Protein AF-A0A2K2VF57-F1 (afdb_monomer)

pLDDT: mean 84.06, std 15.92, range [23.36, 98.25]

Sequence (453 aa):
MLNIDLSSSPEEIKRNIDNFASLGASGAIFRLPLQEIESTLWEEVLPILSSYQARLSLLSSRFPRNKRTVMLLPRLSLWSHQRLVEDDEYFRAVERDLFYLCELLHKIHYDFLFLDEEELPNCEGLKTVLLPSITTMKRSTLSWLEKFYDAGGNVIALGMLPFRTEEGRNEALENAVRSLFKVNVEDLNNLYLLSSTMGMESGVVYAIGRIHPFSQGKVYSYQPAVNPDRGEALRQTRQILRNCQPPDLDSLLEDVLCLPRGENLFLLFNKGERLAKLNAMLPIDGLPSFLNIEKGIIKRIYTYSLMEDGRIIIPLELNPGELCAVLIEEGKESHIDQANFSVEELKAEGRRILLKGWQKGGESLFAVIEVDDERHIVEAEASPPPLPISLTMDWNIKPEGPNLLPLSNWCYRKKEGFWKSLFSGKKDGEWLPLPPGYSPQGEGWYRATFSLL

Nearest PDB structures (foldseek):
  5dfa-assembly1_B  TM=6.128E-01  e=3.291E-07  Geobacillus stearothermophilus
  5gsl-assembly1_A  TM=5.195E-01  e=7.722E-08  Pyrococcus horikoshii OT3
  7x87-assembly1_A  TM=6.292E-01  e=1.986E-06  Ignavibacterium album
  7vkz-assembly1_A  TM=6.003E-01  e=8.820E-07  Ignavibacterium album JCM 16511
  7x87-assembly1_B  TM=6.144E-01  e=2.981E-06  Ignavibacterium album

Structure (mmCIF, N/CA/C/O backbone):
data_AF-A0A2K2VF57-F1
#
_entry.id   AF-A0A2K2VF57-F1
#
loop_
_atom_site.group_PDB
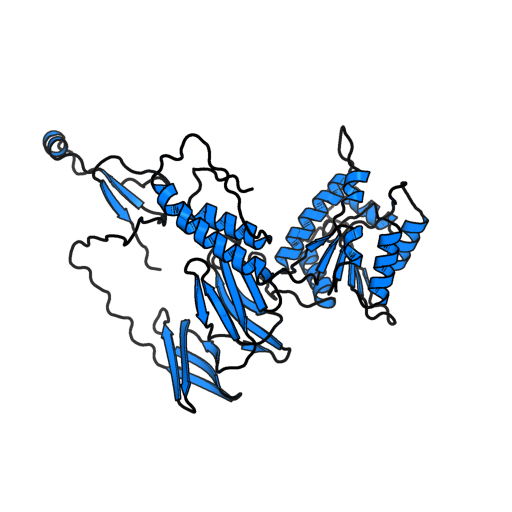_atom_site.id
_atom_site.type_symbol
_atom_site.label_atom_id
_atom_site.label_alt_id
_atom_site.label_comp_id
_atom_site.label_asym_id
_atom_site.label_entity_id
_atom_site.label_seq_id
_atom_site.pdbx_PDB_ins_code
_atom_site.Cartn_x
_atom_site.Cartn_y
_atom_site.Cartn_z
_atom_site.occupancy
_atom_site.B_iso_or_equiv
_atom_site.auth_seq_id
_atom_site.auth_comp_id
_atom_site.auth_asym_id
_atom_site.auth_atom_id
_atom_site.pdbx_PDB_model_num
ATOM 1 N N . MET A 1 1 ? 18.081 4.317 9.289 1.00 53.44 1 MET A N 1
ATOM 2 C CA . MET A 1 1 ? 18.649 4.864 10.542 1.00 53.44 1 MET A CA 1
ATOM 3 C C . MET A 1 1 ? 17.953 6.188 10.789 1.00 53.44 1 MET A C 1
ATOM 5 O O . MET A 1 1 ? 17.904 6.991 9.868 1.00 53.44 1 MET A O 1
ATOM 9 N N . LEU A 1 2 ? 17.346 6.362 11.961 1.00 57.75 2 LEU A N 1
ATOM 10 C CA . LEU A 1 2 ? 16.651 7.588 12.341 1.00 57.75 2 LEU A CA 1
ATOM 11 C C . LEU A 1 2 ? 17.658 8.511 13.028 1.00 57.75 2 LEU A C 1
ATOM 13 O O . LEU A 1 2 ? 18.181 8.179 14.095 1.00 57.75 2 LEU A O 1
ATOM 17 N N . ASN A 1 3 ? 17.952 9.648 12.398 1.00 61.62 3 ASN A N 1
ATOM 18 C CA . ASN A 1 3 ? 18.643 10.736 13.078 1.00 61.62 3 ASN A CA 1
ATOM 19 C C . ASN A 1 3 ? 17.595 11.444 13.935 1.00 61.62 3 ASN A C 1
ATOM 21 O O . ASN A 1 3 ? 16.720 12.113 13.392 1.00 61.62 3 ASN A O 1
ATOM 25 N N . ILE A 1 4 ? 17.650 11.229 15.247 1.00 62.09 4 ILE A N 1
ATOM 26 C CA . ILE A 1 4 ? 16.828 11.982 16.188 1.00 62.09 4 ILE A CA 1
ATOM 27 C C . ILE A 1 4 ? 17.538 13.310 16.430 1.00 62.09 4 ILE A C 1
ATOM 29 O O . ILE A 1 4 ? 18.697 13.324 16.848 1.00 62.09 4 ILE A O 1
ATOM 33 N N . ASP A 1 5 ? 16.842 14.411 16.167 1.00 66.81 5 ASP A N 1
ATOM 34 C CA . ASP A 1 5 ? 17.207 15.702 16.734 1.00 66.81 5 ASP A CA 1
ATOM 35 C C . ASP A 1 5 ? 16.788 15.689 18.213 1.00 66.81 5 ASP A C 1
ATOM 37 O O . ASP A 1 5 ? 15.665 15.309 18.533 1.00 66.81 5 ASP A O 1
ATOM 41 N N . LEU A 1 6 ? 17.680 16.050 19.139 1.00 61.59 6 LEU A N 1
ATOM 42 C CA . LEU A 1 6 ? 17.342 16.074 20.569 1.00 61.59 6 LEU A CA 1
ATOM 43 C C . LEU A 1 6 ? 16.289 17.131 20.920 1.00 61.59 6 LEU A C 1
ATOM 45 O O . LEU A 1 6 ? 15.701 17.064 21.998 1.00 61.59 6 LEU A O 1
ATOM 49 N N . SER A 1 7 ? 16.043 18.087 20.022 1.00 64.06 7 SER A N 1
ATOM 50 C CA . SER A 1 7 ? 14.915 19.009 20.133 1.00 64.06 7 SER A CA 1
ATOM 51 C C . SER A 1 7 ? 13.570 18.372 19.766 1.00 64.06 7 SER A C 1
ATOM 53 O O . SER A 1 7 ? 12.528 18.948 20.089 1.00 64.06 7 SER A O 1
ATOM 55 N N . SER A 1 8 ? 13.564 17.188 19.142 1.00 72.56 8 SER A N 1
ATOM 56 C CA . SER A 1 8 ? 12.330 16.493 18.796 1.00 72.56 8 SER A CA 1
ATOM 57 C C . SER A 1 8 ? 11.600 16.002 20.039 1.00 72.56 8 SER A C 1
ATOM 59 O O . SER A 1 8 ? 12.161 15.346 20.918 1.00 72.56 8 SER A O 1
ATOM 61 N N . SER A 1 9 ? 10.301 16.283 20.081 1.00 79.19 9 SER A N 1
ATOM 62 C CA . SER A 1 9 ? 9.407 15.751 21.114 1.00 79.19 9 SER A CA 1
ATOM 63 C C . SER A 1 9 ? 9.265 14.218 21.018 1.00 79.19 9 SER A C 1
ATOM 65 O O . SER A 1 9 ? 9.414 13.657 19.924 1.00 79.19 9 SER A O 1
ATOM 67 N N . PRO A 1 10 ? 8.930 13.511 22.118 1.00 79.56 10 PRO A N 1
ATOM 68 C CA . PRO A 1 10 ? 8.585 12.087 22.074 1.00 79.56 10 PRO A CA 1
ATOM 69 C C . PRO A 1 10 ? 7.512 11.748 21.027 1.00 79.56 10 PRO A C 1
ATOM 71 O O . PRO A 1 10 ? 7.601 10.712 20.368 1.00 79.56 10 PRO A O 1
ATOM 74 N N . GLU A 1 11 ? 6.538 12.636 20.820 1.00 80.00 11 GLU A N 1
ATOM 75 C CA . GLU A 1 11 ? 5.483 12.512 19.811 1.00 80.00 11 GLU A CA 1
ATOM 76 C C . GLU A 1 11 ? 6.039 12.555 18.391 1.00 80.00 11 GLU A C 1
ATOM 78 O O . GLU A 1 11 ? 5.636 11.758 17.547 1.00 80.00 11 GLU A O 1
ATOM 83 N N . GLU A 1 12 ? 6.980 13.457 18.114 1.00 83.56 12 GLU A N 1
ATOM 84 C CA . GLU A 1 12 ? 7.625 13.551 16.804 1.00 83.56 12 GLU A CA 1
ATOM 85 C C . GLU A 1 12 ? 8.464 12.304 16.513 1.00 83.56 12 GLU A C 1
ATOM 87 O O . GLU A 1 12 ? 8.422 11.758 15.409 1.00 83.56 12 GLU A O 1
ATOM 92 N N . ILE A 1 13 ? 9.176 11.793 17.518 1.00 84.06 13 ILE A N 1
ATOM 93 C CA . ILE A 1 13 ? 9.946 10.552 17.395 1.00 84.06 13 ILE A CA 1
ATOM 94 C C . ILE A 1 13 ? 9.009 9.375 17.151 1.00 84.06 13 ILE A C 1
ATOM 96 O O . ILE A 1 13 ? 9.263 8.580 16.247 1.00 84.06 13 ILE A O 1
ATOM 100 N N . LYS A 1 14 ? 7.906 9.277 17.903 1.00 87.12 14 LYS A N 1
ATOM 101 C CA . LYS A 1 14 ? 6.882 8.256 17.677 1.00 87.12 14 LYS A CA 1
ATOM 102 C C . LYS A 1 14 ? 6.292 8.369 16.274 1.00 87.12 14 LYS A C 1
ATOM 104 O O . LYS A 1 14 ? 6.257 7.368 15.569 1.00 87.12 14 LYS A O 1
ATOM 109 N N . ARG A 1 15 ? 5.905 9.568 15.832 1.00 87.56 15 ARG A N 1
ATOM 110 C CA . ARG A 1 15 ? 5.387 9.817 14.478 1.00 87.56 15 ARG A CA 1
ATOM 111 C C . ARG A 1 15 ? 6.390 9.387 13.410 1.00 87.56 15 ARG A C 1
ATOM 113 O O . ARG A 1 15 ? 6.001 8.822 12.394 1.00 87.56 15 ARG A O 1
ATOM 120 N N . ASN A 1 16 ? 7.679 9.613 13.645 1.00 87.06 16 ASN A N 1
ATOM 121 C CA . ASN A 1 16 ? 8.740 9.143 12.767 1.00 87.06 16 ASN A CA 1
ATOM 122 C C . ASN A 1 16 ? 8.842 7.611 12.764 1.00 87.06 16 ASN A C 1
ATOM 124 O O . ASN A 1 16 ? 8.885 7.020 11.688 1.00 87.06 16 ASN A O 1
ATOM 128 N N . ILE A 1 17 ? 8.828 6.950 13.929 1.00 88.81 17 ILE A N 1
ATOM 129 C CA . ILE A 1 17 ? 8.778 5.479 14.022 1.00 88.81 17 ILE A CA 1
ATOM 130 C C . ILE A 1 17 ? 7.565 4.941 13.257 1.00 88.81 17 ILE A C 1
ATOM 132 O O . ILE A 1 17 ? 7.720 4.020 12.460 1.00 88.81 17 ILE A O 1
ATOM 136 N N . ASP A 1 18 ? 6.394 5.543 13.457 1.00 89.75 18 ASP A N 1
ATOM 137 C CA . ASP A 1 18 ? 5.139 5.176 12.804 1.00 89.75 18 ASP A CA 1
ATOM 138 C C . ASP A 1 18 ? 5.234 5.331 11.293 1.00 89.75 18 ASP A C 1
ATOM 140 O O . ASP A 1 18 ? 4.895 4.407 10.559 1.00 89.75 18 ASP A O 1
ATOM 144 N N . ASN A 1 19 ? 5.796 6.443 10.822 1.00 87.31 19 ASN A N 1
ATOM 145 C CA . ASN A 1 19 ? 6.054 6.665 9.408 1.00 87.31 19 ASN A CA 1
ATOM 146 C C . ASN A 1 19 ? 6.997 5.592 8.832 1.00 87.31 19 ASN A C 1
ATOM 148 O O . ASN A 1 19 ? 6.694 4.999 7.800 1.00 87.31 19 ASN A O 1
ATOM 152 N N . PHE A 1 20 ? 8.100 5.258 9.505 1.00 87.06 20 PHE A N 1
ATOM 153 C CA . PHE A 1 20 ? 9.016 4.205 9.043 1.00 87.06 20 PHE A CA 1
ATOM 154 C C . PHE A 1 20 ? 8.387 2.808 9.071 1.00 87.06 20 PHE A C 1
ATOM 156 O O . PHE A 1 20 ? 8.562 2.038 8.124 1.00 87.06 20 PHE A O 1
ATOM 163 N N . ALA A 1 21 ? 7.639 2.477 10.124 1.00 86.81 21 ALA A N 1
ATOM 164 C CA . ALA A 1 21 ? 6.884 1.231 10.214 1.00 86.81 21 ALA A CA 1
ATOM 165 C C . ALA A 1 21 ? 5.834 1.148 9.101 1.00 86.81 21 ALA A C 1
ATOM 167 O O . ALA A 1 21 ? 5.635 0.081 8.505 1.00 86.81 21 ALA A O 1
ATOM 168 N N . SER A 1 22 ? 5.234 2.295 8.763 1.00 82.94 22 SER A N 1
ATOM 169 C CA . SER A 1 22 ? 4.322 2.408 7.639 1.00 82.94 22 SER A CA 1
ATOM 170 C C . SER A 1 22 ? 5.045 2.056 6.322 1.00 82.94 22 SER A C 1
ATOM 172 O O . SER A 1 22 ? 4.609 1.213 5.551 1.00 82.94 22 SER A O 1
ATOM 174 N N . LEU A 1 23 ? 6.283 2.505 6.133 1.00 82.62 23 LEU A N 1
ATOM 175 C CA . LEU A 1 23 ? 7.094 2.141 4.963 1.00 82.62 23 LEU A CA 1
ATOM 176 C C . LEU A 1 23 ? 7.631 0.692 4.981 1.00 82.62 23 LEU A C 1
ATOM 178 O O . LEU A 1 23 ? 8.388 0.293 4.096 1.00 82.62 23 LEU A O 1
ATOM 182 N N . GLY A 1 24 ? 7.249 -0.126 5.967 1.00 82.19 24 GLY A N 1
ATOM 183 C CA . GLY A 1 24 ? 7.666 -1.526 6.072 1.00 82.19 24 GLY A CA 1
ATOM 184 C C . GLY A 1 24 ? 8.953 -1.762 6.844 1.00 82.19 24 GLY A C 1
ATOM 185 O O . GLY A 1 24 ? 9.453 -2.887 6.838 1.00 82.19 24 GLY A O 1
ATOM 186 N N . ALA A 1 25 ? 9.477 -0.754 7.542 1.00 85.19 25 ALA A N 1
ATOM 187 C CA . ALA A 1 25 ? 10.594 -0.966 8.446 1.00 85.19 25 ALA A CA 1
ATOM 188 C C . ALA A 1 25 ? 10.149 -1.812 9.650 1.00 85.19 25 ALA A C 1
ATOM 190 O O . ALA A 1 25 ? 9.239 -1.449 10.390 1.00 85.19 25 ALA A O 1
ATOM 191 N N . SER A 1 26 ? 10.843 -2.923 9.891 1.00 78.75 26 SER A N 1
ATOM 192 C CA . SER A 1 26 ? 10.624 -3.780 11.062 1.00 78.75 26 SER A CA 1
ATOM 193 C C . SER A 1 26 ? 11.403 -3.311 12.295 1.00 78.75 26 SER A C 1
ATOM 195 O O . SER A 1 26 ? 11.503 -4.048 13.271 1.00 78.75 26 SER A O 1
ATOM 197 N N . GLY A 1 27 ? 12.001 -2.121 12.258 1.00 78.81 27 GLY A N 1
ATOM 198 C CA . GLY A 1 27 ? 12.774 -1.557 13.354 1.00 78.81 27 GLY A CA 1
ATOM 199 C C . GLY A 1 27 ? 13.434 -0.232 12.982 1.00 78.81 27 GLY A C 1
ATOM 200 O O . GLY A 1 27 ? 13.661 0.077 11.814 1.00 78.81 27 GLY A O 1
ATOM 201 N N . ALA A 1 28 ? 13.762 0.537 14.009 1.00 79.56 28 ALA A N 1
ATOM 202 C CA . ALA A 1 28 ? 14.517 1.770 13.957 1.00 79.56 28 ALA A CA 1
ATOM 203 C C . ALA A 1 28 ? 15.826 1.622 14.741 1.00 79.56 28 ALA A C 1
ATOM 205 O O . ALA A 1 28 ? 15.881 0.997 15.800 1.00 79.56 28 ALA A O 1
ATOM 206 N N . ILE A 1 29 ? 16.888 2.223 14.210 1.00 80.56 29 ILE A N 1
ATOM 207 C CA . ILE A 1 29 ? 18.118 2.483 14.957 1.00 80.56 29 ILE A CA 1
ATOM 208 C C . ILE A 1 29 ? 18.158 3.985 15.165 1.00 80.56 29 ILE A C 1
ATOM 210 O O . ILE A 1 29 ? 18.188 4.731 14.180 1.00 80.56 29 ILE A O 1
ATOM 214 N N . PHE A 1 30 ? 18.145 4.398 16.427 1.00 75.62 30 PHE A N 1
ATOM 215 C CA . PHE A 1 30 ? 18.251 5.792 16.820 1.00 75.62 30 PHE A CA 1
ATOM 216 C C . PHE A 1 30 ? 19.716 6.181 16.948 1.00 75.62 30 PHE A C 1
ATOM 218 O O . PHE A 1 30 ? 20.496 5.500 17.616 1.00 75.62 30 PHE A O 1
ATOM 225 N N . ARG A 1 31 ? 20.091 7.288 16.312 1.00 75.19 31 ARG A N 1
ATOM 226 C CA . ARG A 1 31 ? 21.383 7.924 16.546 1.00 75.19 31 ARG A CA 1
ATOM 227 C C . ARG A 1 31 ? 21.190 9.047 17.560 1.00 75.19 31 ARG A C 1
ATOM 229 O O . ARG A 1 31 ? 20.623 10.075 17.214 1.00 75.19 31 ARG A O 1
ATOM 236 N N . LEU A 1 32 ? 21.664 8.836 18.787 1.00 69.44 32 LEU A N 1
ATOM 237 C CA . LEU A 1 32 ? 21.710 9.862 19.833 1.00 69.44 32 LEU A CA 1
ATOM 238 C C . LEU A 1 32 ? 23.060 10.599 19.768 1.00 69.44 32 LEU A C 1
ATOM 240 O O . LEU A 1 32 ? 24.088 9.953 19.526 1.00 69.44 32 LEU A O 1
ATOM 244 N N . PRO A 1 33 ? 23.110 11.927 19.958 1.00 66.75 33 PRO A N 1
ATOM 245 C CA . PRO A 1 33 ? 24.377 12.639 20.034 1.00 66.75 33 PRO A CA 1
ATOM 246 C C . PRO A 1 33 ? 25.104 12.302 21.346 1.00 66.75 33 PRO A C 1
ATOM 248 O O . PRO A 1 33 ? 24.517 12.229 22.422 1.00 66.75 33 PRO A O 1
ATOM 251 N N . LEU A 1 34 ? 26.418 12.089 21.239 1.00 61.03 34 LEU A N 1
ATOM 252 C CA . LEU A 1 34 ? 27.283 11.551 22.300 1.00 61.03 34 LEU A CA 1
ATOM 253 C C . LEU A 1 34 ? 27.403 12.434 23.556 1.00 61.03 34 LEU A C 1
ATOM 255 O O . LEU A 1 34 ? 27.887 11.947 24.571 1.00 61.03 34 LEU A O 1
ATOM 259 N N . GLN A 1 35 ? 27.031 13.716 23.492 1.00 58.69 35 GLN A N 1
ATOM 260 C CA . GLN A 1 35 ? 27.341 14.703 24.536 1.00 58.69 35 GLN A CA 1
ATOM 261 C C . GLN A 1 35 ? 26.205 14.966 25.543 1.00 58.69 35 GLN A C 1
ATOM 263 O O . GLN A 1 35 ? 26.454 15.647 26.529 1.00 58.69 35 GLN A O 1
ATOM 268 N N . GLU A 1 36 ? 24.992 14.432 25.348 1.00 54.59 36 GLU A N 1
ATOM 269 C CA . GLU A 1 36 ? 23.797 14.889 26.096 1.00 54.59 36 GLU A CA 1
ATOM 270 C C . GLU A 1 36 ? 22.899 13.755 26.640 1.00 54.59 36 GLU A C 1
ATOM 272 O O . GLU A 1 36 ? 21.728 13.965 26.949 1.00 54.59 36 GLU A O 1
ATOM 277 N N . ILE A 1 37 ? 23.441 12.544 26.824 1.00 55.00 37 ILE A N 1
ATOM 278 C CA . ILE A 1 37 ? 22.701 11.396 27.401 1.00 55.00 37 ILE A CA 1
ATOM 279 C C . ILE A 1 37 ? 22.367 11.603 28.900 1.00 55.00 37 ILE A C 1
ATOM 281 O O . ILE A 1 37 ? 21.604 10.839 29.475 1.00 55.00 37 ILE A O 1
ATOM 285 N N . GLU A 1 38 ? 22.853 12.671 29.541 1.00 55.66 38 GLU A N 1
ATOM 286 C CA . GLU A 1 38 ? 22.598 12.962 30.965 1.00 55.66 38 GLU A CA 1
ATOM 287 C C . GLU A 1 38 ? 21.168 13.453 31.283 1.00 55.66 38 GLU A C 1
ATOM 289 O O . GLU A 1 38 ? 20.858 13.767 32.433 1.00 55.66 38 GLU A O 1
ATOM 294 N N . SER A 1 39 ? 20.273 13.541 30.296 1.00 63.97 39 SER A N 1
ATOM 295 C CA . SER A 1 39 ? 18.886 13.946 30.538 1.00 63.97 39 SER A CA 1
ATOM 296 C C . SER A 1 39 ? 18.033 12.762 31.010 1.00 63.97 39 SER A C 1
ATOM 298 O O . SER A 1 39 ? 17.751 11.832 30.253 1.00 63.97 39 SER A O 1
ATOM 300 N N . THR A 1 40 ? 17.552 12.846 32.255 1.00 68.44 40 THR A N 1
ATOM 301 C CA . THR A 1 40 ? 16.640 11.874 32.895 1.00 68.44 40 THR A CA 1
ATOM 302 C C . THR A 1 40 ? 15.360 11.620 32.090 1.00 68.44 40 THR A C 1
ATOM 304 O O . THR A 1 40 ? 14.759 10.558 32.209 1.00 68.44 40 THR A O 1
ATOM 307 N N . LEU A 1 41 ? 14.955 12.561 31.227 1.00 68.31 41 LEU A N 1
ATOM 308 C CA . LEU A 1 41 ? 13.809 12.396 30.327 1.00 68.31 41 LEU A CA 1
ATOM 309 C C . LEU A 1 41 ? 14.010 11.218 29.360 1.00 68.31 41 LEU A C 1
ATOM 311 O O . LEU A 1 41 ? 13.081 10.455 29.106 1.00 68.31 41 LEU A O 1
ATOM 315 N N . TRP A 1 42 ? 15.219 11.047 28.820 1.00 73.19 42 TRP A N 1
ATOM 316 C CA . TRP A 1 42 ? 15.496 9.972 27.866 1.00 73.19 42 TRP A CA 1
ATOM 317 C C . TRP A 1 42 ? 15.539 8.603 28.538 1.00 73.19 42 TRP A C 1
ATOM 319 O O . TRP A 1 42 ? 15.126 7.622 27.923 1.00 73.19 42 TRP A O 1
ATOM 329 N N . GLU A 1 43 ? 15.958 8.528 29.802 1.00 76.31 43 GLU A N 1
ATOM 330 C CA . GLU A 1 43 ? 15.899 7.287 30.583 1.00 76.31 43 GLU A CA 1
ATOM 331 C C . GLU A 1 43 ? 14.457 6.786 30.760 1.00 76.31 43 GLU A C 1
ATOM 333 O O . GLU A 1 43 ? 14.222 5.578 30.759 1.00 76.31 43 GLU A O 1
ATOM 338 N N . GLU A 1 44 ? 13.482 7.695 30.842 1.00 78.25 44 GLU A N 1
ATOM 339 C CA . GLU A 1 44 ? 12.059 7.363 30.981 1.00 78.25 44 GLU A CA 1
ATOM 340 C C . GLU A 1 44 ? 11.374 7.097 29.629 1.00 78.25 44 GLU A C 1
ATOM 342 O O . GLU A 1 44 ? 10.553 6.184 29.510 1.00 78.25 44 GLU A O 1
ATOM 347 N N . VAL A 1 45 ? 11.725 7.858 28.587 1.00 78.69 45 VAL A N 1
ATOM 348 C CA . VAL A 1 45 ? 11.105 7.759 27.253 1.00 78.69 45 VAL A CA 1
ATOM 349 C C . VAL A 1 45 ? 11.621 6.555 26.460 1.00 78.69 45 VAL A C 1
ATOM 351 O O . VAL A 1 45 ? 10.840 5.882 25.778 1.00 78.69 45 VAL A O 1
ATOM 354 N N . LEU A 1 46 ? 12.920 6.244 26.535 1.00 81.50 46 LEU A N 1
ATOM 355 C CA . LEU A 1 46 ? 13.524 5.175 25.731 1.00 81.50 46 LEU A CA 1
ATOM 356 C C . LEU A 1 46 ? 12.895 3.792 25.982 1.00 81.50 46 LEU A C 1
ATOM 358 O O . LEU A 1 46 ? 12.618 3.105 24.996 1.00 81.50 46 LEU A O 1
ATOM 362 N N . PRO A 1 47 ? 12.604 3.358 27.226 1.00 85.31 47 PRO A N 1
ATOM 363 C CA . PRO A 1 47 ? 11.905 2.095 27.466 1.00 85.31 47 PRO A CA 1
ATOM 364 C C . PRO A 1 47 ? 10.513 2.034 26.826 1.00 85.31 47 PRO A C 1
ATOM 366 O O . PRO A 1 47 ? 10.116 0.976 26.327 1.00 85.31 47 PRO A O 1
ATOM 369 N N . ILE A 1 48 ? 9.785 3.156 26.798 1.00 85.88 48 ILE A N 1
ATOM 370 C CA . ILE A 1 48 ? 8.450 3.253 26.191 1.00 85.88 48 ILE A CA 1
ATOM 371 C C . ILE A 1 48 ? 8.561 3.104 24.671 1.00 85.88 48 ILE A C 1
ATOM 373 O O . ILE A 1 48 ? 7.907 2.234 24.092 1.00 85.88 48 ILE A O 1
ATOM 377 N N . LEU A 1 49 ? 9.440 3.885 24.032 1.00 85.38 49 LEU A N 1
ATOM 378 C CA . LEU A 1 49 ? 9.674 3.814 22.585 1.00 85.38 49 LEU A CA 1
ATOM 379 C C . LEU A 1 49 ? 10.238 2.453 22.156 1.00 85.38 49 LEU A C 1
ATOM 381 O O . LEU A 1 49 ? 9.827 1.909 21.134 1.00 85.38 49 LEU A O 1
ATOM 385 N N . SER A 1 50 ? 11.132 1.868 22.954 1.00 86.56 50 SER A N 1
ATOM 386 C CA . SER A 1 50 ? 11.692 0.535 22.715 1.00 86.56 50 SER A CA 1
ATOM 387 C C . SER A 1 50 ? 10.615 -0.549 22.792 1.00 86.56 50 SER A C 1
ATOM 389 O O . SER A 1 50 ? 10.512 -1.385 21.895 1.00 86.56 50 SER A O 1
ATOM 391 N N . SER A 1 51 ? 9.746 -0.502 23.809 1.00 89.44 51 SER A N 1
ATOM 392 C CA . SER A 1 51 ? 8.619 -1.437 23.942 1.00 89.44 51 SER A CA 1
ATOM 393 C C . SER A 1 51 ? 7.624 -1.297 22.790 1.00 89.44 51 SER A C 1
ATOM 395 O O . SER A 1 51 ? 7.143 -2.297 22.254 1.00 89.44 51 SER A O 1
ATOM 397 N N . TYR A 1 52 ? 7.340 -0.059 22.385 1.00 90.00 52 TYR A N 1
ATOM 398 C CA . TYR A 1 52 ? 6.503 0.252 21.232 1.00 90.00 52 TYR A CA 1
ATOM 399 C C . TYR A 1 52 ? 7.084 -0.331 19.937 1.00 90.00 52 TYR A C 1
ATOM 401 O O . TYR A 1 52 ? 6.422 -1.101 19.238 1.00 90.00 52 TYR A O 1
ATOM 409 N N . GLN A 1 53 ? 8.359 -0.046 19.662 1.00 88.94 53 GLN A N 1
ATOM 410 C CA . GLN A 1 53 ? 9.072 -0.562 18.501 1.00 88.94 53 GLN A CA 1
ATOM 411 C C . GLN A 1 53 ? 9.139 -2.093 18.507 1.00 88.94 53 GLN A C 1
ATOM 413 O O . GLN A 1 53 ? 8.897 -2.708 17.475 1.00 88.94 53 GLN A O 1
ATOM 418 N N . ALA A 1 54 ? 9.406 -2.725 19.653 1.00 89.06 54 ALA A N 1
ATOM 419 C CA . ALA A 1 54 ? 9.449 -4.180 19.768 1.00 89.06 54 ALA A CA 1
ATOM 420 C C . ALA A 1 54 ? 8.112 -4.832 19.379 1.00 89.06 54 ALA A C 1
ATOM 422 O O . ALA A 1 54 ? 8.101 -5.866 18.709 1.00 89.06 54 ALA A O 1
ATOM 423 N N . ARG A 1 55 ? 6.976 -4.216 19.737 1.00 91.94 55 ARG A N 1
ATOM 424 C CA . ARG A 1 55 ? 5.652 -4.690 19.305 1.00 91.94 55 ARG A CA 1
ATOM 425 C C . ARG A 1 55 ? 5.443 -4.498 17.802 1.00 91.94 55 ARG A C 1
ATOM 427 O O . ARG A 1 55 ? 4.956 -5.422 17.158 1.00 91.94 55 ARG A O 1
ATOM 434 N N . LEU A 1 56 ? 5.866 -3.372 17.221 1.00 90.62 56 LEU A N 1
ATOM 435 C CA . LEU A 1 56 ? 5.837 -3.169 15.762 1.00 90.62 56 LEU A CA 1
ATOM 436 C C . LEU A 1 56 ? 6.696 -4.194 15.008 1.00 90.62 56 LEU A C 1
ATOM 438 O O . LEU A 1 56 ? 6.258 -4.759 14.002 1.00 90.62 56 LEU A O 1
ATOM 442 N N . SER A 1 57 ? 7.899 -4.477 15.509 1.00 89.69 57 SER A N 1
ATOM 443 C CA . SER A 1 57 ? 8.790 -5.516 14.986 1.00 89.69 57 SER A CA 1
ATOM 444 C C . SER A 1 57 ? 8.152 -6.903 15.079 1.00 89.69 57 SER A C 1
ATOM 446 O O . SER A 1 57 ? 8.213 -7.687 14.129 1.00 89.69 57 SER A O 1
ATOM 448 N N . LEU A 1 58 ? 7.500 -7.210 16.205 1.00 90.94 58 LEU A N 1
ATOM 449 C CA . LEU A 1 58 ? 6.779 -8.466 16.397 1.00 90.94 58 LEU A CA 1
ATOM 450 C C . LEU A 1 58 ? 5.630 -8.614 15.393 1.00 90.94 58 LEU A C 1
ATOM 452 O O . LEU A 1 58 ? 5.497 -9.673 14.784 1.00 90.94 58 LEU A O 1
ATOM 456 N N . LEU A 1 59 ? 4.836 -7.562 15.176 1.00 90.75 59 LEU A N 1
ATOM 457 C CA . LEU A 1 59 ? 3.768 -7.578 14.174 1.00 90.75 59 LEU A CA 1
ATOM 458 C C . LEU A 1 59 ? 4.340 -7.788 12.770 1.00 90.75 59 LEU A C 1
ATOM 460 O O . LEU A 1 59 ? 3.901 -8.680 12.055 1.00 90.75 59 LEU A O 1
ATOM 464 N N . SER A 1 60 ? 5.380 -7.041 12.405 1.00 87.50 60 SER A N 1
ATOM 465 C CA . SER A 1 60 ? 5.993 -7.139 11.074 1.00 87.50 60 SER A CA 1
ATOM 466 C C . SER A 1 60 ? 6.623 -8.510 10.799 1.00 87.50 60 SER A C 1
ATOM 468 O O . SER A 1 60 ? 6.603 -8.978 9.665 1.00 87.50 60 SER A O 1
ATOM 470 N N . SER A 1 61 ? 7.178 -9.166 11.823 1.00 88.19 61 SER A N 1
ATOM 471 C CA . SER A 1 61 ? 7.766 -10.507 11.683 1.00 88.19 61 SER A CA 1
ATOM 472 C C . SER A 1 61 ? 6.719 -11.620 11.609 1.00 88.19 61 SER A C 1
ATOM 474 O O . SER A 1 61 ? 6.911 -12.579 10.867 1.00 88.19 61 SER A O 1
ATOM 476 N N . ARG A 1 62 ? 5.608 -11.501 12.350 1.00 90.69 62 ARG A N 1
ATOM 477 C CA . ARG A 1 62 ? 4.505 -12.476 12.311 1.00 90.69 62 ARG A CA 1
ATOM 478 C C . ARG A 1 62 ? 3.624 -12.337 11.076 1.00 90.69 62 ARG A C 1
ATOM 480 O O . ARG A 1 62 ? 3.069 -13.330 10.620 1.00 90.69 62 ARG A O 1
ATOM 487 N N . PHE A 1 63 ? 3.510 -11.125 10.549 1.00 90.69 63 PHE A N 1
ATOM 488 C CA . PHE A 1 63 ? 2.661 -10.792 9.414 1.00 90.69 63 PHE A CA 1
ATOM 489 C C . PHE A 1 63 ? 3.525 -10.186 8.294 1.00 90.69 63 PHE A C 1
ATOM 491 O O . PHE A 1 63 ? 3.542 -8.967 8.105 1.00 90.69 63 PHE A O 1
ATOM 498 N N . PRO A 1 64 ? 4.300 -11.012 7.563 1.00 88.88 64 PRO A N 1
ATOM 499 C CA . PRO A 1 64 ? 5.169 -10.524 6.497 1.00 88.88 64 PRO A CA 1
ATOM 500 C C . PRO A 1 64 ? 4.355 -9.898 5.359 1.00 88.88 64 PRO A C 1
ATOM 502 O O . PRO A 1 64 ? 3.188 -10.219 5.155 1.00 88.88 64 PRO A O 1
ATOM 505 N N . ARG A 1 65 ? 4.967 -9.004 4.579 1.00 88.44 65 ARG A N 1
ATOM 506 C CA . ARG A 1 65 ? 4.290 -8.357 3.442 1.00 88.44 65 ARG A CA 1
ATOM 507 C C . ARG A 1 65 ? 3.876 -9.386 2.390 1.00 88.44 65 ARG A C 1
ATOM 509 O O . ARG A 1 65 ? 4.706 -10.182 1.952 1.00 88.44 65 ARG A O 1
ATOM 516 N N . ASN A 1 66 ? 2.616 -9.329 1.962 1.00 80.81 66 ASN A N 1
ATOM 517 C CA . ASN A 1 66 ? 2.113 -10.156 0.871 1.00 80.81 66 ASN A CA 1
ATOM 518 C C . ASN A 1 66 ? 2.502 -9.530 -0.479 1.00 80.81 66 ASN A C 1
ATOM 520 O O . ASN A 1 66 ? 2.149 -8.390 -0.771 1.00 80.81 66 ASN A O 1
ATOM 524 N N . LYS A 1 67 ? 3.260 -10.256 -1.306 1.00 78.25 67 LYS A N 1
ATOM 525 C CA . LYS A 1 67 ? 3.927 -9.715 -2.504 1.00 78.25 67 LYS A CA 1
ATOM 526 C C . LYS A 1 67 ? 3.055 -9.760 -3.766 1.00 78.25 67 LYS A C 1
ATOM 528 O O . LYS A 1 67 ? 3.489 -10.236 -4.811 1.00 78.25 67 LYS A O 1
ATOM 533 N N . ARG A 1 68 ? 1.811 -9.277 -3.704 1.00 92.00 68 ARG A N 1
ATOM 534 C CA . ARG A 1 68 ? 0.900 -9.337 -4.869 1.00 92.00 68 ARG A CA 1
ATOM 535 C C . ARG A 1 68 ? 1.263 -8.327 -5.958 1.00 92.00 68 ARG A C 1
ATOM 537 O O . ARG A 1 68 ? 1.067 -8.612 -7.139 1.00 92.00 68 ARG A O 1
ATOM 544 N N . THR A 1 69 ? 1.795 -7.168 -5.569 1.00 95.56 69 THR A N 1
ATOM 545 C CA . THR A 1 69 ? 2.227 -6.098 -6.480 1.00 95.56 69 THR A CA 1
ATOM 546 C C . THR A 1 69 ? 3.679 -5.732 -6.250 1.00 95.56 69 THR A C 1
ATOM 548 O O . THR A 1 69 ? 4.106 -5.495 -5.119 1.00 95.56 69 THR A O 1
ATOM 551 N N . VAL A 1 70 ? 4.437 -5.668 -7.340 1.00 97.06 70 VAL A N 1
ATOM 552 C CA . VAL A 1 70 ? 5.852 -5.300 -7.313 1.00 97.06 70 VAL A CA 1
ATOM 553 C C . VAL A 1 70 ? 6.099 -4.163 -8.284 1.00 97.06 70 VAL A C 1
ATOM 555 O O . VAL A 1 70 ? 5.562 -4.158 -9.388 1.00 97.06 70 VAL A O 1
ATOM 558 N N . MET A 1 71 ? 6.909 -3.198 -7.877 1.00 97.94 71 MET A N 1
ATOM 559 C CA . MET A 1 71 ? 7.464 -2.179 -8.750 1.00 97.94 71 MET A CA 1
ATOM 560 C C . MET A 1 71 ? 8.891 -2.577 -9.100 1.00 97.94 71 MET A C 1
ATOM 562 O O . MET A 1 71 ? 9.721 -2.780 -8.213 1.00 97.94 71 MET A O 1
ATOM 566 N N . LEU A 1 72 ? 9.177 -2.695 -10.392 1.00 98.06 72 LEU A N 1
ATOM 567 C CA . LEU A 1 72 ? 10.523 -3.004 -10.846 1.00 98.06 72 LEU A CA 1
ATOM 568 C C . LEU A 1 72 ? 11.448 -1.827 -10.527 1.00 98.06 72 LEU A C 1
ATOM 570 O O . LEU A 1 72 ? 11.198 -0.703 -10.964 1.00 98.06 72 LEU A O 1
ATOM 574 N N . LEU A 1 73 ? 12.513 -2.074 -9.769 1.00 97.62 73 LEU A N 1
ATOM 575 C CA . LEU A 1 73 ? 13.501 -1.053 -9.453 1.00 97.62 73 LEU A CA 1
ATOM 576 C C . LEU A 1 73 ? 14.287 -0.716 -10.733 1.00 97.62 73 LEU A C 1
ATOM 578 O O . LEU A 1 73 ? 14.917 -1.606 -11.308 1.00 97.62 73 LEU A O 1
ATOM 582 N N . PRO A 1 74 ? 14.310 0.548 -11.200 1.00 97.31 74 PRO A N 1
ATOM 583 C CA . PRO A 1 74 ? 14.938 0.913 -12.469 1.00 97.31 74 PRO A CA 1
ATOM 584 C C . PRO A 1 74 ? 16.475 1.004 -12.359 1.00 97.31 74 PRO A C 1
ATOM 586 O O . PRO A 1 74 ? 17.094 1.911 -12.915 1.00 97.31 74 PRO A O 1
ATOM 589 N N . ARG A 1 75 ? 17.121 0.071 -11.646 1.00 96.75 75 ARG A N 1
ATOM 590 C CA . ARG A 1 75 ? 18.552 0.101 -11.302 1.00 96.75 75 ARG A CA 1
ATOM 591 C C . ARG A 1 75 ? 19.450 0.166 -12.535 1.00 96.75 75 ARG A C 1
ATOM 593 O O . ARG A 1 75 ? 20.314 1.037 -12.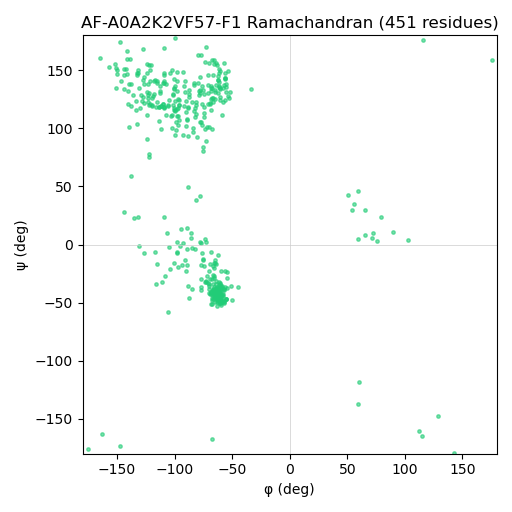609 1.00 96.75 75 ARG A O 1
ATOM 600 N N . LEU A 1 76 ? 19.211 -0.690 -13.533 1.00 96.75 76 LEU A N 1
ATOM 601 C CA . LEU A 1 76 ? 19.976 -0.667 -14.787 1.00 96.75 76 LEU A CA 1
ATOM 602 C C . LEU A 1 76 ? 19.784 0.639 -15.559 1.00 96.75 76 LEU A C 1
ATOM 604 O O . LEU A 1 76 ? 20.729 1.142 -16.160 1.00 96.75 76 LEU A O 1
ATOM 608 N N . SER A 1 77 ? 18.576 1.205 -15.524 1.00 97.00 77 SER A N 1
ATOM 609 C CA . SER A 1 77 ? 18.298 2.492 -16.163 1.00 97.00 77 SER A CA 1
ATOM 610 C C . SER A 1 77 ? 19.084 3.613 -15.487 1.00 97.00 77 SER A C 1
ATOM 612 O O . SER A 1 77 ? 19.804 4.332 -16.176 1.00 97.00 77 SER A O 1
ATOM 614 N N . LEU A 1 78 ? 19.027 3.707 -14.155 1.00 95.44 78 LEU A N 1
ATOM 615 C CA . LEU A 1 78 ? 19.786 4.693 -13.381 1.00 95.44 78 LEU A CA 1
ATOM 616 C C . LEU A 1 78 ? 21.293 4.573 -13.649 1.00 95.44 78 LEU A C 1
ATOM 618 O O . LEU A 1 78 ? 21.934 5.559 -13.996 1.00 95.44 78 LEU A O 1
ATOM 622 N N . TRP A 1 79 ? 21.854 3.363 -13.595 1.00 94.56 79 TRP A N 1
ATOM 623 C CA . TRP A 1 79 ? 23.281 3.148 -13.862 1.00 94.56 79 TRP A CA 1
ATOM 624 C C . TRP A 1 79 ? 23.681 3.453 -15.306 1.00 94.56 79 TRP A C 1
ATOM 626 O O . TRP A 1 79 ? 24.758 3.992 -15.538 1.00 94.56 79 TRP A O 1
ATOM 636 N N . SER A 1 80 ? 22.821 3.155 -16.284 1.00 94.38 80 SER A N 1
ATOM 637 C CA . SER A 1 80 ? 23.121 3.405 -17.701 1.00 94.38 80 SER A CA 1
ATOM 638 C C . SER A 1 80 ? 23.174 4.890 -18.081 1.00 94.38 80 SER A C 1
ATOM 640 O O . SER A 1 80 ? 23.712 5.225 -19.139 1.00 94.38 80 SER A O 1
ATOM 642 N N . HIS A 1 81 ? 22.617 5.762 -17.234 1.00 93.75 81 HIS A N 1
ATOM 643 C CA . HIS A 1 81 ? 22.533 7.208 -17.460 1.00 93.75 81 HIS A CA 1
ATOM 644 C C . HIS A 1 81 ? 23.299 8.042 -16.431 1.00 93.75 81 HIS A C 1
ATOM 646 O O . HIS A 1 81 ? 23.426 9.253 -16.613 1.00 93.75 81 HIS A O 1
ATOM 652 N N . GLN A 1 82 ? 23.838 7.419 -15.382 1.00 90.75 82 GLN A N 1
ATOM 653 C CA . GLN A 1 82 ? 24.675 8.100 -14.403 1.00 90.75 82 GLN A CA 1
ATOM 654 C C . GLN A 1 82 ? 25.998 8.525 -15.053 1.00 90.75 82 GLN A C 1
ATOM 656 O O . GLN A 1 82 ? 26.724 7.709 -15.627 1.00 90.75 82 GLN A O 1
ATOM 661 N N . ARG A 1 83 ? 26.336 9.813 -14.954 1.00 88.25 83 ARG A N 1
ATOM 662 C CA . ARG A 1 83 ? 27.605 10.369 -15.445 1.00 88.25 83 ARG A CA 1
ATOM 663 C C . ARG A 1 83 ? 28.360 11.006 -14.281 1.00 88.25 83 ARG A C 1
ATOM 665 O O . ARG A 1 83 ? 27.761 11.443 -13.310 1.00 88.25 83 ARG A O 1
ATOM 672 N N . LEU A 1 84 ? 29.687 11.087 -14.385 1.00 85.81 84 LEU A N 1
ATOM 673 C CA . LEU A 1 84 ? 30.528 11.657 -13.319 1.00 85.81 84 LEU A CA 1
ATOM 674 C C . LEU A 1 84 ? 30.381 13.178 -13.155 1.00 85.81 84 LEU A C 1
ATOM 676 O O . LEU A 1 84 ? 30.745 13.700 -12.107 1.00 85.81 84 LEU A O 1
ATOM 680 N N . VAL A 1 85 ? 29.931 13.883 -14.200 1.00 86.06 85 VAL A N 1
ATOM 681 C CA . VAL A 1 85 ? 29.918 15.356 -14.237 1.00 86.06 85 VAL A CA 1
ATOM 682 C C . VAL A 1 85 ? 28.504 15.898 -14.055 1.00 86.06 85 VAL A C 1
ATOM 684 O O . VAL A 1 85 ? 28.259 16.636 -13.111 1.00 86.06 85 VAL A O 1
ATOM 687 N N . GLU A 1 86 ? 27.574 15.515 -14.930 1.00 83.62 86 GLU A N 1
ATOM 688 C CA . GLU A 1 86 ? 26.170 15.923 -14.849 1.00 83.62 86 GLU A CA 1
ATOM 689 C C . GLU A 1 86 ? 25.262 14.782 -15.292 1.00 83.62 86 GLU A C 1
ATOM 691 O O . GLU A 1 86 ? 25.498 14.169 -16.338 1.00 83.62 86 GLU A O 1
ATOM 696 N N . ASP A 1 87 ? 24.214 14.531 -14.509 1.00 85.88 87 ASP A N 1
ATOM 697 C CA . ASP A 1 87 ? 23.201 13.531 -14.825 1.00 85.88 87 ASP A CA 1
ATOM 698 C C . ASP A 1 87 ? 22.474 13.859 -16.131 1.00 85.88 87 ASP A C 1
ATOM 700 O O . ASP A 1 87 ? 22.066 15.003 -16.360 1.00 85.88 87 ASP A O 1
ATOM 704 N N . ASP A 1 88 ? 22.282 12.827 -16.956 1.00 90.25 88 ASP A N 1
ATOM 705 C CA . ASP A 1 88 ? 21.494 12.882 -18.189 1.00 90.25 88 ASP A CA 1
ATOM 706 C C . ASP A 1 88 ? 20.012 13.201 -17.886 1.00 90.25 88 ASP A C 1
ATOM 708 O O . ASP A 1 88 ? 19.492 12.881 -16.814 1.00 90.25 88 ASP A O 1
ATOM 712 N N . GLU A 1 89 ? 19.299 13.790 -18.845 1.00 91.06 89 GLU A N 1
ATOM 713 C CA . GLU A 1 89 ? 17.856 14.042 -18.765 1.00 91.06 89 GLU A CA 1
ATOM 714 C C . GLU A 1 89 ? 17.070 12.759 -18.469 1.00 91.06 89 GLU A C 1
ATOM 716 O O . GLU A 1 89 ? 16.132 12.777 -17.669 1.00 91.06 89 GLU A O 1
ATOM 721 N N . TYR A 1 90 ? 17.496 11.623 -19.032 1.00 93.12 90 TYR A N 1
ATOM 722 C CA . TYR A 1 90 ? 16.882 10.330 -18.735 1.00 93.12 90 TYR A CA 1
ATOM 723 C C . TYR A 1 90 ? 17.062 9.907 -17.277 1.00 93.12 90 TYR A C 1
ATOM 725 O O . TYR A 1 90 ? 16.130 9.350 -16.702 1.00 93.12 90 TYR A O 1
ATOM 733 N N . PHE A 1 91 ? 18.223 10.170 -16.666 1.00 94.00 91 PHE A N 1
ATOM 734 C CA . PHE A 1 91 ? 18.449 9.854 -15.253 1.00 94.00 91 PHE A CA 1
ATOM 735 C C . PHE A 1 91 ? 17.454 10.622 -14.380 1.00 94.00 91 PHE A C 1
ATOM 737 O O . PHE A 1 91 ? 16.719 10.019 -13.598 1.00 94.00 91 PHE A O 1
ATOM 744 N N . ARG A 1 92 ? 17.356 11.940 -14.596 1.00 91.56 92 ARG A N 1
ATOM 745 C CA . ARG A 1 92 ? 16.441 12.813 -13.847 1.00 91.56 92 ARG A CA 1
ATOM 746 C C . ARG A 1 92 ? 14.980 12.433 -14.066 1.00 91.56 92 ARG A C 1
ATOM 748 O O . ARG A 1 92 ? 14.196 12.457 -13.122 1.00 91.56 92 ARG A O 1
ATOM 755 N N . ALA A 1 93 ? 14.605 12.073 -15.295 1.00 91.62 93 ALA A N 1
ATOM 756 C CA . ALA A 1 93 ? 13.253 11.624 -15.608 1.00 91.62 93 ALA A CA 1
ATOM 757 C C . ALA A 1 93 ? 12.912 10.306 -14.896 1.00 91.62 93 ALA A C 1
ATOM 759 O O . ALA A 1 93 ? 11.849 10.213 -14.289 1.00 91.62 93 ALA A O 1
ATOM 760 N N . VAL A 1 94 ? 13.814 9.315 -14.917 1.00 94.56 94 VAL A N 1
ATOM 761 C CA . VAL A 1 94 ? 13.636 8.036 -14.204 1.00 94.56 94 VAL A CA 1
ATOM 762 C C . VAL A 1 94 ? 13.499 8.262 -12.698 1.00 94.56 94 VAL A C 1
ATOM 764 O O . VAL A 1 94 ? 12.572 7.732 -12.089 1.00 94.56 94 VAL A O 1
ATOM 767 N N . GLU A 1 95 ? 14.387 9.057 -12.101 1.00 94.19 95 GLU A N 1
ATOM 768 C CA . GLU A 1 95 ? 14.383 9.341 -10.664 1.00 94.19 95 GLU A CA 1
ATOM 769 C C . GLU A 1 95 ? 13.107 10.075 -10.228 1.00 94.19 95 GLU A C 1
ATOM 771 O O . GLU A 1 95 ? 12.391 9.613 -9.337 1.00 94.19 95 GLU A O 1
ATOM 776 N N . ARG A 1 96 ? 12.777 11.188 -10.893 1.00 92.00 96 ARG A N 1
ATOM 777 C CA . ARG A 1 96 ? 11.572 11.981 -10.615 1.00 92.00 96 ARG A CA 1
ATOM 778 C C . ARG A 1 96 ? 10.309 11.130 -10.704 1.00 92.00 96 ARG A C 1
ATOM 780 O O . ARG A 1 96 ? 9.442 11.219 -9.837 1.00 92.00 96 ARG A O 1
ATOM 787 N N . ASP A 1 97 ? 10.195 10.331 -11.760 1.00 92.81 97 ASP A N 1
ATOM 788 C CA . ASP A 1 97 ? 9.032 9.480 -11.979 1.00 92.81 97 ASP A CA 1
ATOM 789 C C . ASP A 1 97 ? 8.921 8.386 -10.921 1.00 92.81 97 ASP A C 1
ATOM 791 O O . ASP A 1 97 ? 7.819 8.117 -10.454 1.00 92.81 97 ASP A O 1
ATOM 795 N N . LEU A 1 98 ? 10.039 7.784 -10.506 1.00 95.44 98 LEU A N 1
ATOM 796 C CA . LEU A 1 98 ? 10.046 6.786 -9.442 1.00 95.44 98 LEU A CA 1
ATOM 797 C C . LEU A 1 98 ? 9.441 7.358 -8.153 1.00 95.44 98 LEU A C 1
ATOM 799 O O . LEU A 1 98 ? 8.521 6.760 -7.593 1.00 95.44 98 LEU A O 1
ATOM 803 N N . PHE A 1 99 ? 9.896 8.539 -7.720 1.00 94.12 99 PHE A N 1
ATOM 804 C CA . PHE A 1 99 ? 9.352 9.211 -6.536 1.00 94.12 99 PHE A CA 1
ATOM 805 C C . PHE A 1 99 ? 7.877 9.579 -6.705 1.00 94.12 99 PHE A C 1
ATOM 807 O O . PHE A 1 99 ? 7.060 9.263 -5.838 1.00 94.12 99 PHE A O 1
ATOM 814 N N . TYR A 1 100 ? 7.518 10.178 -7.842 1.00 94.44 100 TYR A N 1
ATOM 815 C CA . TYR A 1 100 ? 6.138 10.558 -8.130 1.00 94.44 100 TYR A CA 1
ATOM 816 C C . TYR A 1 100 ? 5.188 9.353 -8.114 1.00 94.44 100 TYR A C 1
ATOM 818 O O . TYR A 1 100 ? 4.097 9.431 -7.551 1.00 94.44 100 TYR A O 1
ATOM 826 N N . LEU A 1 101 ? 5.597 8.220 -8.690 1.00 95.81 101 LEU A N 1
ATOM 827 C CA . LEU A 1 101 ? 4.793 6.999 -8.703 1.00 95.81 101 LEU A CA 1
ATOM 828 C C . LEU A 1 101 ? 4.615 6.412 -7.305 1.00 95.81 101 LEU A C 1
ATOM 830 O O . LEU A 1 101 ? 3.514 5.969 -6.987 1.00 95.81 101 LEU A O 1
ATOM 834 N N . CYS A 1 102 ? 5.644 6.444 -6.457 1.00 94.94 102 CYS A N 1
ATOM 835 C CA . CYS A 1 102 ? 5.515 6.005 -5.067 1.00 94.94 102 CYS A CA 1
ATOM 836 C C . CYS A 1 102 ? 4.455 6.821 -4.325 1.00 94.94 102 CYS A C 1
ATOM 838 O O . CYS A 1 102 ? 3.563 6.259 -3.691 1.00 94.94 102 CYS A O 1
ATOM 840 N N . GLU A 1 103 ? 4.516 8.150 -4.443 1.00 93.56 103 GLU A N 1
ATOM 841 C CA . GLU A 1 103 ? 3.519 9.037 -3.845 1.00 93.56 103 GLU A CA 1
ATOM 842 C C . GLU A 1 103 ? 2.118 8.772 -4.397 1.00 93.56 103 GLU A C 1
ATOM 844 O O . GLU A 1 103 ? 1.156 8.685 -3.632 1.00 93.56 103 GLU A O 1
ATOM 849 N N . LEU A 1 104 ? 2.002 8.614 -5.718 1.00 95.25 104 LEU A N 1
ATOM 850 C CA . LEU A 1 104 ? 0.739 8.352 -6.394 1.00 95.25 104 LEU A CA 1
ATOM 851 C C . LEU A 1 104 ? 0.094 7.061 -5.884 1.00 95.25 104 LEU A C 1
ATOM 853 O O . LEU A 1 104 ? -1.069 7.098 -5.494 1.00 95.25 104 LEU A O 1
ATOM 857 N N . LEU A 1 105 ? 0.845 5.953 -5.843 1.00 94.75 105 LEU A N 1
ATOM 858 C CA . LEU A 1 105 ? 0.373 4.642 -5.378 1.00 94.75 105 LEU A CA 1
ATOM 859 C C . LEU A 1 105 ? -0.064 4.675 -3.911 1.00 94.75 105 LEU A C 1
ATOM 861 O O . LEU A 1 105 ? -1.126 4.152 -3.576 1.00 94.75 105 LEU A O 1
ATOM 865 N N . HIS A 1 106 ? 0.691 5.366 -3.054 1.00 91.94 106 HIS A N 1
ATOM 866 C CA . HIS A 1 106 ? 0.309 5.570 -1.658 1.00 91.94 106 HIS A CA 1
ATOM 867 C C . HIS A 1 106 ? -1.013 6.339 -1.521 1.00 91.94 106 HIS A C 1
ATOM 869 O O . HIS A 1 106 ? -1.866 5.953 -0.723 1.00 91.94 106 HIS A O 1
ATOM 875 N N . LYS A 1 107 ? -1.227 7.389 -2.326 1.00 93.94 107 LYS A N 1
ATOM 876 C CA . LYS A 1 107 ? -2.477 8.178 -2.334 1.00 93.94 107 LYS A CA 1
ATOM 877 C C . LYS A 1 107 ? -3.701 7.399 -2.820 1.00 93.94 107 LYS A C 1
ATOM 879 O O . LYS A 1 107 ? -4.833 7.811 -2.573 1.00 93.94 107 LYS A O 1
ATOM 884 N N . ILE A 1 108 ? -3.498 6.307 -3.555 1.00 94.75 108 ILE A N 1
ATOM 885 C CA . ILE A 1 108 ? -4.579 5.429 -4.023 1.00 94.75 108 ILE A CA 1
ATOM 886 C C . ILE A 1 108 ? -4.635 4.098 -3.272 1.00 94.75 108 ILE A C 1
ATOM 888 O O . ILE A 1 108 ? -5.410 3.235 -3.676 1.00 94.75 108 ILE A O 1
ATOM 892 N N . HIS A 1 109 ? -3.862 3.968 -2.189 1.00 93.69 109 HIS A N 1
ATOM 893 C CA . HIS A 1 109 ? -3.857 2.833 -1.266 1.00 93.69 109 HIS A CA 1
ATOM 894 C C . HIS A 1 109 ? -3.515 1.483 -1.913 1.00 93.69 109 HIS A C 1
ATOM 896 O O . HIS A 1 109 ? -4.187 0.478 -1.677 1.00 93.69 109 HIS A O 1
ATOM 902 N N . TYR A 1 110 ? -2.471 1.475 -2.741 1.00 93.19 110 TYR A N 1
ATOM 903 C CA . TYR A 1 110 ? -1.856 0.243 -3.230 1.00 93.19 110 TYR A CA 1
ATOM 904 C C . TYR A 1 110 ? -0.488 0.077 -2.586 1.00 93.19 110 TYR A C 1
ATOM 906 O O . TYR A 1 110 ? 0.403 0.903 -2.805 1.00 93.19 110 TYR A O 1
ATOM 914 N N . ASP A 1 111 ? -0.319 -0.998 -1.826 1.00 92.56 111 ASP A N 1
ATOM 915 C CA . ASP A 1 111 ? 0.979 -1.421 -1.331 1.00 92.56 111 ASP A CA 1
ATOM 916 C C . ASP A 1 111 ? 1.770 -2.126 -2.440 1.00 92.56 111 ASP A C 1
ATOM 918 O O . ASP A 1 111 ? 1.230 -2.837 -3.293 1.00 92.56 111 ASP A O 1
ATOM 922 N N . PHE A 1 112 ? 3.082 -1.913 -2.450 1.00 94.00 112 PHE A N 1
ATOM 923 C CA . PHE A 1 112 ? 3.964 -2.486 -3.462 1.00 94.00 112 PHE A CA 1
ATOM 924 C C . PHE A 1 112 ? 5.368 -2.718 -2.915 1.00 94.00 112 PHE A C 1
ATOM 926 O O . PHE A 1 112 ? 5.849 -2.013 -2.024 1.00 94.00 112 PHE A O 1
ATOM 933 N N . LEU A 1 113 ? 6.058 -3.702 -3.483 1.00 93.75 113 LEU A N 1
ATOM 934 C CA . LEU A 1 113 ? 7.452 -3.993 -3.164 1.00 93.75 113 LEU A CA 1
ATOM 935 C C . LEU A 1 113 ? 8.369 -3.617 -4.313 1.00 93.75 113 LEU A C 1
ATOM 937 O O . LEU A 1 113 ? 8.057 -3.894 -5.465 1.00 93.75 113 LEU A O 1
ATOM 941 N N . PHE A 1 114 ? 9.528 -3.057 -3.992 1.00 95.50 114 PHE A N 1
ATOM 942 C CA . PHE A 1 114 ? 10.608 -2.971 -4.962 1.00 95.50 114 PHE A CA 1
ATOM 943 C C . PHE A 1 114 ? 11.257 -4.335 -5.133 1.00 95.50 114 PHE A C 1
ATOM 945 O O . PHE A 1 114 ? 11.571 -4.984 -4.137 1.00 95.50 114 PHE A O 1
ATOM 952 N N . LEU A 1 115 ? 11.460 -4.736 -6.383 1.00 96.38 115 LEU A N 1
ATOM 953 C CA . LEU A 1 115 ? 12.270 -5.895 -6.744 1.00 96.38 115 LEU A CA 1
ATOM 954 C C . LEU A 1 115 ? 13.216 -5.522 -7.876 1.00 96.38 115 LEU A C 1
ATOM 956 O O . LEU A 1 115 ? 12.868 -4.719 -8.744 1.00 96.38 115 LEU A O 1
ATOM 960 N N . ASP A 1 116 ? 14.391 -6.136 -7.874 1.00 97.12 116 ASP A N 1
ATOM 961 C CA . ASP A 1 116 ? 15.287 -6.128 -9.027 1.00 97.12 116 ASP A CA 1
ATOM 962 C C . ASP A 1 116 ? 14.808 -7.124 -10.105 1.00 97.12 116 ASP A C 1
ATOM 964 O O . ASP A 1 116 ? 14.012 -8.035 -9.852 1.00 97.12 116 ASP A O 1
ATOM 968 N N . GLU A 1 117 ? 15.313 -6.969 -11.331 1.00 97.19 117 GLU A N 1
ATOM 969 C CA . GLU A 1 117 ? 14.950 -7.815 -12.479 1.00 97.19 117 GLU A CA 1
ATOM 970 C C . GLU A 1 117 ? 15.187 -9.312 -12.223 1.00 97.19 117 GLU A C 1
ATOM 972 O O . GLU A 1 117 ? 14.407 -10.157 -12.664 1.00 97.19 117 GLU A O 1
ATOM 977 N N . GLU A 1 118 ? 16.250 -9.650 -11.494 1.00 97.06 118 GLU A N 1
ATOM 978 C CA . GLU A 1 118 ? 16.631 -11.028 -11.186 1.00 97.06 118 GLU A CA 1
ATOM 979 C C . GLU A 1 118 ? 15.732 -11.693 -10.131 1.00 97.06 118 GLU A C 1
ATOM 981 O O . GLU A 1 118 ? 15.702 -12.921 -10.029 1.00 97.06 118 GLU A O 1
ATOM 986 N N . GLU A 1 119 ? 14.996 -10.903 -9.349 1.00 96.69 119 GLU A N 1
ATOM 987 C CA . GLU A 1 119 ? 14.158 -11.393 -8.253 1.00 96.69 119 GLU A CA 1
ATOM 988 C C . GLU A 1 119 ? 12.728 -11.711 -8.704 1.00 96.69 119 GLU A C 1
ATOM 990 O O . GLU A 1 119 ? 12.063 -12.539 -8.077 1.00 96.69 119 GLU A O 1
ATOM 995 N N . LEU A 1 120 ? 12.267 -11.106 -9.809 1.00 95.94 120 LEU A N 1
ATOM 996 C CA . LEU A 1 120 ? 10.910 -11.284 -10.343 1.00 95.94 120 LEU A CA 1
ATOM 997 C C . LEU A 1 120 ? 10.490 -12.759 -10.488 1.00 95.94 120 LEU A C 1
ATOM 999 O O . LEU A 1 120 ? 9.412 -13.104 -9.997 1.00 95.94 120 LEU A O 1
ATOM 1003 N N . PRO A 1 121 ? 11.302 -13.664 -11.080 1.00 96.00 121 PRO A N 1
ATOM 1004 C CA . PRO A 1 121 ? 10.888 -15.055 -11.275 1.00 96.00 121 PRO A CA 1
ATOM 1005 C C . PRO A 1 121 ? 10.709 -15.846 -9.975 1.00 96.00 121 PRO A C 1
ATOM 1007 O O . PRO A 1 121 ? 10.049 -16.881 -9.990 1.00 96.00 121 PRO A O 1
ATOM 1010 N N . ASN A 1 122 ? 11.288 -15.369 -8.869 1.00 95.12 122 ASN A N 1
ATOM 1011 C CA . ASN A 1 122 ? 11.256 -16.028 -7.563 1.00 95.12 122 ASN A CA 1
ATOM 1012 C C . ASN A 1 122 ? 10.165 -15.453 -6.642 1.00 95.12 122 ASN A C 1
ATOM 1014 O O . ASN A 1 122 ? 10.061 -15.848 -5.481 1.00 95.12 122 ASN A O 1
ATOM 1018 N N . CYS A 1 123 ? 9.369 -14.492 -7.122 1.00 93.62 123 CYS A N 1
ATOM 1019 C CA . CYS A 1 123 ? 8.313 -13.875 -6.332 1.00 93.62 123 CYS A CA 1
ATOM 1020 C C . CYS A 1 123 ? 7.031 -14.719 -6.374 1.00 93.62 123 CYS A C 1
ATOM 1022 O O . CYS A 1 123 ? 6.220 -14.612 -7.296 1.00 93.62 123 CYS A O 1
ATOM 1024 N N . GLU A 1 124 ? 6.828 -15.551 -5.355 1.00 91.12 124 GLU A N 1
ATOM 1025 C CA . GLU A 1 124 ? 5.593 -16.322 -5.190 1.00 91.12 124 GLU A CA 1
ATOM 1026 C C . GLU A 1 124 ? 4.368 -15.411 -4.999 1.00 91.12 124 GLU A C 1
ATOM 1028 O O . GLU A 1 124 ? 4.448 -14.348 -4.383 1.00 91.12 124 GLU A O 1
ATOM 1033 N N . GLY A 1 125 ? 3.216 -15.827 -5.536 1.00 91.62 125 GLY A N 1
ATOM 1034 C CA . GLY A 1 125 ? 1.949 -15.099 -5.379 1.00 91.62 125 GLY A CA 1
ATOM 1035 C C . GLY A 1 125 ? 1.850 -13.777 -6.151 1.00 91.62 125 GLY A C 1
ATOM 1036 O O . GLY A 1 125 ? 0.848 -13.072 -6.017 1.00 91.62 125 GLY A O 1
ATOM 1037 N N . LEU A 1 126 ? 2.847 -13.449 -6.977 1.00 95.50 126 LEU A N 1
ATOM 1038 C CA . LEU A 1 126 ? 2.881 -12.231 -7.775 1.00 95.50 126 LEU A CA 1
ATOM 1039 C C . LEU A 1 126 ? 1.695 -12.158 -8.753 1.00 95.50 126 LEU A C 1
ATOM 1041 O O . LEU A 1 126 ? 1.454 -13.079 -9.534 1.00 95.50 126 LEU A O 1
ATOM 1045 N N . LYS A 1 127 ? 0.956 -11.044 -8.717 1.00 95.94 127 LYS A N 1
ATOM 1046 C CA . LYS A 1 127 ? -0.198 -10.774 -9.592 1.00 95.94 127 LYS A CA 1
ATOM 1047 C C . LYS A 1 127 ? 0.022 -9.589 -10.519 1.00 95.94 127 LYS A C 1
ATOM 1049 O O . LYS A 1 127 ? -0.446 -9.626 -11.655 1.00 95.94 127 LYS A O 1
ATOM 1054 N N . THR A 1 128 ? 0.752 -8.574 -10.065 1.00 97.19 128 THR A N 1
ATOM 1055 C CA . THR A 1 128 ? 0.923 -7.321 -10.801 1.00 97.19 128 THR A CA 1
ATOM 1056 C C . THR A 1 128 ? 2.374 -6.850 -10.768 1.00 97.19 128 THR A C 1
ATOM 1058 O O . THR A 1 128 ? 2.962 -6.713 -9.697 1.00 97.19 128 THR A O 1
ATOM 1061 N N . VAL A 1 129 ? 2.933 -6.553 -11.941 1.00 98.19 129 VAL A N 1
ATOM 1062 C CA . VAL A 1 129 ? 4.241 -5.911 -12.102 1.00 98.19 129 VAL A CA 1
ATOM 1063 C C . VAL A 1 129 ? 4.041 -4.494 -12.623 1.00 98.19 129 VAL A C 1
ATOM 1065 O O . VAL A 1 129 ? 3.473 -4.288 -13.696 1.00 98.19 129 VAL A O 1
ATOM 1068 N N . LEU A 1 130 ? 4.526 -3.520 -11.863 1.00 98.12 130 LEU A N 1
ATOM 1069 C CA . LEU A 1 130 ? 4.573 -2.115 -12.231 1.00 98.12 130 LEU A CA 1
ATOM 1070 C C . LEU A 1 130 ? 5.953 -1.807 -12.803 1.00 98.12 130 LEU A C 1
ATOM 1072 O O . LEU A 1 130 ? 6.973 -2.023 -12.148 1.00 98.12 130 LEU A O 1
ATOM 1076 N N . LEU A 1 131 ? 5.983 -1.280 -14.018 1.00 98.06 131 LEU A N 1
ATOM 1077 C CA . LEU A 1 131 ? 7.181 -0.720 -14.618 1.00 98.06 131 LEU A CA 1
ATOM 1078 C C . LEU A 1 131 ? 7.118 0.798 -14.422 1.00 98.06 131 LEU A C 1
ATOM 1080 O O . LEU A 1 131 ? 6.259 1.439 -15.036 1.00 98.06 131 LEU A O 1
ATOM 1084 N N . PRO A 1 132 ? 7.976 1.392 -13.571 1.00 97.38 132 PRO A N 1
ATOM 1085 C CA . PRO A 1 132 ? 8.159 2.836 -13.577 1.00 97.38 132 PRO A CA 1
ATOM 1086 C C . PRO A 1 132 ? 8.833 3.257 -14.892 1.00 97.38 132 PRO A C 1
ATOM 1088 O O . PRO A 1 132 ? 8.954 2.471 -15.834 1.00 97.38 132 PRO A O 1
ATOM 1091 N N . SER A 1 133 ? 9.307 4.497 -14.971 1.00 96.44 133 SER A N 1
ATOM 1092 C CA . SER A 1 133 ? 10.155 4.909 -16.088 1.00 96.44 133 SER A CA 1
ATOM 1093 C C . SER A 1 133 ? 11.419 4.047 -16.153 1.00 96.44 133 SER A C 1
ATOM 1095 O O . SER A 1 133 ? 12.280 4.118 -15.279 1.00 96.44 133 SER A O 1
ATOM 1097 N N . ILE A 1 134 ? 11.523 3.217 -17.194 1.00 97.50 134 ILE A N 1
ATOM 1098 C CA . ILE A 1 134 ? 12.654 2.317 -17.446 1.00 97.50 134 ILE A CA 1
ATOM 1099 C C . ILE A 1 134 ? 13.108 2.532 -18.885 1.00 97.50 134 ILE A C 1
ATOM 1101 O O . ILE A 1 134 ? 12.318 2.457 -19.816 1.00 97.50 134 ILE A O 1
ATOM 1105 N N . THR A 1 135 ? 14.400 2.771 -19.078 1.00 97.50 135 THR A N 1
ATOM 1106 C CA . THR A 1 135 ? 15.015 2.957 -20.404 1.00 97.50 135 THR A CA 1
ATOM 1107 C C . THR A 1 135 ? 15.889 1.769 -20.808 1.00 97.50 135 THR A C 1
ATOM 1109 O O . THR A 1 135 ? 16.011 1.473 -21.999 1.00 97.50 135 THR A O 1
ATOM 1112 N N . THR A 1 136 ? 16.433 1.062 -19.815 1.00 98.19 136 THR A N 1
ATOM 1113 C CA . THR A 1 136 ? 17.321 -0.094 -19.957 1.00 98.19 136 THR A CA 1
ATOM 1114 C C . THR A 1 136 ? 16.724 -1.298 -19.227 1.00 98.19 136 THR A C 1
ATOM 1116 O O . THR A 1 136 ? 16.424 -1.183 -18.041 1.00 98.19 136 THR A O 1
ATOM 1119 N N . MET A 1 137 ? 16.563 -2.430 -19.923 1.00 98.25 137 MET A N 1
ATOM 1120 C CA . MET A 1 137 ? 16.024 -3.690 -19.382 1.00 98.25 137 MET A CA 1
ATOM 1121 C C . MET A 1 137 ? 16.731 -4.898 -20.015 1.00 98.25 137 MET A C 1
ATOM 1123 O O . MET A 1 137 ? 17.080 -4.869 -21.202 1.00 98.25 137 MET A O 1
ATOM 1127 N N . LYS A 1 138 ? 16.920 -5.991 -19.265 1.00 98.06 138 LYS A N 1
ATOM 1128 C CA . LYS A 1 138 ? 17.467 -7.234 -19.831 1.00 98.06 138 LYS A CA 1
ATOM 1129 C C . LYS A 1 138 ? 16.452 -7.916 -20.747 1.00 98.06 138 LYS A C 1
ATOM 1131 O O . LYS A 1 138 ? 15.253 -7.965 -20.475 1.00 98.06 138 LYS A O 1
ATOM 1136 N N . ARG A 1 139 ? 16.940 -8.563 -21.811 1.00 97.00 139 ARG A N 1
ATOM 1137 C CA . ARG A 1 139 ? 16.090 -9.361 -22.718 1.00 97.00 139 ARG A CA 1
ATOM 1138 C C . ARG A 1 139 ? 15.379 -10.509 -21.995 1.00 97.00 139 ARG A C 1
ATOM 1140 O O . ARG A 1 139 ? 14.228 -10.807 -22.301 1.00 97.00 139 ARG A O 1
ATOM 1147 N N . SER A 1 140 ? 16.055 -11.135 -21.030 1.00 97.00 140 SER A N 1
ATOM 1148 C CA . SER A 1 140 ? 15.478 -12.192 -20.193 1.00 97.00 140 SER A CA 1
ATOM 1149 C C . SER A 1 140 ? 14.285 -11.694 -19.380 1.00 97.00 140 SER A C 1
ATOM 1151 O O . SER A 1 140 ? 13.299 -12.413 -19.261 1.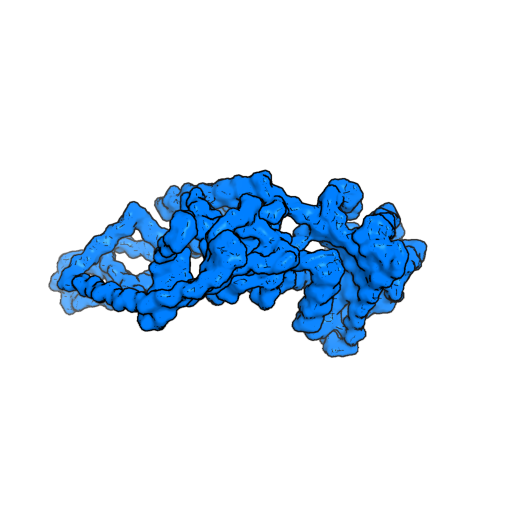00 97.00 140 SER A O 1
ATOM 1153 N N . THR A 1 141 ? 14.356 -10.463 -18.873 1.00 98.12 141 THR A N 1
ATOM 1154 C CA . THR A 1 141 ? 13.291 -9.832 -18.089 1.00 98.12 141 THR A CA 1
ATOM 1155 C C . THR A 1 141 ? 12.073 -9.552 -18.950 1.00 98.12 141 THR A C 1
ATOM 1157 O O . THR A 1 141 ? 10.972 -9.930 -18.569 1.00 98.12 141 THR A O 1
ATOM 1160 N N . LEU A 1 142 ? 12.254 -8.983 -20.148 1.00 97.81 142 LEU A N 1
ATOM 1161 C CA . LEU A 1 142 ? 11.137 -8.773 -21.072 1.00 97.81 142 LEU A CA 1
ATOM 1162 C C . LEU A 1 142 ? 10.470 -10.099 -21.463 1.00 97.81 142 LEU A C 1
ATOM 1164 O O . LEU A 1 142 ? 9.252 -10.215 -21.383 1.00 97.81 142 LEU A O 1
ATOM 1168 N N . SER A 1 143 ? 11.262 -11.121 -21.803 1.00 97.50 143 SER A N 1
ATOM 1169 C CA . SER A 1 143 ? 10.725 -12.452 -22.119 1.00 97.50 143 SER A CA 1
ATOM 1170 C C . SER A 1 143 ? 9.982 -13.077 -20.933 1.00 97.50 143 SER A C 1
ATOM 1172 O O . SER A 1 143 ? 8.995 -13.789 -21.115 1.00 97.50 143 SER A O 1
ATOM 1174 N N . TRP A 1 144 ? 10.440 -12.821 -19.706 1.00 98.00 144 TRP A N 1
ATOM 1175 C CA . TRP A 1 144 ? 9.734 -13.249 -18.506 1.00 98.00 144 TRP A CA 1
ATOM 1176 C C . TRP A 1 144 ? 8.415 -12.486 -18.320 1.00 98.00 144 TRP A C 1
ATOM 1178 O O . TRP A 1 144 ? 7.406 -13.125 -18.041 1.00 98.00 144 TRP A O 1
ATOM 1188 N N . LEU A 1 145 ? 8.386 -11.166 -18.543 1.00 97.69 145 LEU A N 1
ATOM 1189 C CA . LEU A 1 145 ? 7.163 -10.353 -18.473 1.00 97.69 145 LEU A CA 1
ATOM 1190 C C . LEU A 1 145 ? 6.110 -10.805 -19.491 1.00 97.69 145 LEU A C 1
ATOM 1192 O O . LEU A 1 145 ? 4.933 -10.869 -19.148 1.00 97.69 145 LEU A O 1
ATOM 1196 N N . GLU A 1 146 ? 6.525 -11.161 -20.708 1.00 95.81 146 GLU A N 1
ATOM 1197 C CA . GLU A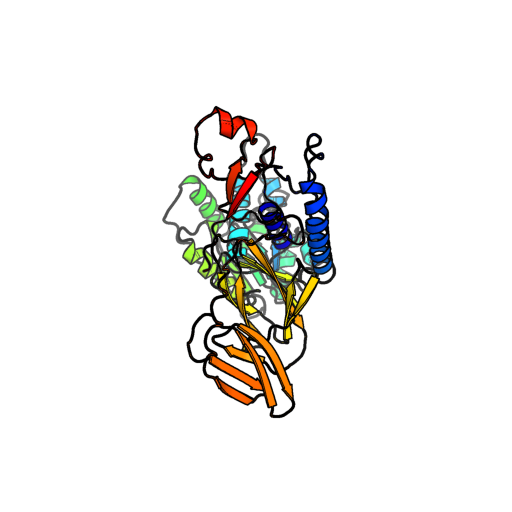 1 146 ? 5.641 -11.732 -21.734 1.00 95.81 146 GLU A CA 1
ATOM 1198 C C . GLU A 1 146 ? 5.016 -13.048 -21.252 1.00 95.81 146 GLU A C 1
ATOM 1200 O O . GLU A 1 146 ? 3.797 -13.193 -21.255 1.00 95.81 146 GLU A O 1
ATOM 1205 N N . LYS A 1 147 ? 5.832 -13.976 -20.734 1.00 96.00 147 LYS A N 1
ATOM 1206 C CA . LYS A 1 147 ? 5.336 -15.248 -20.180 1.00 96.00 147 LYS A CA 1
ATOM 1207 C C . LYS A 1 147 ? 4.434 -15.048 -18.965 1.00 96.00 147 LYS A C 1
ATOM 1209 O O . LYS A 1 147 ? 3.447 -15.761 -18.815 1.00 96.00 147 LYS A O 1
ATOM 1214 N N . PHE A 1 148 ? 4.778 -14.106 -18.089 1.00 96.44 148 PHE A N 1
ATOM 1215 C CA . PHE A 1 148 ? 3.987 -13.763 -16.911 1.00 96.44 148 PHE A CA 1
ATOM 1216 C C . PHE A 1 148 ? 2.610 -13.231 -17.317 1.00 96.44 148 PHE A C 1
ATOM 1218 O O . PHE A 1 148 ? 1.593 -13.674 -16.786 1.00 96.44 148 PHE A O 1
ATOM 1225 N N . TYR A 1 149 ? 2.571 -12.339 -18.304 1.00 95.56 149 TYR A N 1
ATOM 1226 C CA . TYR A 1 149 ? 1.340 -11.834 -18.897 1.00 95.56 149 TYR A CA 1
ATOM 1227 C C . TYR A 1 149 ? 0.497 -12.940 -19.550 1.00 95.56 149 TYR A C 1
ATOM 1229 O O . TYR A 1 149 ? -0.700 -13.048 -19.272 1.00 95.56 149 TYR A O 1
ATOM 1237 N N . ASP A 1 150 ? 1.117 -13.798 -20.364 1.00 93.56 150 ASP A N 1
ATOM 1238 C CA . ASP A 1 150 ? 0.442 -14.926 -21.015 1.00 93.56 150 ASP A CA 1
ATOM 1239 C C . ASP A 1 150 ? -0.154 -15.905 -19.989 1.00 93.56 150 ASP A C 1
ATOM 1241 O O . ASP A 1 150 ? -1.228 -16.468 -20.208 1.00 93.56 150 ASP A O 1
ATOM 1245 N N . ALA A 1 151 ? 0.499 -16.056 -18.833 1.00 93.88 151 ALA A N 1
ATOM 1246 C CA . ALA A 1 151 ? 0.041 -16.877 -17.714 1.00 93.88 151 ALA A CA 1
ATOM 1247 C C . ALA A 1 151 ? -1.065 -16.231 -16.852 1.00 93.88 151 ALA A C 1
ATOM 1249 O O . ALA A 1 151 ? -1.487 -16.829 -15.862 1.00 93.88 151 ALA A O 1
ATOM 1250 N N . GLY A 1 152 ? -1.549 -15.033 -17.197 1.00 94.19 152 GLY A N 1
ATOM 1251 C CA . GLY A 1 152 ? -2.615 -14.348 -16.456 1.00 94.19 152 GLY A CA 1
ATOM 1252 C C . GLY A 1 152 ? -2.150 -13.209 -15.545 1.00 94.19 152 GLY A C 1
ATOM 1253 O O . GLY A 1 152 ? -2.964 -12.641 -14.821 1.00 94.19 152 GLY A O 1
ATOM 1254 N N . GLY A 1 153 ? -0.859 -12.876 -15.554 1.00 96.06 153 GLY A N 1
ATOM 1255 C CA . GLY A 1 153 ? -0.299 -11.763 -14.795 1.00 96.06 153 GLY A CA 1
ATOM 1256 C C . GLY A 1 153 ? -0.648 -10.390 -15.377 1.00 96.06 153 GLY A C 1
ATOM 1257 O O . GLY A 1 153 ? -0.939 -10.244 -16.566 1.00 96.06 153 GLY A O 1
ATOM 1258 N N . ASN A 1 154 ? -0.596 -9.357 -14.536 1.00 96.56 154 ASN A N 1
ATOM 1259 C CA . ASN A 1 154 ? -0.813 -7.971 -14.948 1.00 96.56 154 ASN A CA 1
ATOM 1260 C C . ASN A 1 154 ? 0.523 -7.234 -15.100 1.00 96.56 154 ASN A C 1
ATOM 1262 O O . ASN A 1 154 ? 1.315 -7.205 -14.161 1.00 96.56 154 ASN A O 1
ATOM 1266 N N . VAL A 1 155 ? 0.760 -6.582 -16.238 1.00 97.12 155 VAL A N 1
ATOM 1267 C CA . VAL A 1 155 ? 1.954 -5.751 -16.470 1.00 97.12 155 VAL A CA 1
ATOM 1268 C C . VAL A 1 155 ? 1.522 -4.319 -16.771 1.00 97.12 155 VAL A C 1
ATOM 1270 O O . VAL A 1 155 ? 0.811 -4.056 -17.738 1.00 97.12 155 VAL A O 1
ATOM 1273 N N . ILE A 1 156 ? 1.939 -3.372 -15.937 1.00 96.75 156 ILE A N 1
ATOM 1274 C CA . ILE A 1 156 ? 1.490 -1.979 -16.003 1.00 96.75 156 ILE A CA 1
ATOM 1275 C C . ILE A 1 156 ? 2.715 -1.083 -16.139 1.00 96.75 156 ILE A C 1
ATOM 1277 O O . ILE A 1 156 ? 3.484 -0.941 -15.195 1.00 96.75 156 ILE A O 1
ATOM 1281 N N . ALA A 1 157 ? 2.889 -0.452 -17.295 1.00 96.69 157 ALA A N 1
ATOM 1282 C CA . ALA A 1 157 ? 3.897 0.580 -17.482 1.00 96.69 157 ALA A CA 1
ATOM 1283 C C . ALA A 1 157 ? 3.324 1.949 -17.117 1.00 96.69 157 ALA A C 1
ATOM 1285 O O . ALA A 1 157 ? 2.373 2.407 -17.750 1.00 96.69 157 ALA A O 1
ATOM 1286 N N . LEU A 1 158 ? 3.918 2.582 -16.105 1.00 95.56 158 LEU A N 1
ATOM 1287 C CA . LEU A 1 158 ? 3.544 3.894 -15.576 1.00 95.56 158 LEU A CA 1
ATOM 1288 C C . LEU A 1 158 ? 4.586 4.979 -15.914 1.00 95.56 158 LEU A C 1
ATOM 1290 O O . LEU A 1 158 ? 4.718 5.969 -15.196 1.00 95.56 158 LEU A O 1
ATOM 1294 N N . GLY A 1 159 ? 5.370 4.772 -16.974 1.00 93.81 159 GLY A N 1
ATOM 1295 C CA . GLY A 1 159 ? 6.525 5.603 -17.295 1.00 93.81 159 GLY A CA 1
ATOM 1296 C C . GLY A 1 159 ? 7.026 5.459 -18.730 1.00 93.81 159 GLY A C 1
ATOM 1297 O O . GLY A 1 159 ? 6.326 4.923 -19.597 1.00 93.81 159 GLY A O 1
ATOM 1298 N N . MET A 1 160 ? 8.259 5.923 -18.951 1.00 95.19 160 MET A N 1
ATOM 1299 C CA . MET A 1 160 ? 9.090 5.590 -20.111 1.00 95.19 160 MET A CA 1
ATOM 1300 C C . MET A 1 160 ? 9.224 4.079 -20.283 1.00 95.19 160 MET A C 1
ATOM 1302 O O . MET A 1 160 ? 9.238 3.325 -19.307 1.00 95.19 160 MET A O 1
ATOM 1306 N N . LEU A 1 161 ? 9.369 3.654 -21.536 1.00 96.50 161 LEU A N 1
ATOM 1307 C CA . LEU A 1 161 ? 9.512 2.249 -21.897 1.00 96.50 161 LEU A CA 1
ATOM 1308 C C . LEU A 1 161 ? 10.936 1.921 -22.363 1.00 96.50 161 LEU A C 1
ATOM 1310 O O . LEU A 1 161 ? 11.593 2.761 -22.994 1.00 96.50 161 LEU A O 1
ATOM 1314 N N . PRO A 1 162 ? 11.416 0.690 -22.100 1.00 97.69 162 PRO A N 1
ATOM 1315 C CA . PRO A 1 162 ? 12.794 0.332 -22.380 1.00 97.69 162 PRO A CA 1
ATOM 1316 C C . PRO A 1 162 ? 13.080 0.291 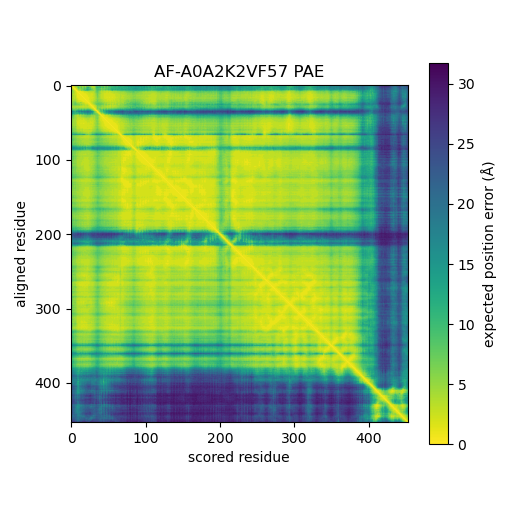-23.883 1.00 97.69 162 PRO A C 1
ATOM 1318 O O . PRO A 1 162 ? 12.336 -0.294 -24.667 1.00 97.69 162 PRO A O 1
ATOM 1321 N N . PHE A 1 163 ? 14.208 0.883 -24.269 1.00 97.12 163 PHE A N 1
ATOM 1322 C CA . PHE A 1 163 ? 14.734 0.904 -25.643 1.00 97.12 163 PHE A CA 1
ATOM 1323 C C . PHE A 1 163 ? 16.221 0.511 -25.705 1.00 97.12 163 PHE A C 1
ATOM 1325 O O . PHE A 1 163 ? 16.832 0.450 -26.778 1.00 97.12 163 PHE A O 1
ATOM 1332 N N . ARG A 1 164 ? 16.824 0.236 -24.542 1.00 97.12 164 ARG A N 1
ATOM 1333 C CA . ARG A 1 164 ? 18.219 -0.171 -24.383 1.00 97.12 164 ARG A CA 1
ATOM 1334 C C . ARG A 1 164 ? 18.315 -1.500 -23.643 1.00 97.12 164 ARG A C 1
ATOM 1336 O O . ARG A 1 164 ? 17.531 -1.803 -22.750 1.00 97.12 164 ARG A O 1
ATOM 1343 N N . THR A 1 165 ? 19.330 -2.267 -24.001 1.00 97.00 165 THR A N 1
ATOM 1344 C CA . THR A 1 165 ? 19.880 -3.358 -23.193 1.00 97.00 165 THR A CA 1
ATOM 1345 C C . THR A 1 165 ? 21.135 -2.871 -22.465 1.00 97.00 165 THR A C 1
ATOM 1347 O O . THR A 1 165 ? 21.588 -1.748 -22.690 1.00 97.00 165 THR A O 1
ATOM 1350 N N . GLU A 1 166 ? 21.748 -3.727 -21.648 1.00 93.25 166 GLU A N 1
ATOM 1351 C CA . GLU A 1 166 ? 23.051 -3.457 -21.010 1.00 93.25 166 GLU A CA 1
ATOM 1352 C C . GLU A 1 166 ? 24.140 -3.086 -22.041 1.00 93.25 166 GLU A C 1
ATOM 1354 O O . GLU A 1 166 ? 25.028 -2.290 -21.759 1.00 93.25 166 GLU A O 1
ATOM 1359 N N . GLU A 1 167 ? 24.017 -3.593 -23.272 1.00 93.56 167 GLU A N 1
ATOM 1360 C CA . GLU A 1 167 ? 24.919 -3.321 -24.402 1.00 93.56 167 GLU A CA 1
ATOM 1361 C C . GLU A 1 167 ? 24.633 -1.998 -25.149 1.00 93.56 167 GLU A C 1
ATOM 1363 O O . GLU A 1 167 ? 25.356 -1.646 -26.078 1.00 93.56 167 GLU A O 1
ATOM 1368 N N . GLY A 1 168 ? 23.583 -1.252 -24.783 1.00 94.12 168 GLY A N 1
ATOM 1369 C CA . GLY A 1 168 ? 23.168 -0.021 -25.472 1.00 94.12 168 GLY A CA 1
ATOM 1370 C C . GLY A 1 168 ? 21.824 -0.131 -26.200 1.00 94.12 168 GLY A C 1
ATOM 1371 O O . GLY A 1 168 ? 20.994 -0.974 -25.864 1.00 94.12 168 GLY A O 1
ATOM 1372 N N . ARG A 1 169 ? 21.561 0.773 -27.160 1.00 94.94 169 ARG A N 1
ATOM 1373 C CA . ARG A 1 169 ? 20.283 0.815 -27.903 1.00 94.94 169 ARG A CA 1
ATOM 1374 C C . ARG A 1 169 ? 20.077 -0.491 -28.671 1.00 94.94 169 ARG A C 1
ATOM 1376 O O . ARG A 1 169 ? 21.003 -0.991 -29.302 1.00 94.94 169 ARG A O 1
ATOM 1383 N N . ASN A 1 170 ? 18.865 -1.035 -28.609 1.00 96.25 170 ASN A N 1
ATOM 1384 C CA . ASN A 1 170 ? 18.577 -2.367 -29.127 1.00 96.25 170 ASN A CA 1
ATOM 1385 C C . ASN A 1 170 ? 17.216 -2.395 -29.833 1.00 96.25 170 ASN A C 1
ATOM 1387 O O . ASN A 1 170 ? 16.179 -2.489 -29.183 1.00 96.25 170 ASN A O 1
ATOM 1391 N N . GLU A 1 171 ? 17.214 -2.349 -31.167 1.00 96.50 171 GLU A N 1
ATOM 1392 C CA . GLU A 1 171 ? 15.973 -2.315 -31.961 1.00 96.50 171 GLU A CA 1
ATOM 1393 C C . GLU A 1 171 ? 15.094 -3.553 -31.745 1.00 96.50 171 GLU A C 1
ATOM 1395 O O . GLU A 1 171 ? 13.869 -3.461 -31.754 1.00 96.50 171 GLU A O 1
ATOM 1400 N N . ALA A 1 172 ? 15.698 -4.723 -31.514 1.00 96.75 172 ALA A N 1
ATOM 1401 C CA . ALA A 1 172 ? 14.942 -5.944 -31.248 1.00 96.75 172 ALA A CA 1
ATOM 1402 C C . ALA A 1 172 ? 14.177 -5.858 -29.917 1.00 96.75 172 ALA A C 1
ATOM 1404 O O . ALA A 1 172 ? 13.019 -6.268 -29.856 1.00 96.75 172 ALA A O 1
ATOM 1405 N N . LEU A 1 173 ? 14.799 -5.288 -28.876 1.00 96.81 173 LEU A N 1
ATOM 1406 C CA . LEU A 1 173 ? 14.123 -5.009 -27.608 1.00 96.81 173 LEU A CA 1
ATOM 1407 C C . LEU A 1 173 ? 12.994 -3.997 -27.820 1.00 96.81 173 LEU A C 1
ATOM 1409 O O . LEU A 1 173 ? 11.870 -4.252 -27.408 1.00 96.81 173 LEU A O 1
ATOM 1413 N N . GLU A 1 174 ? 13.279 -2.885 -28.499 1.00 96.31 174 GLU A N 1
ATOM 1414 C CA . GLU A 1 174 ? 12.295 -1.829 -28.751 1.00 96.31 174 GLU A CA 1
ATOM 1415 C C . GLU A 1 174 ? 11.063 -2.369 -29.497 1.00 96.31 174 GLU A C 1
ATOM 1417 O O . GLU A 1 174 ? 9.925 -2.088 -29.121 1.00 96.31 174 GLU A O 1
ATOM 1422 N N . ASN A 1 175 ? 11.275 -3.216 -30.509 1.00 96.62 175 ASN A N 1
ATOM 1423 C CA . ASN A 1 175 ? 10.201 -3.871 -31.254 1.00 96.62 175 ASN A CA 1
ATOM 1424 C C . ASN A 1 175 ? 9.398 -4.858 -30.394 1.00 96.62 175 ASN A C 1
ATOM 1426 O O . ASN A 1 175 ? 8.175 -4.924 -30.528 1.00 96.62 175 ASN A O 1
ATOM 1430 N N . ALA A 1 176 ? 10.051 -5.605 -29.501 1.00 96.38 176 ALA A N 1
ATOM 1431 C CA . ALA A 1 176 ? 9.367 -6.505 -28.575 1.00 96.38 176 ALA A CA 1
ATOM 1432 C C . ALA A 1 176 ? 8.519 -5.723 -27.553 1.00 96.38 176 ALA A C 1
ATOM 1434 O O . ALA A 1 176 ? 7.338 -6.012 -27.381 1.00 96.38 176 ALA A O 1
ATOM 1435 N N . VAL A 1 177 ? 9.059 -4.647 -26.976 1.00 96.06 177 VAL A N 1
ATOM 1436 C CA . VAL A 1 177 ? 8.340 -3.740 -26.061 1.00 96.06 177 VAL A CA 1
ATOM 1437 C C . VAL A 1 177 ? 7.155 -3.076 -26.764 1.00 96.06 177 VAL A C 1
ATOM 1439 O O . VAL A 1 177 ? 6.037 -3.076 -26.246 1.00 96.06 177 VAL A O 1
ATOM 1442 N N . ARG A 1 178 ? 7.365 -2.579 -27.989 1.00 94.44 178 ARG A N 1
ATOM 1443 C CA . ARG A 1 178 ? 6.306 -2.066 -28.868 1.00 94.44 178 ARG A CA 1
ATOM 1444 C C . ARG A 1 178 ? 5.245 -3.127 -29.135 1.00 94.44 178 ARG A C 1
ATOM 1446 O O . ARG A 1 178 ? 4.064 -2.802 -29.184 1.00 94.44 178 ARG A O 1
ATOM 1453 N N . SER A 1 179 ? 5.626 -4.391 -29.299 1.00 93.38 179 SER A N 1
ATOM 1454 C CA . SER A 1 179 ? 4.667 -5.480 -29.475 1.00 93.38 179 SER A CA 1
ATOM 1455 C C . SER A 1 179 ? 3.872 -5.763 -28.201 1.00 93.38 179 SER A C 1
ATOM 1457 O O . SER A 1 179 ? 2.659 -5.937 -28.301 1.00 93.38 179 SER A O 1
ATOM 1459 N N . LEU A 1 180 ? 4.502 -5.773 -27.026 1.00 92.75 180 LEU A N 1
ATOM 1460 C CA . LEU A 1 180 ? 3.828 -6.043 -25.756 1.00 92.75 180 LEU A CA 1
ATOM 1461 C C . LEU A 1 180 ? 2.842 -4.923 -25.389 1.00 92.75 180 LEU A C 1
ATOM 1463 O O . LEU A 1 180 ? 1.663 -5.180 -25.160 1.00 92.75 180 LEU A O 1
ATOM 1467 N N . PHE A 1 181 ? 3.299 -3.667 -25.407 1.00 90.88 181 PHE A N 1
ATOM 1468 C CA . PHE A 1 181 ? 2.499 -2.512 -24.978 1.00 90.88 181 PHE A CA 1
ATOM 1469 C C . PHE A 1 181 ? 1.692 -1.856 -26.104 1.00 90.88 181 PHE A C 1
ATOM 1471 O O . PHE A 1 181 ? 0.790 -1.064 -25.835 1.00 90.88 181 PHE A O 1
ATOM 1478 N N . LYS A 1 182 ? 1.981 -2.187 -27.370 1.00 90.00 182 LYS A N 1
ATOM 1479 C CA . LYS A 1 182 ? 1.304 -1.650 -28.566 1.00 90.00 182 LYS A CA 1
ATOM 1480 C C . LYS A 1 182 ? 1.342 -0.117 -28.651 1.00 90.00 182 LYS A C 1
ATOM 1482 O O . LYS A 1 182 ? 0.401 0.502 -29.149 1.00 90.00 182 LYS A O 1
ATOM 1487 N N . VAL A 1 183 ? 2.447 0.464 -28.188 1.00 89.06 183 VAL A N 1
ATOM 1488 C CA . VAL A 1 183 ? 2.775 1.897 -28.234 1.00 89.06 183 VAL A CA 1
ATOM 1489 C C . VAL A 1 183 ? 4.080 2.104 -28.987 1.00 89.06 183 VAL A C 1
ATOM 1491 O O . VAL A 1 183 ? 4.955 1.238 -28.958 1.00 89.06 183 VAL A O 1
ATOM 1494 N N . ASN A 1 184 ? 4.234 3.255 -29.638 1.00 90.81 184 ASN A N 1
ATOM 1495 C CA . ASN A 1 184 ? 5.527 3.644 -30.182 1.00 90.81 184 ASN A CA 1
ATOM 1496 C C . ASN A 1 184 ? 6.448 4.096 -29.035 1.00 90.81 184 ASN A C 1
ATOM 1498 O O . ASN A 1 184 ? 6.181 5.101 -28.379 1.00 90.81 184 ASN A O 1
ATOM 1502 N N . VAL A 1 185 ? 7.506 3.323 -28.784 1.00 92.38 185 VAL A N 1
ATOM 1503 C CA . VAL A 1 185 ? 8.456 3.547 -27.683 1.00 92.38 185 VAL A CA 1
ATOM 1504 C C . VAL A 1 185 ? 9.215 4.864 -27.861 1.00 92.38 185 VAL A C 1
ATOM 1506 O O . VAL A 1 185 ? 9.415 5.586 -26.888 1.00 92.38 185 VAL A O 1
ATOM 1509 N N . GLU A 1 186 ? 9.601 5.201 -29.093 1.00 92.44 186 GLU A N 1
ATOM 1510 C CA . GLU A 1 186 ? 10.345 6.427 -29.391 1.00 92.44 186 GLU A CA 1
ATOM 1511 C C . GLU A 1 186 ? 9.490 7.675 -29.151 1.00 92.44 186 GLU A C 1
ATOM 1513 O O . GLU A 1 186 ? 9.918 8.573 -28.430 1.00 92.44 186 GLU A O 1
ATOM 1518 N N . ASP A 1 187 ? 8.255 7.700 -29.664 1.00 89.75 187 ASP A N 1
ATOM 1519 C CA . ASP A 1 187 ? 7.326 8.819 -29.450 1.00 89.75 187 ASP A CA 1
ATOM 1520 C C . ASP A 1 187 ? 7.058 9.038 -27.954 1.00 89.75 187 ASP A C 1
ATOM 1522 O O . ASP A 1 187 ? 7.112 10.166 -27.464 1.00 89.75 187 ASP A O 1
ATOM 1526 N N . LEU A 1 188 ? 6.824 7.951 -27.212 1.00 88.56 188 LEU A N 1
ATOM 1527 C CA . LEU A 1 188 ? 6.570 7.988 -25.773 1.00 88.56 188 LEU A CA 1
ATOM 1528 C C . LEU A 1 188 ? 7.771 8.547 -25.001 1.00 88.56 188 LEU A C 1
ATOM 1530 O O . LEU A 1 188 ? 7.605 9.424 -24.155 1.00 88.56 188 LEU A O 1
ATOM 1534 N N . ASN A 1 189 ? 8.984 8.082 -25.295 1.00 91.31 189 ASN A N 1
ATOM 1535 C CA . ASN A 1 189 ? 10.183 8.556 -24.605 1.00 91.31 189 ASN A CA 1
ATOM 1536 C C . ASN A 1 189 ? 10.536 10.003 -24.992 1.00 91.31 189 ASN A C 1
ATOM 1538 O O . ASN A 1 189 ? 10.963 10.780 -24.138 1.00 91.31 189 ASN A O 1
ATOM 1542 N N . ASN A 1 190 ? 10.283 10.410 -26.239 1.00 88.62 190 ASN A N 1
ATOM 1543 C CA . ASN A 1 190 ? 10.453 11.798 -26.670 1.00 88.62 190 ASN A CA 1
ATOM 1544 C C . ASN A 1 190 ? 9.490 12.748 -25.942 1.00 88.62 190 ASN A C 1
ATOM 1546 O O . ASN A 1 190 ? 9.897 13.846 -25.562 1.00 88.62 190 ASN A O 1
ATOM 1550 N N . LEU A 1 191 ? 8.244 12.329 -25.680 1.00 84.06 191 LEU A N 1
ATOM 1551 C CA . LEU A 1 191 ? 7.304 13.112 -24.864 1.00 84.06 191 LEU A CA 1
ATOM 1552 C C . LEU A 1 191 ? 7.866 13.406 -23.468 1.00 84.06 191 LEU A C 1
ATOM 1554 O O . LEU A 1 191 ? 7.718 14.521 -22.966 1.00 84.06 191 LEU A O 1
ATOM 1558 N N . TYR A 1 192 ? 8.554 12.440 -22.859 1.00 84.88 192 TYR A N 1
ATOM 1559 C CA . TYR A 1 192 ? 9.197 12.627 -21.561 1.00 84.88 192 TYR A CA 1
ATOM 1560 C C . TYR A 1 192 ? 10.292 13.686 -21.590 1.00 84.88 192 TYR A C 1
ATOM 1562 O O . TYR A 1 192 ? 10.277 14.588 -20.750 1.00 84.88 192 TYR A O 1
ATOM 1570 N N . LEU A 1 193 ? 11.188 13.621 -22.573 1.00 84.19 193 LEU A N 1
ATOM 1571 C CA . LEU A 1 193 ? 12.284 14.582 -22.709 1.00 84.19 193 LEU A CA 1
ATOM 1572 C C . LEU A 1 193 ? 11.771 16.001 -22.980 1.00 84.19 193 LEU A C 1
ATOM 1574 O O . LEU A 1 193 ? 12.249 16.966 -22.376 1.00 84.19 193 LEU A O 1
ATOM 1578 N N . LEU A 1 194 ? 10.742 16.127 -23.823 1.00 82.44 194 LEU A N 1
ATOM 1579 C CA . LEU A 1 194 ? 10.079 17.403 -24.096 1.00 82.44 194 LEU A CA 1
ATOM 1580 C C . LEU A 1 194 ? 9.387 17.964 -22.846 1.00 82.44 194 LEU A C 1
ATOM 1582 O O . LEU A 1 194 ? 9.470 19.164 -22.580 1.00 82.44 194 LEU A O 1
ATOM 1586 N N . SER A 1 195 ? 8.750 17.106 -22.040 1.00 75.94 195 SER A N 1
ATOM 1587 C CA . SER A 1 195 ? 8.104 17.528 -20.791 1.00 75.94 195 SER A CA 1
ATOM 1588 C C . SER A 1 195 ? 9.107 18.098 -19.781 1.00 75.94 195 SER A C 1
ATOM 1590 O O . SER A 1 195 ? 8.807 19.086 -19.112 1.00 75.94 195 SER A O 1
ATOM 1592 N N . SER A 1 196 ? 10.314 17.522 -19.695 1.00 69.44 196 SER A N 1
ATOM 1593 C CA . SER A 1 196 ? 11.366 17.995 -18.788 1.00 69.44 196 SER A CA 1
ATOM 1594 C C . SER A 1 196 ? 12.000 19.311 -19.227 1.00 69.44 196 SER A C 1
ATOM 1596 O O . SER A 1 196 ? 12.393 20.094 -18.366 1.00 69.44 196 SER A O 1
ATOM 1598 N N . THR A 1 197 ? 12.090 19.575 -20.532 1.00 69.19 197 THR A N 1
ATOM 1599 C CA . THR A 1 197 ? 12.735 20.790 -21.056 1.00 69.19 197 THR A CA 1
ATOM 1600 C C . THR A 1 197 ? 11.785 21.974 -21.183 1.00 69.19 197 THR A C 1
ATOM 1602 O O . THR A 1 197 ? 12.208 23.107 -20.969 1.00 69.19 197 THR A O 1
ATOM 1605 N N . MET A 1 198 ? 10.515 21.749 -21.534 1.00 59.31 198 MET A N 1
ATOM 1606 C CA . MET A 1 198 ? 9.609 22.841 -21.915 1.00 59.31 198 MET A CA 1
ATOM 1607 C C . MET A 1 198 ? 8.565 23.225 -20.861 1.00 59.31 198 MET A C 1
ATOM 1609 O O . MET A 1 198 ? 7.799 24.154 -21.106 1.00 59.31 198 MET A O 1
ATOM 1613 N N . GLY A 1 199 ? 8.499 22.539 -19.712 1.00 60.28 199 GLY A N 1
ATOM 1614 C CA . GLY A 1 199 ? 7.501 22.834 -18.670 1.00 60.28 199 GLY A CA 1
ATOM 1615 C C . GLY A 1 199 ? 6.057 22.833 -19.197 1.00 60.28 199 GLY A C 1
ATOM 1616 O O . GLY A 1 199 ? 5.232 23.614 -18.733 1.00 60.28 199 GLY A O 1
ATOM 1617 N N . MET A 1 200 ? 5.779 22.028 -20.230 1.00 53.81 200 MET A N 1
ATOM 1618 C CA . MET A 1 200 ? 4.575 22.163 -21.052 1.00 53.81 200 MET A CA 1
ATOM 1619 C C . MET A 1 200 ? 3.277 21.807 -20.318 1.00 53.81 200 MET A C 1
ATOM 1621 O O . MET A 1 200 ? 3.144 20.732 -19.741 1.00 53.81 200 MET A O 1
ATOM 1625 N N . GLU A 1 201 ? 2.278 22.677 -20.496 1.00 51.50 201 GLU A N 1
ATOM 1626 C CA . GLU A 1 201 ? 0.879 22.535 -20.063 1.00 51.50 201 GLU A CA 1
ATOM 1627 C C . GLU A 1 201 ? -0.022 21.761 -21.061 1.00 51.50 201 GLU A C 1
ATOM 1629 O O . GLU A 1 201 ? -1.234 21.714 -20.872 1.00 51.50 201 GLU A O 1
ATOM 1634 N N . SER A 1 202 ? 0.497 21.182 -22.158 1.00 46.41 202 SER A N 1
ATOM 1635 C CA . SER A 1 202 ? -0.372 20.814 -23.305 1.00 46.41 202 SER A CA 1
ATOM 1636 C C . SER A 1 202 ? -0.045 19.529 -24.085 1.00 46.41 202 SER A C 1
ATOM 1638 O O . SER A 1 202 ? -0.415 19.400 -25.251 1.00 46.41 202 SER A O 1
ATOM 1640 N N . GLY A 1 203 ? 0.565 18.525 -23.452 1.00 53.78 203 GLY A N 1
ATOM 1641 C CA . 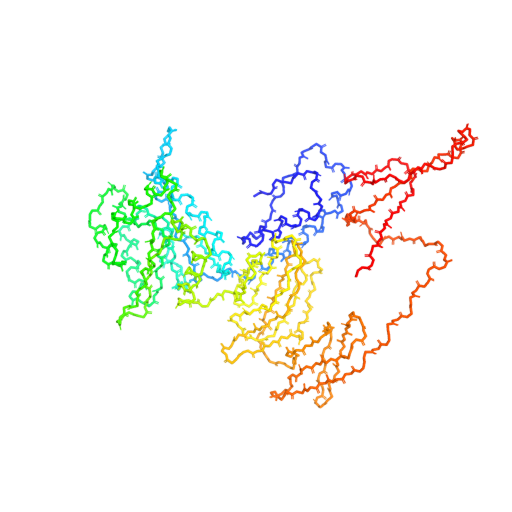GLY A 1 203 ? 0.633 17.168 -24.012 1.00 53.78 203 GLY A CA 1
ATOM 1642 C C . GLY A 1 203 ? -0.432 16.256 -23.402 1.00 53.78 203 GLY A C 1
ATOM 1643 O O . GLY A 1 203 ? -0.225 15.729 -22.314 1.00 53.78 203 GLY A O 1
ATOM 1644 N N . VAL A 1 204 ? -1.571 16.047 -24.073 1.00 53.09 204 VAL A N 1
ATOM 1645 C CA . VAL A 1 204 ? -2.574 15.066 -23.613 1.00 53.09 204 VAL A CA 1
ATOM 1646 C C . VAL A 1 204 ? -2.080 13.662 -23.963 1.00 53.09 204 VAL A C 1
ATOM 1648 O O . VAL A 1 204 ? -2.122 13.258 -25.124 1.00 53.09 204 VAL A O 1
ATOM 1651 N N . VAL A 1 205 ? -1.611 12.912 -22.965 1.00 56.25 205 VAL A N 1
ATOM 1652 C CA . VAL A 1 205 ? -1.271 11.491 -23.124 1.00 56.25 205 VAL A CA 1
ATOM 1653 C C . VAL A 1 205 ? -2.443 10.649 -22.635 1.00 56.25 205 VAL A C 1
ATOM 1655 O O . VAL A 1 205 ? -2.818 10.695 -21.463 1.00 56.25 205 VAL A O 1
ATOM 1658 N N . TYR A 1 206 ? -3.040 9.880 -23.543 1.00 57.22 206 TYR A N 1
ATOM 1659 C CA . TYR A 1 206 ? -4.120 8.957 -23.209 1.00 57.22 206 TYR A CA 1
ATOM 1660 C C . TYR A 1 206 ? -3.555 7.643 -22.672 1.00 57.22 206 TYR A C 1
ATOM 1662 O O . TYR A 1 206 ? -2.619 7.081 -23.239 1.00 57.22 206 TYR A O 1
ATOM 1670 N N . ALA A 1 207 ? -4.171 7.116 -21.614 1.00 58.62 207 ALA A N 1
ATOM 1671 C CA . ALA A 1 207 ? -3.930 5.748 -21.177 1.00 58.62 207 ALA A CA 1
ATOM 1672 C C . ALA A 1 207 ? -4.314 4.769 -22.296 1.00 58.62 207 ALA A C 1
ATOM 1674 O O . ALA A 1 207 ? -5.459 4.756 -22.753 1.00 58.62 207 ALA A O 1
ATOM 1675 N N . ILE A 1 208 ? -3.379 3.913 -22.709 1.00 63.97 208 ILE A N 1
ATOM 1676 C CA . ILE A 1 208 ? -3.679 2.780 -23.584 1.00 63.97 208 ILE A CA 1
ATOM 1677 C C . ILE A 1 208 ? -3.789 1.545 -22.696 1.00 63.97 208 ILE A C 1
ATOM 1679 O O . ILE A 1 208 ? -2.799 0.900 -22.351 1.00 63.97 208 ILE A O 1
ATOM 1683 N N . GLY A 1 209 ? -5.020 1.233 -22.296 1.00 61.28 209 GLY A N 1
ATOM 1684 C CA . GLY A 1 209 ? -5.347 -0.032 -21.647 1.00 61.28 209 GLY A CA 1
ATOM 1685 C C . GLY A 1 209 ? -5.752 -1.075 -22.674 1.00 61.28 209 GLY A C 1
ATOM 1686 O O . GLY A 1 209 ? -6.589 -0.797 -23.535 1.00 61.28 209 GLY A O 1
ATOM 1687 N N . ARG A 1 210 ? -5.182 -2.281 -22.595 1.00 63.88 210 ARG A N 1
ATOM 1688 C CA . ARG A 1 210 ? -5.605 -3.403 -23.437 1.00 63.88 210 ARG A CA 1
ATOM 1689 C C . ARG A 1 210 ? -5.842 -4.654 -22.605 1.00 63.88 210 ARG A C 1
ATOM 1691 O O . ARG A 1 210 ? -5.032 -5.053 -21.774 1.00 63.88 210 ARG A O 1
ATOM 1698 N N . ILE A 1 211 ? -6.960 -5.299 -22.907 1.00 62.53 211 ILE A N 1
ATOM 1699 C CA . ILE A 1 211 ? -7.275 -6.655 -22.473 1.00 62.53 211 ILE A CA 1
ATOM 1700 C C . ILE A 1 211 ? -7.177 -7.498 -23.740 1.00 62.53 211 ILE A C 1
ATOM 1702 O O . ILE A 1 211 ? -7.891 -7.224 -24.709 1.00 62.53 211 ILE A O 1
ATOM 1706 N N . HIS A 1 212 ? -6.252 -8.457 -23.789 1.00 57.16 212 HIS A N 1
ATOM 1707 C CA . HIS A 1 212 ? -6.204 -9.354 -24.941 1.00 57.16 212 HIS A CA 1
ATOM 1708 C C . HIS A 1 212 ? -7.345 -10.355 -24.804 1.00 57.16 212 HIS A C 1
ATOM 1710 O O . HIS A 1 212 ? -7.531 -10.906 -23.725 1.00 57.16 212 HIS A O 1
ATOM 1716 N N . PRO A 1 213 ? -8.087 -10.657 -25.877 1.00 57.09 213 PRO A N 1
ATOM 1717 C CA . PRO A 1 213 ? -9.201 -11.599 -25.797 1.00 57.09 213 PRO A CA 1
ATOM 1718 C C . PRO A 1 213 ? -8.776 -13.040 -25.460 1.00 57.09 213 PRO A C 1
ATOM 1720 O O . PRO A 1 213 ? -9.631 -13.858 -25.140 1.00 57.09 213 PRO A O 1
ATOM 1723 N N . PHE A 1 214 ? -7.478 -13.361 -25.544 1.00 58.62 214 PHE A N 1
ATOM 1724 C CA . PHE A 1 214 ? -6.954 -14.723 -25.386 1.00 58.62 214 PHE A CA 1
ATOM 1725 C C . PHE A 1 214 ? -6.039 -14.921 -24.174 1.00 58.62 214 PHE A C 1
ATOM 1727 O O . PHE A 1 214 ? -5.816 -16.065 -23.792 1.00 58.62 214 PHE A O 1
ATOM 1734 N N . SER A 1 215 ? -5.514 -13.849 -23.573 1.00 70.50 215 SER A N 1
ATOM 1735 C CA . SER A 1 215 ? -4.769 -13.951 -22.316 1.00 70.50 215 SER A CA 1
ATOM 1736 C C . SER A 1 215 ? -5.681 -13.535 -21.166 1.00 70.50 215 SER A C 1
ATOM 1738 O O . SER A 1 215 ? -6.492 -12.621 -21.296 1.00 70.50 215 SER A O 1
ATOM 1740 N N . GLN A 1 216 ? -5.568 -14.218 -20.027 1.00 82.06 216 GLN A N 1
ATOM 1741 C CA . GLN A 1 216 ? -6.251 -13.775 -18.806 1.00 82.06 216 GLN A CA 1
ATOM 1742 C C . GLN A 1 216 ? -5.552 -12.563 -18.164 1.00 82.06 216 GLN A C 1
ATOM 1744 O O . GLN A 1 216 ? -6.121 -11.920 -17.283 1.00 82.06 216 GLN A O 1
ATOM 1749 N N . GLY A 1 217 ? -4.330 -12.253 -18.609 1.00 90.38 217 GLY A N 1
ATOM 1750 C CA . GLY A 1 217 ? -3.520 -11.152 -18.111 1.00 90.38 217 GLY A CA 1
ATOM 1751 C C . GLY A 1 217 ? -3.932 -9.807 -18.697 1.00 90.38 217 GLY A C 1
ATOM 1752 O O . GLY A 1 217 ? -4.603 -9.717 -19.730 1.00 90.38 217 GLY A O 1
ATOM 1753 N N . LYS A 1 218 ? -3.496 -8.727 -18.050 1.00 93.44 218 LYS A N 1
ATOM 1754 C CA . LYS A 1 218 ? -3.791 -7.352 -18.478 1.00 93.44 218 LYS A CA 1
ATOM 1755 C C . LYS A 1 218 ? -2.503 -6.578 -18.702 1.00 93.44 218 LYS A C 1
ATOM 1757 O O . LYS A 1 218 ? -1.573 -6.682 -17.907 1.00 93.44 218 LYS A O 1
ATOM 1762 N N . VAL A 1 219 ? -2.462 -5.791 -19.776 1.00 93.81 219 VAL A N 1
ATOM 1763 C CA . VAL A 1 219 ? -1.340 -4.893 -20.068 1.00 93.81 219 VAL A CA 1
ATOM 1764 C C . VAL A 1 219 ? -1.856 -3.469 -20.192 1.00 93.81 219 VAL A C 1
ATOM 1766 O O . VAL A 1 219 ? -2.796 -3.187 -20.938 1.00 93.81 219 VAL A O 1
ATOM 1769 N N . TYR A 1 220 ? -1.218 -2.564 -19.460 1.00 94.12 220 TYR A N 1
ATOM 1770 C CA . TYR A 1 220 ? -1.521 -1.139 -19.488 1.00 94.12 220 TYR A CA 1
ATOM 1771 C C . TYR A 1 220 ? -0.246 -0.340 -19.742 1.00 94.12 220 TYR A C 1
ATOM 1773 O O . TYR A 1 220 ? 0.811 -0.665 -19.205 1.00 94.12 220 TYR A O 1
ATOM 1781 N N . SER A 1 221 ? -0.356 0.722 -20.539 1.00 92.81 221 SER A N 1
ATOM 1782 C CA . SER A 1 221 ? 0.664 1.765 -20.645 1.00 92.81 221 SER A CA 1
ATOM 1783 C C . SER A 1 221 ? 0.014 3.123 -20.408 1.00 92.81 221 SER A C 1
ATOM 1785 O O . SER A 1 221 ? -0.951 3.489 -21.085 1.00 92.81 221 SER A O 1
ATOM 1787 N N . TYR A 1 222 ? 0.512 3.842 -19.409 1.00 92.62 222 TYR A N 1
ATOM 1788 C CA . TYR A 1 222 ? 0.056 5.174 -19.042 1.00 92.62 222 TYR A CA 1
ATOM 1789 C C . TYR A 1 222 ? 1.209 5.977 -18.441 1.00 92.62 222 TYR A C 1
ATOM 1791 O O . TYR A 1 222 ? 2.071 5.418 -17.784 1.00 92.62 222 TYR A O 1
ATOM 1799 N N . GLN A 1 223 ? 1.252 7.288 -18.655 1.00 91.81 223 GLN A N 1
ATOM 1800 C CA . GLN A 1 223 ? 2.372 8.127 -18.227 1.00 91.81 223 GLN A CA 1
ATOM 1801 C C . GLN A 1 223 ? 1.848 9.226 -17.291 1.00 91.81 223 GLN A C 1
ATOM 1803 O O . GLN A 1 223 ? 1.662 10.368 -17.709 1.00 91.81 223 GLN A O 1
ATOM 1808 N N . PRO A 1 224 ? 1.562 8.909 -16.015 1.00 89.75 224 PRO A N 1
ATOM 1809 C CA . PRO A 1 224 ? 0.956 9.866 -15.092 1.00 89.75 224 PRO A CA 1
ATOM 1810 C C . PRO A 1 224 ? 1.890 11.045 -14.777 1.00 89.75 224 PRO A C 1
ATOM 1812 O O . PRO A 1 224 ? 1.416 12.141 -14.490 1.00 89.75 224 PRO A O 1
ATOM 1815 N N . ALA A 1 225 ? 3.212 10.853 -14.853 1.00 87.94 225 ALA A N 1
ATOM 1816 C CA . ALA A 1 225 ? 4.187 11.892 -14.525 1.00 87.94 225 ALA A CA 1
ATOM 1817 C C . ALA A 1 225 ? 4.176 13.075 -15.508 1.00 87.94 225 ALA A C 1
ATOM 1819 O O . ALA A 1 225 ? 4.460 14.197 -15.086 1.00 87.94 225 ALA A O 1
ATOM 1820 N N . VAL A 1 226 ? 3.816 12.830 -16.776 1.00 86.12 226 VAL A N 1
ATOM 1821 C CA . VAL A 1 226 ? 3.716 13.856 -17.833 1.00 86.12 226 VAL A CA 1
ATOM 1822 C C . VAL A 1 226 ? 2.298 14.397 -18.011 1.00 86.12 226 VAL A C 1
ATOM 1824 O O . VAL A 1 226 ? 2.087 15.274 -18.843 1.00 86.12 226 VAL A O 1
ATOM 1827 N N . ASN A 1 227 ? 1.320 13.895 -17.249 1.00 85.19 227 ASN A N 1
ATOM 1828 C CA . ASN A 1 227 ? -0.033 14.434 -17.284 1.00 85.19 227 ASN A CA 1
ATOM 1829 C C . ASN A 1 227 ? -0.078 15.761 -16.495 1.00 85.19 227 ASN A C 1
ATOM 1831 O O . ASN A 1 227 ? 0.238 15.756 -15.298 1.00 85.19 227 ASN A O 1
ATOM 1835 N N . PRO A 1 228 ? -0.466 16.887 -17.128 1.00 82.75 228 PRO A N 1
ATOM 1836 C CA . PRO A 1 228 ? -0.551 18.178 -16.446 1.00 82.75 228 PRO A CA 1
ATOM 1837 C C . PRO A 1 228 ? -1.642 18.202 -15.362 1.00 82.75 228 PRO A C 1
ATOM 1839 O O . PRO A 1 228 ? -1.496 18.901 -14.359 1.00 82.75 228 PRO A O 1
ATOM 1842 N N . ASP A 1 229 ? -2.710 17.413 -15.517 1.00 89.12 229 ASP A N 1
ATOM 1843 C CA . ASP A 1 229 ? -3.765 17.269 -14.518 1.00 89.12 229 ASP A CA 1
ATOM 1844 C C . ASP A 1 229 ? -3.432 16.121 -13.552 1.00 89.12 229 ASP A C 1
ATOM 1846 O O . ASP A 1 229 ? -3.613 14.932 -13.835 1.00 89.12 229 ASP A O 1
ATOM 1850 N N . ARG A 1 230 ? -2.955 16.491 -12.359 1.00 89.38 230 ARG A N 1
ATOM 1851 C CA . ARG A 1 230 ? -2.616 15.539 -11.292 1.00 89.38 230 ARG A CA 1
ATOM 1852 C C . ARG A 1 230 ? -3.829 14.764 -10.771 1.00 89.38 230 ARG A C 1
ATOM 1854 O O . ARG A 1 230 ? -3.665 13.614 -10.365 1.00 89.38 230 ARG A O 1
ATOM 1861 N N . GLY A 1 231 ? -5.020 15.364 -10.778 1.00 91.62 231 GLY A N 1
ATOM 1862 C CA . GLY A 1 231 ? -6.254 14.702 -10.358 1.00 91.62 231 GLY A CA 1
ATOM 1863 C C . GLY A 1 231 ? -6.669 13.627 -11.358 1.00 91.62 231 GLY A C 1
ATOM 1864 O O . GLY A 1 231 ? -7.004 12.505 -10.970 1.00 91.62 231 GLY A O 1
ATOM 1865 N N . GLU A 1 232 ? -6.547 13.925 -12.651 1.00 90.06 232 GLU A N 1
ATOM 1866 C CA . GLU A 1 232 ? -6.765 12.941 -13.708 1.00 90.06 232 GLU A CA 1
ATOM 1867 C C . GLU A 1 232 ? -5.714 11.826 -13.677 1.00 90.06 232 GLU A C 1
ATOM 1869 O O . GLU A 1 232 ? -6.058 10.647 -13.792 1.00 90.06 232 GLU A O 1
ATOM 1874 N N . ALA A 1 233 ? -4.442 12.167 -13.446 1.00 91.00 233 ALA A N 1
ATOM 1875 C CA . ALA A 1 233 ? -3.367 11.194 -13.265 1.00 91.00 233 ALA A CA 1
ATOM 1876 C C . ALA A 1 233 ? -3.665 10.194 -12.142 1.00 91.00 233 ALA A C 1
ATOM 1878 O O . ALA A 1 233 ? -3.549 8.980 -12.347 1.00 91.00 233 ALA A O 1
ATOM 1879 N N . LEU A 1 234 ? -4.112 10.698 -10.990 1.00 93.38 234 LEU A N 1
ATOM 1880 C CA . LEU A 1 234 ? -4.539 9.898 -9.846 1.00 93.38 234 LEU A CA 1
ATOM 1881 C C . LEU A 1 234 ? -5.732 8.999 -10.204 1.00 93.38 234 LEU A C 1
ATOM 1883 O O . LEU A 1 234 ? -5.689 7.790 -9.968 1.00 93.38 234 LEU A O 1
ATOM 1887 N N . ARG A 1 235 ? -6.780 9.569 -10.812 1.00 92.62 235 ARG A N 1
ATOM 1888 C CA . ARG A 1 235 ? -8.017 8.860 -11.173 1.00 92.62 235 ARG A CA 1
ATOM 1889 C C . ARG A 1 235 ? -7.769 7.734 -12.173 1.00 92.62 235 ARG A C 1
ATOM 1891 O O . ARG A 1 235 ? -8.232 6.616 -11.953 1.00 92.62 235 ARG A O 1
ATOM 1898 N N . GLN A 1 236 ? -7.025 8.009 -13.243 1.00 92.44 236 GLN A N 1
ATOM 1899 C CA . GLN A 1 236 ? -6.702 7.021 -14.274 1.00 92.44 236 GLN A CA 1
ATOM 1900 C C . GLN A 1 236 ? -5.815 5.908 -13.724 1.00 92.44 236 GLN A C 1
ATOM 1902 O O . GLN A 1 236 ? -6.101 4.734 -13.948 1.00 92.44 236 GLN A O 1
ATOM 1907 N N . THR A 1 237 ? -4.793 6.249 -12.933 1.00 94.19 237 THR A N 1
ATOM 1908 C CA . THR A 1 237 ? -3.920 5.240 -12.312 1.00 94.19 237 THR A CA 1
ATOM 1909 C C . THR A 1 237 ? -4.706 4.350 -11.350 1.00 94.19 237 THR A C 1
ATOM 1911 O O . THR A 1 237 ? -4.593 3.126 -11.413 1.00 94.19 237 THR A O 1
ATOM 1914 N N . ARG A 1 238 ? -5.590 4.941 -10.531 1.00 94.56 238 ARG A N 1
ATOM 1915 C CA . ARG A 1 238 ? -6.514 4.197 -9.662 1.00 94.56 238 ARG A CA 1
ATOM 1916 C C . ARG A 1 238 ? -7.415 3.262 -10.465 1.00 94.56 238 ARG A C 1
ATOM 1918 O O . ARG A 1 238 ? -7.588 2.116 -10.067 1.00 94.56 238 ARG A O 1
ATOM 1925 N N . GLN A 1 239 ? -7.979 3.722 -11.583 1.00 93.31 239 GLN A N 1
ATOM 1926 C CA . GLN A 1 239 ? -8.843 2.898 -12.430 1.00 93.31 239 GLN A CA 1
ATOM 1927 C C . GLN A 1 239 ? -8.079 1.731 -13.066 1.00 93.31 239 GLN A C 1
ATOM 1929 O O . GLN A 1 239 ? -8.572 0.605 -13.059 1.00 93.31 239 GLN A O 1
ATOM 1934 N N . ILE A 1 240 ? -6.879 1.986 -13.594 1.00 93.50 240 ILE A N 1
ATOM 1935 C CA . ILE A 1 240 ? -6.002 0.962 -14.174 1.00 93.50 240 ILE A CA 1
ATOM 1936 C C . ILE A 1 240 ? -5.705 -0.125 -13.138 1.00 93.50 240 ILE A C 1
ATOM 1938 O O . ILE A 1 240 ? -5.905 -1.304 -13.418 1.00 93.50 240 ILE A O 1
ATOM 1942 N N . LEU A 1 241 ? -5.292 0.265 -11.932 1.00 93.81 241 LEU A N 1
ATOM 1943 C CA . LEU A 1 241 ? -4.953 -0.687 -10.878 1.00 93.81 241 LEU A CA 1
ATOM 1944 C C . LEU A 1 241 ? -6.177 -1.435 -10.351 1.00 93.81 241 LEU A C 1
ATOM 1946 O O . LEU A 1 241 ? -6.099 -2.653 -10.234 1.00 93.81 241 LEU A O 1
ATOM 1950 N N . ARG A 1 242 ? -7.321 -0.758 -10.164 1.00 93.00 242 ARG A N 1
ATOM 1951 C CA . ARG A 1 242 ? -8.593 -1.396 -9.765 1.00 93.00 242 ARG A CA 1
ATOM 1952 C C . ARG A 1 242 ? -9.046 -2.456 -10.756 1.00 93.00 242 ARG A C 1
ATOM 1954 O O . ARG A 1 242 ? -9.607 -3.474 -10.364 1.00 93.00 242 ARG A O 1
ATOM 1961 N N . ASN A 1 243 ? -8.800 -2.229 -12.046 1.00 91.56 243 ASN A N 1
ATOM 1962 C CA . ASN A 1 243 ? -9.092 -3.226 -13.064 1.00 91.56 243 ASN A CA 1
ATOM 1963 C C . ASN A 1 243 ? -8.187 -4.458 -12.922 1.00 91.56 243 ASN A C 1
ATOM 1965 O O . ASN A 1 243 ? -8.588 -5.534 -13.351 1.00 91.56 243 ASN A O 1
ATOM 1969 N N . CYS A 1 244 ? -6.987 -4.337 -12.355 1.00 91.62 244 CYS A N 1
ATOM 1970 C CA . CYS A 1 244 ? -6.053 -5.448 -12.159 1.00 91.62 244 CYS A CA 1
ATOM 1971 C C . CYS A 1 244 ? -6.296 -6.195 -10.842 1.00 91.62 244 CYS A C 1
ATOM 1973 O O . CYS A 1 244 ? -6.331 -7.425 -10.844 1.00 91.62 244 CYS A O 1
ATOM 1975 N N . GLN A 1 245 ? -6.479 -5.466 -9.743 1.00 90.69 245 GLN A N 1
ATOM 1976 C CA . GLN A 1 245 ? -6.752 -5.998 -8.409 1.00 90.69 245 GLN A CA 1
ATOM 1977 C C . GLN A 1 245 ? -7.464 -4.927 -7.556 1.00 90.69 245 GLN A C 1
ATOM 1979 O O . GLN A 1 245 ? -7.256 -3.738 -7.796 1.00 90.69 245 GLN A O 1
ATOM 1984 N N . PRO A 1 246 ? -8.278 -5.301 -6.556 1.00 90.44 246 PRO A N 1
ATOM 1985 C CA . PRO A 1 246 ? -8.832 -4.325 -5.617 1.00 90.44 246 PRO A CA 1
ATOM 1986 C C . PRO A 1 246 ? -7.715 -3.611 -4.825 1.00 90.44 246 PRO A C 1
ATOM 1988 O O . PRO A 1 246 ? -6.654 -4.207 -4.617 1.00 90.44 246 PRO A O 1
ATOM 1991 N N . PRO A 1 247 ? -7.930 -2.354 -4.387 1.00 92.25 247 PRO A N 1
ATOM 1992 C CA . PRO A 1 247 ? -6.993 -1.665 -3.501 1.00 92.25 247 PRO A CA 1
ATOM 1993 C C . PRO A 1 247 ? -6.961 -2.337 -2.124 1.00 92.25 247 PRO A C 1
ATOM 1995 O O . PRO A 1 247 ? -7.929 -2.987 -1.724 1.00 92.25 247 PRO A O 1
ATOM 1998 N N . ASP A 1 248 ? -5.884 -2.114 -1.372 1.00 93.06 248 ASP A N 1
ATOM 1999 C CA . ASP A 1 248 ? -5.762 -2.630 -0.002 1.00 93.06 248 ASP A CA 1
ATOM 2000 C C . ASP A 1 248 ? -6.689 -1.886 0.973 1.00 93.06 248 ASP A C 1
ATOM 2002 O O . ASP A 1 248 ? -7.144 -2.444 1.969 1.00 93.06 248 ASP A O 1
ATOM 2006 N N . LEU A 1 249 ? -7.002 -0.629 0.646 1.00 94.75 249 LEU A N 1
ATOM 2007 C CA . LEU A 1 249 ? -8.011 0.194 1.299 1.00 94.75 249 LEU A CA 1
ATOM 2008 C C . LEU A 1 249 ? -8.759 0.995 0.238 1.00 94.75 249 LEU A C 1
ATOM 2010 O O . LEU A 1 249 ? -8.173 1.813 -0.469 1.00 94.75 249 LEU A O 1
ATOM 2014 N N . ASP A 1 250 ? -10.070 0.821 0.146 1.00 93.94 250 ASP A N 1
ATOM 2015 C CA . ASP A 1 250 ? -10.870 1.661 -0.738 1.00 93.94 250 ASP A CA 1
ATOM 2016 C C . ASP A 1 250 ? -11.330 2.931 -0.004 1.00 93.94 250 ASP A C 1
ATOM 2018 O O . ASP A 1 250 ? -12.333 2.944 0.707 1.00 93.94 250 ASP A O 1
ATOM 2022 N N . SER A 1 251 ? -10.547 4.001 -0.148 1.00 92.75 251 SER A N 1
ATOM 2023 C CA . SER A 1 251 ? -10.798 5.311 0.453 1.00 92.75 251 SER A CA 1
ATOM 2024 C C . SER A 1 251 ? -10.432 6.442 -0.513 1.00 92.75 251 SER A C 1
ATOM 2026 O O . SER A 1 251 ? -9.692 6.270 -1.486 1.00 92.75 251 SER A O 1
ATOM 2028 N N . LEU A 1 252 ? -10.997 7.623 -0.257 1.00 92.38 252 LEU A N 1
ATOM 2029 C CA . LEU A 1 252 ? -10.645 8.867 -0.946 1.00 92.38 252 LEU A CA 1
ATOM 2030 C C . LEU A 1 252 ? -9.659 9.725 -0.137 1.00 92.38 252 LEU A C 1
ATOM 2032 O O . LEU A 1 252 ? -9.204 10.749 -0.642 1.00 92.38 252 LEU A O 1
ATOM 2036 N N . LEU A 1 253 ? -9.339 9.338 1.103 1.00 95.25 253 LEU A N 1
ATOM 2037 C CA . LEU A 1 253 ? -8.435 10.096 1.968 1.00 95.25 253 LEU A CA 1
ATOM 2038 C C . LEU A 1 253 ? -6.971 9.819 1.622 1.00 95.25 253 LEU A C 1
ATOM 2040 O O . LEU A 1 253 ? -6.349 8.934 2.196 1.00 95.25 253 LEU A O 1
ATOM 2044 N N . GLU A 1 254 ? -6.397 10.645 0.751 1.00 94.56 254 GLU A N 1
ATOM 2045 C CA . GLU A 1 254 ? -5.000 10.545 0.297 1.00 94.56 254 GLU A CA 1
ATOM 2046 C C . GLU A 1 254 ? -3.948 10.561 1.424 1.00 94.56 254 GLU A C 1
ATOM 2048 O O . GLU A 1 254 ? -2.820 10.091 1.235 1.00 94.56 254 GLU A O 1
ATOM 2053 N N . ASP A 1 255 ? -4.297 11.111 2.589 1.00 94.88 255 ASP A N 1
ATOM 2054 C CA . ASP A 1 255 ? -3.412 11.244 3.748 1.00 94.88 255 ASP A CA 1
ATOM 2055 C C . ASP A 1 255 ? -3.431 10.040 4.696 1.00 94.88 255 ASP A C 1
ATOM 2057 O O . ASP A 1 255 ? -2.638 9.988 5.635 1.00 94.88 255 ASP A O 1
ATOM 2061 N N . VAL A 1 256 ? -4.278 9.042 4.440 1.00 95.31 256 VAL A N 1
ATOM 2062 C CA . VAL A 1 256 ? -4.271 7.785 5.192 1.00 95.31 256 VAL A CA 1
ATOM 2063 C C . VAL A 1 256 ? -3.521 6.729 4.389 1.00 95.31 256 VAL A C 1
ATOM 2065 O O . VAL A 1 256 ? -3.943 6.333 3.308 1.00 95.31 256 VAL A O 1
ATOM 2068 N N . LEU A 1 257 ? -2.395 6.251 4.906 1.00 93.88 257 LEU A N 1
ATOM 2069 C CA . LEU A 1 257 ? -1.693 5.105 4.331 1.00 93.88 257 LEU A CA 1
ATOM 2070 C C . LEU A 1 257 ? -2.325 3.816 4.855 1.00 93.88 257 LEU A C 1
ATOM 2072 O O . LEU A 1 257 ? -2.639 3.732 6.039 1.00 93.88 257 LEU A O 1
ATOM 2076 N N . CYS A 1 258 ? -2.482 2.816 3.989 1.00 93.62 258 CYS A N 1
ATOM 2077 C CA . CYS A 1 258 ? -2.884 1.468 4.373 1.00 93.62 258 CYS A CA 1
ATOM 2078 C C . CYS A 1 258 ? -1.827 0.480 3.917 1.00 93.62 258 CYS A C 1
ATOM 2080 O O . CYS A 1 258 ? -1.392 0.527 2.767 1.00 93.62 258 CYS A O 1
ATOM 2082 N N . LEU A 1 259 ? -1.401 -0.384 4.830 1.00 91.88 259 LEU A N 1
ATOM 2083 C CA . LEU A 1 259 ? -0.332 -1.332 4.582 1.00 91.88 259 LEU A CA 1
ATOM 2084 C C . LEU A 1 259 ? -0.764 -2.706 5.070 1.00 91.88 259 LEU A C 1
ATOM 2086 O O . LEU A 1 259 ? -0.743 -2.963 6.283 1.00 91.88 259 LEU A O 1
ATOM 2090 N N . PRO A 1 260 ? -1.137 -3.596 4.146 1.00 93.06 260 PRO A N 1
ATOM 2091 C CA . PRO A 1 260 ? -1.430 -4.965 4.492 1.00 93.06 260 PRO A CA 1
ATOM 2092 C C . PRO A 1 260 ? -0.154 -5.674 4.968 1.00 93.06 260 PRO A C 1
ATOM 2094 O O . PRO A 1 260 ? 0.983 -5.422 4.537 1.00 93.06 260 PRO A O 1
ATOM 2097 N N . ARG A 1 261 ? -0.354 -6.576 5.916 1.00 91.38 261 ARG A N 1
ATOM 2098 C CA . ARG A 1 261 ? 0.645 -7.426 6.549 1.00 91.38 261 ARG A CA 1
ATOM 2099 C C . ARG A 1 261 ? 0.018 -8.813 6.668 1.00 91.38 261 ARG A C 1
ATOM 2101 O O . ARG A 1 261 ? -1.014 -8.997 7.307 1.00 91.38 261 ARG A O 1
ATOM 2108 N N . GLY A 1 262 ? 0.629 -9.801 6.026 1.00 90.94 262 GLY A N 1
ATOM 2109 C CA . GLY A 1 262 ? 0.012 -11.105 5.809 1.00 90.94 262 GLY A CA 1
ATOM 2110 C C . GLY A 1 262 ? -1.290 -10.970 5.018 1.00 90.94 262 GLY A C 1
ATOM 2111 O O . GLY A 1 262 ? -1.354 -10.223 4.042 1.00 90.94 262 GLY A O 1
ATOM 2112 N N . GLU A 1 263 ? -2.313 -11.700 5.446 1.00 91.12 263 GLU A N 1
ATOM 2113 C CA . GLU A 1 263 ? -3.653 -11.659 4.840 1.00 91.12 263 GLU A CA 1
ATOM 2114 C C . GLU A 1 263 ? -4.652 -10.860 5.689 1.00 91.12 263 GLU A C 1
ATOM 2116 O O . GLU A 1 263 ? -5.633 -10.343 5.167 1.00 91.12 263 GLU A O 1
ATOM 2121 N N . ASN A 1 264 ? -4.351 -10.695 6.980 1.00 95.44 264 ASN A N 1
ATOM 2122 C CA . ASN A 1 264 ? -5.352 -10.368 7.993 1.00 95.44 264 ASN A CA 1
ATOM 2123 C C . ASN A 1 264 ? -5.001 -9.131 8.834 1.00 95.44 264 ASN A C 1
ATOM 2125 O O . ASN A 1 264 ? -5.808 -8.716 9.659 1.00 95.44 264 ASN A O 1
ATOM 2129 N N . LEU A 1 265 ? -3.803 -8.553 8.693 1.00 95.94 265 LEU A N 1
ATOM 2130 C CA . LEU A 1 265 ? -3.383 -7.380 9.463 1.00 95.94 265 LEU A CA 1
ATOM 2131 C C . LEU A 1 265 ? -3.236 -6.166 8.545 1.00 95.94 265 LEU A C 1
ATOM 2133 O O . LEU A 1 265 ? -2.527 -6.215 7.546 1.00 95.94 265 LEU A O 1
ATOM 2137 N N . PHE A 1 266 ? -3.838 -5.048 8.937 1.00 95.69 266 PHE A N 1
ATOM 2138 C CA . PHE A 1 266 ? -3.773 -3.781 8.217 1.00 95.69 266 PHE A CA 1
ATOM 2139 C C . PHE A 1 266 ? -3.224 -2.700 9.140 1.00 95.69 266 PHE A C 1
ATOM 2141 O O . PHE A 1 266 ? -3.772 -2.447 10.214 1.00 95.69 266 PHE A O 1
ATOM 2148 N N . LEU A 1 267 ? -2.131 -2.059 8.728 1.00 95.31 267 LEU A N 1
ATOM 2149 C CA . LEU A 1 267 ? -1.601 -0.878 9.403 1.00 95.31 267 LEU A CA 1
ATOM 2150 C C . LEU A 1 267 ? -2.119 0.372 8.690 1.00 95.31 267 LEU A C 1
ATOM 2152 O O . LEU A 1 267 ? -1.874 0.553 7.498 1.00 95.31 267 LEU A O 1
ATOM 2156 N N . LEU A 1 268 ? -2.837 1.217 9.420 1.00 95.81 268 LEU A N 1
ATOM 2157 C CA . LEU A 1 268 ? -3.458 2.442 8.937 1.00 95.81 268 LEU A CA 1
ATOM 2158 C C . LEU A 1 268 ? -2.782 3.637 9.600 1.00 95.81 268 LEU A C 1
ATOM 2160 O O . LEU A 1 268 ? -2.814 3.761 10.821 1.00 95.81 268 LEU A O 1
ATOM 2164 N N . PHE A 1 269 ? -2.164 4.508 8.811 1.00 95.44 269 PHE A N 1
ATOM 2165 C CA . PHE A 1 269 ? -1.414 5.653 9.321 1.00 95.44 269 PHE A CA 1
ATOM 2166 C C . PHE A 1 269 ? -1.966 6.954 8.758 1.00 95.44 269 PHE A C 1
ATOM 2168 O O . PHE A 1 269 ? -1.947 7.158 7.544 1.00 95.44 269 PHE A O 1
ATOM 2175 N N . ASN A 1 270 ? -2.423 7.854 9.625 1.00 95.75 270 ASN A N 1
ATOM 2176 C CA . ASN A 1 270 ? -2.812 9.197 9.212 1.00 95.75 270 ASN A CA 1
ATOM 2177 C C . ASN A 1 270 ? -1.577 10.105 9.150 1.00 95.75 270 ASN A C 1
ATOM 2179 O O . ASN A 1 270 ? -1.111 10.618 10.166 1.00 95.75 270 ASN A O 1
ATOM 2183 N N . LYS A 1 271 ? -1.053 10.331 7.943 1.00 93.81 271 LYS A N 1
ATOM 2184 C CA . LYS A 1 271 ? 0.103 11.212 7.721 1.00 93.81 271 LYS A CA 1
ATOM 2185 C C . LYS A 1 271 ? -0.265 12.700 7.778 1.00 93.81 271 LYS A C 1
ATOM 2187 O O . LYS A 1 271 ? 0.628 13.540 7.911 1.00 93.81 271 LYS A O 1
ATOM 2192 N N . GLY A 1 272 ? -1.559 13.005 7.658 1.00 93.06 272 GLY A N 1
ATOM 2193 C CA . GLY A 1 272 ? -2.103 14.353 7.599 1.00 93.06 272 GLY A CA 1
ATOM 2194 C C . GLY A 1 272 ? -2.066 15.079 8.941 1.00 93.06 272 GLY A C 1
ATOM 2195 O O . GLY A 1 272 ? -1.806 14.507 9.997 1.00 93.06 272 GLY A O 1
ATOM 2196 N N . GLU A 1 273 ? -2.353 16.377 8.894 1.00 91.88 273 GLU A N 1
ATOM 2197 C CA . GLU A 1 273 ? -2.363 17.263 10.069 1.00 91.88 273 GLU A CA 1
ATOM 2198 C C . GLU A 1 273 ? -3.750 17.388 10.716 1.00 91.88 273 GLU A C 1
ATOM 2200 O O . GLU A 1 273 ? -3.941 18.137 11.673 1.00 91.88 273 GLU A O 1
ATOM 2205 N N . ARG A 1 274 ? -4.749 16.678 10.181 1.00 94.50 274 ARG A N 1
ATOM 2206 C CA . ARG A 1 274 ? -6.148 16.745 10.620 1.00 94.50 274 ARG A CA 1
ATOM 2207 C C . ARG A 1 274 ? -6.659 15.366 11.007 1.00 94.50 274 ARG A C 1
ATOM 2209 O O . ARG A 1 274 ? -6.159 14.359 10.514 1.00 94.50 274 ARG A O 1
ATOM 2216 N N . LEU A 1 275 ? -7.677 15.337 11.864 1.00 95.12 275 LEU A N 1
ATOM 2217 C CA . LEU A 1 275 ? -8.424 14.120 12.172 1.00 95.12 275 LEU A CA 1
ATOM 2218 C C . LEU A 1 275 ? -8.977 13.517 10.873 1.00 95.12 275 LEU A C 1
ATOM 2220 O O . LEU A 1 275 ? -9.703 14.191 10.138 1.00 95.12 275 LEU A O 1
ATOM 2224 N N . ALA A 1 276 ? -8.650 12.258 10.608 1.00 96.00 276 ALA A N 1
ATOM 2225 C CA . ALA A 1 276 ? -9.179 11.507 9.482 1.00 96.00 276 ALA A CA 1
ATOM 2226 C C . ALA A 1 276 ? -10.355 10.652 9.961 1.00 96.00 276 ALA A C 1
ATOM 2228 O O . ALA A 1 276 ? -10.176 9.768 10.795 1.00 96.00 276 ALA A O 1
ATOM 2229 N N . LYS A 1 277 ? -11.551 10.912 9.427 1.00 96.19 277 LYS A N 1
ATOM 2230 C CA . LYS A 1 277 ? -12.728 10.053 9.607 1.00 96.19 277 LYS A CA 1
ATOM 2231 C C . LYS A 1 277 ? -12.972 9.294 8.313 1.00 96.19 277 LYS A C 1
ATOM 2233 O O . LYS A 1 277 ? -13.181 9.929 7.279 1.00 96.19 277 LYS A O 1
ATOM 2238 N N . LEU A 1 278 ? -12.926 7.968 8.353 1.00 95.75 278 LEU A N 1
ATOM 2239 C CA . LEU A 1 278 ? -13.103 7.136 7.167 1.00 95.75 278 LEU A CA 1
ATOM 2240 C C . LEU A 1 278 ? -13.888 5.866 7.455 1.00 95.75 278 LEU A C 1
ATOM 2242 O O . LEU A 1 278 ? -13.802 5.299 8.536 1.00 95.75 278 LEU A O 1
ATOM 2246 N N . ASN A 1 279 ? -14.580 5.392 6.427 1.00 96.56 279 ASN A N 1
ATOM 2247 C CA . ASN A 1 279 ? -15.115 4.042 6.366 1.00 96.56 279 ASN A CA 1
ATOM 2248 C C . ASN A 1 279 ? -14.067 3.180 5.661 1.00 96.56 279 ASN A C 1
ATOM 2250 O O . ASN A 1 279 ? -13.988 3.177 4.434 1.00 96.56 279 ASN A O 1
ATOM 2254 N N . ALA A 1 280 ? -13.201 2.529 6.433 1.00 96.94 280 ALA A N 1
ATOM 2255 C CA . ALA A 1 280 ? -12.130 1.711 5.897 1.00 96.94 280 ALA A CA 1
ATOM 2256 C C . ALA A 1 280 ? -12.698 0.423 5.299 1.00 96.94 280 ALA A C 1
ATOM 2258 O O . ALA A 1 280 ? -13.033 -0.506 6.030 1.00 96.94 280 ALA A O 1
ATOM 2259 N N . MET A 1 281 ? -12.824 0.394 3.971 1.00 97.50 281 MET A N 1
ATOM 2260 C CA . MET A 1 281 ? -13.268 -0.780 3.229 1.00 97.50 2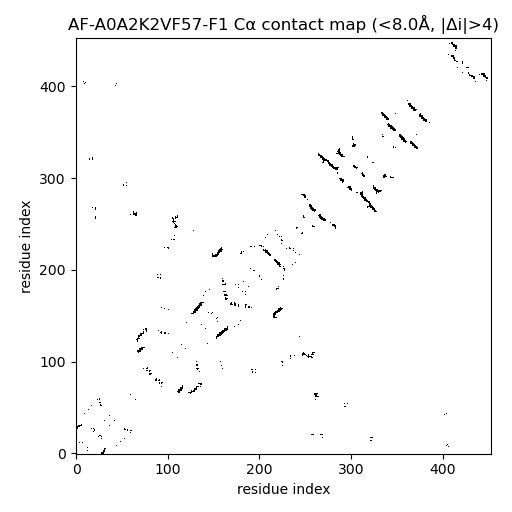81 MET A CA 1
ATOM 2261 C C . MET A 1 281 ? -12.061 -1.646 2.855 1.00 97.50 281 MET A C 1
ATOM 2263 O O . MET A 1 281 ? -11.263 -1.257 1.998 1.00 97.50 281 MET A O 1
ATOM 2267 N N . LEU A 1 282 ? -11.930 -2.794 3.518 1.00 96.50 282 LEU A N 1
ATOM 2268 C CA . LEU A 1 282 ? -10.812 -3.729 3.379 1.00 96.50 282 LEU A CA 1
ATOM 2269 C C . LEU A 1 282 ? -11.231 -4.952 2.537 1.00 96.50 282 LEU A C 1
ATOM 2271 O O . LEU A 1 282 ? -12.393 -5.363 2.597 1.00 96.50 282 LEU A O 1
ATOM 2275 N N . PRO A 1 283 ? -10.315 -5.554 1.753 1.00 94.75 283 PRO A N 1
ATOM 2276 C CA . PRO A 1 283 ? -10.618 -6.631 0.805 1.00 94.75 283 PRO A CA 1
ATOM 2277 C C . PRO A 1 283 ? -10.723 -8.023 1.464 1.00 94.75 283 PRO A C 1
ATOM 2279 O O . PRO A 1 283 ? -10.227 -9.003 0.910 1.00 94.75 283 PRO A O 1
ATOM 2282 N N . ILE A 1 284 ? -11.298 -8.097 2.663 1.00 95.62 284 ILE A N 1
ATOM 2283 C CA . ILE A 1 284 ? -11.460 -9.319 3.461 1.00 95.62 284 ILE A CA 1
ATOM 2284 C C . ILE A 1 284 ? -12.695 -9.188 4.362 1.00 95.62 284 ILE A C 1
ATOM 2286 O O . ILE A 1 284 ? -13.078 -8.068 4.703 1.00 95.62 284 ILE A O 1
ATOM 2290 N N . ASP A 1 285 ? -13.298 -10.303 4.760 1.00 95.88 285 ASP A N 1
ATOM 2291 C CA . ASP A 1 285 ? -14.368 -10.382 5.749 1.00 95.88 285 ASP A CA 1
ATOM 2292 C C . ASP A 1 285 ? -13.877 -11.017 7.060 1.00 95.88 285 ASP A C 1
ATOM 2294 O O . ASP A 1 285 ? -12.760 -11.520 7.170 1.00 95.88 285 ASP A O 1
ATOM 2298 N N . GLY A 1 286 ? -14.704 -10.942 8.099 1.00 96.75 286 GLY A N 1
ATOM 2299 C CA . GLY A 1 286 ? -14.420 -11.574 9.381 1.00 96.75 286 GLY A CA 1
ATOM 2300 C C . GLY A 1 286 ? -14.551 -10.618 10.552 1.00 96.75 286 GLY A C 1
ATOM 2301 O O . GLY A 1 286 ? -15.396 -9.725 10.569 1.00 96.75 286 GLY A O 1
ATOM 2302 N N . LEU A 1 287 ? -13.723 -10.849 11.562 1.00 97.44 287 LEU A N 1
ATOM 2303 C CA . LEU A 1 287 ? -13.895 -10.334 12.906 1.00 97.44 287 LEU A CA 1
ATOM 2304 C C . LEU A 1 287 ? -12.809 -9.301 13.252 1.00 97.44 287 LEU A C 1
ATOM 2306 O O . LEU A 1 287 ? -11.685 -9.676 13.606 1.00 97.44 287 LEU A O 1
ATOM 2310 N N . PRO A 1 288 ? -13.111 -7.994 13.163 1.00 98.19 288 PRO A N 1
ATOM 2311 C CA . PRO A 1 288 ? -12.110 -6.949 13.313 1.00 98.19 288 PRO A CA 1
ATOM 2312 C C . PRO A 1 288 ? -11.755 -6.654 14.775 1.00 98.19 288 PRO A C 1
ATOM 2314 O O . PRO A 1 288 ? -12.611 -6.538 15.653 1.00 98.19 288 PRO A O 1
ATOM 2317 N N . SER A 1 289 ? -10.467 -6.450 15.040 1.00 97.81 289 SER A N 1
ATOM 2318 C CA . SER A 1 289 ? -9.937 -6.040 16.342 1.00 97.81 289 SER A CA 1
ATOM 2319 C C . SER A 1 289 ? -8.855 -4.971 16.184 1.00 97.81 289 SER A C 1
ATOM 2321 O O . SER A 1 289 ? -7.975 -5.079 15.333 1.00 97.81 289 SER A O 1
ATOM 2323 N N . PHE A 1 290 ? -8.876 -3.957 17.045 1.00 95.88 290 PHE A N 1
ATOM 2324 C CA . PHE A 1 290 ? -7.781 -3.007 17.194 1.00 95.88 290 PHE A CA 1
ATOM 2325 C C . PHE A 1 290 ? -6.645 -3.616 18.004 1.00 95.88 290 PHE A C 1
ATOM 2327 O O . PHE A 1 290 ? -6.845 -4.091 19.124 1.00 95.88 290 PHE A O 1
ATOM 2334 N N . LEU A 1 291 ? -5.430 -3.503 17.487 1.00 95.12 291 LEU A N 1
ATOM 2335 C CA . LEU A 1 291 ? -4.210 -3.744 18.239 1.00 95.12 291 LEU A CA 1
ATOM 2336 C C . LEU A 1 291 ? -3.686 -2.394 18.731 1.00 95.12 291 LEU A C 1
ATOM 2338 O O . LEU A 1 291 ? -3.096 -1.625 17.975 1.00 95.12 291 LEU A O 1
ATOM 2342 N N . ASN A 1 292 ? -3.888 -2.092 20.013 1.00 90.12 292 ASN A N 1
ATOM 2343 C CA . ASN A 1 292 ? -3.273 -0.926 20.631 1.00 90.12 292 ASN A CA 1
ATOM 2344 C C . ASN A 1 292 ? -1.780 -1.214 20.835 1.00 90.12 292 ASN A C 1
ATOM 2346 O O . ASN A 1 292 ? -1.385 -1.884 21.791 1.00 90.12 292 ASN A O 1
ATOM 2350 N N . ILE A 1 293 ? -0.954 -0.709 19.923 1.00 90.12 293 ILE A N 1
ATOM 2351 C CA . ILE A 1 293 ? 0.492 -0.955 19.887 1.00 90.12 293 ILE A CA 1
ATOM 2352 C C . ILE A 1 293 ? 1.188 -0.323 21.104 1.00 90.12 293 ILE A C 1
ATOM 2354 O O . ILE A 1 293 ? 2.123 -0.898 21.659 1.00 90.12 293 ILE A O 1
ATOM 2358 N N . GLU A 1 294 ? 0.699 0.816 21.593 1.00 88.06 294 GLU A N 1
ATOM 2359 C CA . GLU A 1 294 ? 1.245 1.509 22.771 1.00 88.06 294 GLU A CA 1
ATOM 2360 C C . GLU A 1 294 ? 1.063 0.717 24.066 1.00 88.06 294 GLU A C 1
ATOM 2362 O O . GLU A 1 294 ? 1.966 0.669 24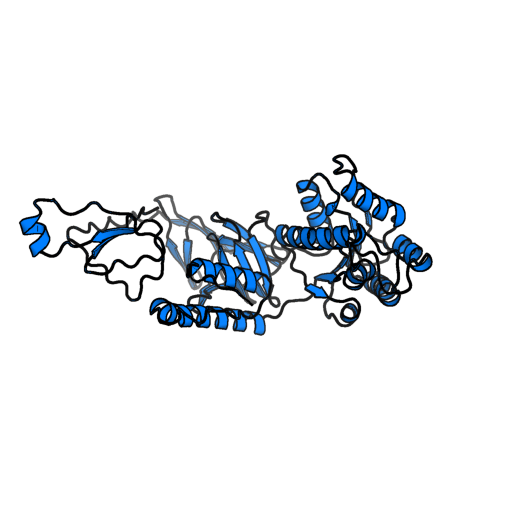.904 1.00 88.06 294 GLU A O 1
ATOM 2367 N N . LYS A 1 295 ? -0.081 0.052 24.221 1.00 86.69 295 LYS A N 1
ATOM 2368 C CA . LYS A 1 295 ? -0.439 -0.693 25.434 1.00 86.69 295 LYS A CA 1
ATOM 2369 C C . LYS A 1 295 ? -0.230 -2.199 25.297 1.00 86.69 295 LYS A C 1
ATOM 2371 O O . LYS A 1 295 ? -0.186 -2.896 26.303 1.00 86.69 295 LYS A O 1
ATOM 2376 N N . GLY A 1 296 ? -0.083 -2.709 24.074 1.00 88.81 296 GLY A N 1
ATOM 2377 C CA . GLY A 1 296 ? -0.066 -4.145 23.793 1.00 88.81 296 GLY A CA 1
ATOM 2378 C C . GLY A 1 296 ? -1.408 -4.824 24.084 1.00 88.81 296 GLY A C 1
ATOM 2379 O O . GLY A 1 296 ? -1.424 -5.986 24.477 1.00 88.81 296 GLY A O 1
ATOM 2380 N N . ILE A 1 297 ? -2.518 -4.095 23.941 1.00 92.31 297 ILE A N 1
ATOM 2381 C CA . ILE A 1 297 ? -3.873 -4.587 24.228 1.00 92.31 297 ILE A CA 1
ATOM 2382 C C . ILE A 1 297 ? -4.613 -4.795 22.911 1.00 92.31 297 ILE A C 1
ATOM 2384 O O . ILE A 1 297 ? -4.545 -3.950 22.021 1.00 92.31 297 ILE A O 1
ATOM 2388 N N . ILE A 1 298 ? -5.356 -5.893 22.816 1.00 94.62 298 ILE A N 1
ATOM 2389 C CA . ILE A 1 298 ? -6.274 -6.164 21.711 1.00 94.62 298 ILE A CA 1
ATOM 2390 C C . ILE A 1 298 ? -7.677 -5.756 22.157 1.00 94.62 298 ILE A C 1
ATOM 2392 O O . ILE A 1 298 ? -8.142 -6.201 23.207 1.00 94.62 298 ILE A O 1
ATOM 2396 N N . LYS A 1 299 ? -8.343 -4.893 21.389 1.00 95.38 299 LYS A N 1
ATOM 2397 C CA . LYS A 1 299 ? -9.722 -4.466 21.640 1.00 95.38 299 LYS A CA 1
ATOM 2398 C C . LYS A 1 299 ? -10.591 -4.848 20.450 1.00 95.38 299 LYS A C 1
ATOM 2400 O O . LYS A 1 299 ? -10.295 -4.463 19.326 1.00 95.38 299 LYS A O 1
ATOM 2405 N N . ARG A 1 300 ? -11.683 -5.561 20.705 1.00 95.81 300 ARG A N 1
ATOM 2406 C CA . ARG A 1 300 ? -12.655 -5.927 19.672 1.00 95.81 300 ARG A CA 1
ATOM 2407 C C . ARG A 1 300 ? -13.303 -4.687 19.052 1.00 95.81 300 ARG A C 1
ATOM 2409 O O . ARG A 1 300 ? -13.596 -3.727 19.769 1.00 95.81 300 ARG A O 1
ATOM 2416 N N . ILE A 1 301 ? -13.540 -4.722 17.743 1.00 96.56 301 ILE A N 1
ATOM 2417 C CA . ILE A 1 301 ? -14.347 -3.731 17.033 1.00 96.56 301 ILE A CA 1
ATOM 2418 C C . ILE A 1 301 ? -15.730 -4.340 16.822 1.00 96.56 301 ILE A C 1
ATOM 2420 O O . ILE A 1 301 ? -15.872 -5.347 16.139 1.00 96.56 301 ILE A O 1
ATOM 2424 N N . TYR A 1 302 ? -16.746 -3.742 17.439 1.00 96.75 302 TYR A N 1
ATOM 2425 C CA . TYR A 1 302 ? -18.127 -4.227 17.335 1.00 96.75 302 TYR A CA 1
ATOM 2426 C C . TYR A 1 302 ? -18.920 -3.539 16.226 1.00 96.75 302 TYR A C 1
ATOM 2428 O O . TYR A 1 302 ? -19.957 -4.058 15.830 1.00 96.75 302 TYR A O 1
ATOM 2436 N N . THR A 1 303 ? -18.449 -2.387 15.743 1.00 97.00 303 THR A N 1
ATOM 2437 C CA . THR A 1 303 ? -19.112 -1.620 14.686 1.00 97.00 303 THR A CA 1
ATOM 2438 C C . THR A 1 303 ? -18.386 -1.823 13.364 1.00 97.00 303 THR A C 1
ATOM 2440 O O . THR A 1 303 ? -17.252 -1.368 13.223 1.00 97.00 303 THR A O 1
ATOM 2443 N N . TYR A 1 304 ? -19.015 -2.517 12.422 1.00 97.50 304 TYR A N 1
ATOM 2444 C CA . TYR A 1 304 ? -18.516 -2.753 11.067 1.00 97.50 304 TYR A CA 1
ATOM 2445 C C . TYR A 1 304 ? -19.658 -3.259 10.181 1.00 97.50 304 TYR A C 1
ATOM 2447 O O . TYR A 1 304 ? -20.641 -3.764 10.701 1.00 97.50 304 TYR A O 1
ATOM 2455 N N . SER A 1 305 ? -19.518 -3.160 8.862 1.00 96.44 305 SER A N 1
ATOM 2456 C CA . SER A 1 305 ? -20.465 -3.740 7.900 1.00 96.44 305 SER A CA 1
ATOM 2457 C C . SER A 1 305 ? -19.778 -4.825 7.080 1.00 96.44 305 SER A C 1
ATOM 2459 O O . SER A 1 305 ? -18.638 -4.636 6.649 1.00 96.44 305 SER A O 1
ATOM 2461 N N . LEU A 1 306 ? -20.469 -5.935 6.823 1.00 95.50 306 LEU A N 1
ATOM 2462 C CA . LEU A 1 306 ? -20.023 -6.970 5.889 1.00 95.50 306 LEU A CA 1
ATOM 2463 C C . LEU A 1 306 ? -20.713 -6.783 4.533 1.00 95.50 306 LEU A C 1
ATOM 2465 O O . LEU A 1 306 ? -21.923 -6.591 4.453 1.00 95.50 306 LEU A O 1
ATOM 2469 N N . MET A 1 307 ? -19.934 -6.827 3.459 1.00 95.06 307 MET A N 1
ATOM 2470 C CA . MET A 1 307 ? -20.407 -6.695 2.083 1.00 95.06 307 MET A CA 1
ATOM 2471 C C . MET A 1 307 ? -20.575 -8.077 1.449 1.00 95.06 307 MET A C 1
ATOM 2473 O O . MET A 1 307 ? -19.800 -8.992 1.721 1.00 95.06 307 MET A O 1
ATOM 2477 N N . GLU A 1 308 ? -21.534 -8.217 0.531 1.00 93.69 308 GLU A N 1
ATOM 2478 C CA . GLU A 1 308 ? -21.801 -9.483 -0.178 1.00 93.69 308 GLU A CA 1
ATOM 2479 C C . GLU A 1 308 ? -20.598 -10.010 -0.980 1.00 93.69 308 GLU A C 1
ATOM 2481 O O . GLU A 1 308 ? -20.507 -11.203 -1.260 1.00 93.69 308 GLU A O 1
ATOM 2486 N N . ASP A 1 309 ? -19.666 -9.132 -1.355 1.00 93.12 309 ASP A N 1
ATOM 2487 C CA . ASP A 1 309 ? -18.454 -9.480 -2.096 1.00 93.12 309 ASP A CA 1
ATOM 2488 C C . ASP A 1 309 ? -17.256 -9.847 -1.204 1.00 93.12 309 ASP A C 1
ATOM 2490 O O . ASP A 1 309 ? -16.128 -9.922 -1.695 1.00 93.12 309 ASP A O 1
ATOM 2494 N N . GLY A 1 310 ? -17.496 -10.094 0.089 1.00 94.50 310 GLY A N 1
ATOM 2495 C CA . GLY A 1 310 ? -16.477 -10.534 1.044 1.00 94.50 310 GLY A CA 1
ATOM 2496 C C . GLY A 1 310 ? -15.580 -9.406 1.552 1.00 94.50 310 GLY A C 1
ATOM 2497 O O . GLY A 1 310 ? -14.443 -9.654 1.942 1.00 94.50 310 GLY A O 1
ATOM 2498 N N . ARG A 1 311 ? -16.054 -8.156 1.510 1.00 95.94 311 ARG A N 1
ATOM 2499 C CA . ARG A 1 311 ? -15.348 -6.992 2.068 1.00 95.94 311 ARG A CA 1
ATOM 2500 C C . ARG A 1 311 ? -15.940 -6.570 3.402 1.00 95.94 311 ARG A C 1
ATOM 2502 O O . ARG A 1 311 ? -17.146 -6.667 3.609 1.00 95.94 311 ARG A O 1
ATOM 2509 N N . ILE A 1 312 ? -15.105 -6.006 4.265 1.00 97.06 312 ILE A N 1
ATOM 2510 C CA . ILE A 1 312 ? -15.518 -5.392 5.528 1.00 97.06 312 ILE A CA 1
ATOM 2511 C C . ILE A 1 312 ? -15.355 -3.877 5.459 1.00 97.06 312 ILE A C 1
ATOM 2513 O O . ILE A 1 312 ? -14.356 -3.375 4.943 1.00 97.06 312 ILE A O 1
ATOM 2517 N N . ILE A 1 313 ? -16.326 -3.141 5.993 1.00 97.75 313 ILE A N 1
ATOM 2518 C CA . ILE A 1 313 ? -16.271 -1.689 6.152 1.00 97.75 313 ILE A CA 1
ATOM 2519 C C . ILE A 1 313 ? -16.191 -1.369 7.638 1.00 97.75 313 ILE A C 1
ATOM 2521 O O . ILE A 1 313 ? -17.103 -1.687 8.394 1.00 97.75 313 ILE A O 1
ATOM 2525 N N . ILE A 1 314 ? -15.114 -0.707 8.057 1.00 97.50 314 ILE A N 1
ATOM 2526 C CA . ILE A 1 314 ? -14.884 -0.354 9.459 1.00 97.50 314 ILE A CA 1
ATOM 2527 C C . ILE A 1 314 ? -14.875 1.174 9.599 1.00 97.50 314 ILE A C 1
ATOM 2529 O O . ILE A 1 314 ? -14.015 1.822 8.996 1.00 97.50 314 ILE A O 1
ATOM 2533 N N . PRO A 1 315 ? -15.787 1.787 10.374 1.00 96.31 315 PRO A N 1
ATOM 2534 C CA . PRO A 1 315 ? -15.718 3.210 10.672 1.00 96.31 315 PRO A CA 1
ATOM 2535 C C . PRO A 1 315 ? -14.541 3.487 11.614 1.00 96.31 315 PRO A C 1
ATOM 2537 O O . PRO A 1 315 ? -14.468 2.955 12.722 1.00 96.31 315 PRO A O 1
ATOM 2540 N N . LEU A 1 316 ? -13.611 4.326 11.167 1.00 95.38 316 LEU A N 1
ATOM 2541 C CA . LEU A 1 316 ? -12.383 4.665 11.876 1.00 95.38 316 LEU A CA 1
ATOM 2542 C C . LEU A 1 316 ? -12.230 6.177 12.027 1.00 95.38 316 LEU A C 1
ATOM 2544 O O . LEU A 1 316 ? -12.527 6.950 11.113 1.00 95.38 316 LEU A O 1
ATOM 2548 N N . GLU A 1 317 ? -11.684 6.579 13.172 1.00 95.12 317 GLU A N 1
ATOM 2549 C CA . GLU A 1 317 ? -11.194 7.931 13.424 1.00 95.12 317 GLU A CA 1
ATOM 2550 C C . GLU A 1 317 ? -9.709 7.846 13.785 1.00 95.12 317 GLU A C 1
ATOM 2552 O O . GLU A 1 317 ? -9.347 7.162 14.738 1.00 95.12 317 GLU A O 1
ATOM 2557 N N . LEU A 1 318 ? -8.853 8.510 13.006 1.00 94.25 318 LEU A N 1
ATOM 2558 C CA . LEU A 1 318 ? -7.401 8.513 13.193 1.00 94.25 318 LEU A CA 1
ATOM 2559 C C . LEU A 1 318 ? -6.920 9.943 13.428 1.00 94.25 318 LEU A C 1
ATOM 2561 O O . LEU A 1 318 ? -7.083 10.815 12.567 1.00 94.25 318 LEU A O 1
ATOM 2565 N N . ASN A 1 319 ? -6.301 10.199 14.574 1.00 93.50 319 ASN A N 1
ATOM 2566 C CA . ASN A 1 319 ? -5.677 11.480 14.883 1.00 93.50 319 ASN A CA 1
ATOM 2567 C C . ASN A 1 319 ? -4.471 11.749 13.963 1.00 93.50 319 ASN A C 1
ATOM 2569 O O . ASN A 1 319 ? -3.913 10.816 13.381 1.00 93.50 319 ASN A O 1
ATOM 2573 N N . PRO A 1 320 ? -4.047 13.015 13.805 1.00 92.75 320 PRO A N 1
ATOM 2574 C CA . PRO A 1 320 ? -2.826 13.346 13.072 1.00 92.75 320 PRO A CA 1
ATOM 2575 C C . PRO A 1 320 ? -1.614 12.559 13.588 1.00 92.75 320 PRO A C 1
ATOM 2577 O O . PRO A 1 320 ? -1.311 12.600 14.779 1.00 92.75 320 PRO A O 1
ATOM 2580 N N . GLY A 1 321 ? -0.912 11.852 12.702 1.00 90.12 321 GLY A N 1
ATOM 2581 C CA . GLY A 1 321 ? 0.240 11.019 13.059 1.00 90.12 321 GLY A CA 1
ATOM 2582 C C . GLY A 1 321 ? -0.106 9.728 13.807 1.00 90.12 321 GLY A C 1
ATOM 2583 O O . GLY A 1 321 ? 0.802 9.075 14.316 1.00 90.12 321 GLY A O 1
ATOM 2584 N N . GLU A 1 322 ? -1.382 9.347 13.896 1.00 91.00 322 GLU A N 1
ATOM 2585 C CA . GLU A 1 322 ? -1.790 8.100 14.538 1.00 91.00 322 GLU A CA 1
ATOM 2586 C C . GLU A 1 322 ? -1.567 6.900 13.612 1.00 91.00 322 GLU A C 1
ATOM 2588 O O . GLU A 1 322 ? -2.025 6.885 12.465 1.00 91.00 322 GLU A O 1
ATOM 2593 N N . LEU A 1 323 ? -0.884 5.880 14.141 1.00 93.38 323 LEU A N 1
ATOM 2594 C CA . LEU A 1 323 ? -0.797 4.545 13.561 1.00 93.38 323 LEU A CA 1
ATOM 2595 C C . LEU A 1 323 ? -1.767 3.611 14.284 1.00 93.38 323 LEU A C 1
ATOM 2597 O O . LEU A 1 323 ? -1.617 3.321 15.471 1.00 93.38 323 LEU A O 1
ATOM 2601 N N . CYS A 1 324 ? -2.728 3.097 13.534 1.00 94.25 324 CYS A N 1
ATOM 2602 C CA . CYS A 1 324 ? -3.698 2.118 13.978 1.00 94.25 324 CYS A CA 1
ATOM 2603 C C . CYS A 1 324 ? -3.406 0.764 13.325 1.00 94.25 324 CYS A C 1
ATOM 2605 O O . CYS A 1 324 ? -3.077 0.691 12.144 1.00 94.25 324 CYS A O 1
ATOM 2607 N N . ALA A 1 325 ? -3.531 -0.320 14.087 1.00 96.31 325 ALA A N 1
ATOM 2608 C CA . ALA A 1 325 ? -3.401 -1.678 13.578 1.00 96.31 325 ALA A CA 1
ATOM 2609 C C . ALA A 1 325 ? -4.740 -2.406 13.724 1.00 96.31 325 ALA A C 1
ATOM 2611 O O . ALA A 1 325 ? -5.263 -2.525 14.833 1.00 96.31 325 ALA A O 1
ATOM 2612 N N . VAL A 1 326 ? -5.274 -2.896 12.608 1.00 97.62 326 VAL A N 1
ATOM 2613 C CA . VAL A 1 326 ? -6.539 -3.633 12.537 1.00 97.62 326 VAL A CA 1
ATOM 2614 C C . VAL A 1 326 ? -6.246 -5.073 12.137 1.00 97.62 326 VAL A C 1
ATOM 2616 O O . VAL A 1 326 ? -5.704 -5.321 11.063 1.00 97.62 326 VAL A O 1
ATOM 2619 N N . LEU A 1 327 ? -6.588 -6.015 13.011 1.00 97.56 327 LEU A N 1
ATOM 2620 C CA . LEU A 1 327 ? -6.501 -7.453 12.770 1.00 97.56 327 LEU A CA 1
ATOM 2621 C C . LEU A 1 327 ? -7.893 -7.995 12.444 1.00 97.56 327 LEU A C 1
ATOM 2623 O O . LEU A 1 327 ? -8.824 -7.752 13.207 1.00 97.56 327 LEU A O 1
ATOM 2627 N N . ILE A 1 328 ? -8.019 -8.738 11.350 1.00 97.88 328 ILE A N 1
ATOM 2628 C CA . ILE A 1 328 ? -9.245 -9.413 10.924 1.00 97.88 328 ILE A CA 1
ATOM 2629 C C . ILE A 1 328 ? -9.078 -10.913 11.163 1.00 97.88 328 ILE A C 1
ATOM 2631 O O . ILE A 1 328 ? -8.250 -11.568 10.536 1.00 97.88 328 ILE A O 1
ATOM 2635 N N . GLU A 1 329 ? -9.823 -11.463 12.110 1.00 97.12 329 GLU A N 1
ATOM 2636 C CA . GLU A 1 329 ? -9.814 -12.901 12.382 1.00 97.12 329 GLU A CA 1
ATOM 2637 C C . GLU A 1 329 ? -10.918 -13.597 11.586 1.00 97.12 329 GLU A C 1
ATOM 2639 O O . GLU A 1 329 ? -11.980 -13.021 11.353 1.00 97.12 329 GLU A O 1
ATOM 2644 N N . GLU A 1 330 ? -10.695 -14.847 11.186 1.00 96.38 330 GLU A N 1
ATOM 2645 C CA . GLU A 1 330 ? -11.757 -15.641 10.572 1.00 96.38 330 GLU A CA 1
ATOM 2646 C C . GLU A 1 330 ? -12.893 -15.881 11.571 1.00 96.38 330 GLU A C 1
ATOM 2648 O O . GLU A 1 330 ? -12.667 -16.220 12.736 1.00 96.38 330 GLU A O 1
ATOM 2653 N N . GLY A 1 331 ? -14.126 -15.751 11.092 1.00 93.62 331 GLY A N 1
ATOM 2654 C CA . GLY A 1 331 ? -15.319 -16.095 11.848 1.00 93.62 331 GLY A CA 1
ATOM 2655 C C . GLY A 1 331 ? -16.468 -15.137 11.588 1.00 93.62 331 GLY A C 1
ATOM 2656 O O . GLY A 1 331 ? -16.370 -14.196 10.804 1.00 93.62 331 GLY A O 1
ATOM 2657 N N . LYS A 1 332 ? -17.582 -15.402 12.263 1.00 92.00 332 LYS A N 1
ATOM 2658 C CA . LYS A 1 332 ? -18.793 -14.596 12.186 1.00 92.00 332 LYS A CA 1
ATOM 2659 C C . LYS A 1 332 ? -19.397 -14.494 13.574 1.00 92.00 332 LYS A C 1
ATOM 2661 O O . LYS A 1 332 ? -19.537 -15.498 14.267 1.00 92.00 332 LYS A O 1
ATOM 2666 N N . GLU A 1 333 ? -19.738 -13.280 13.966 1.00 92.56 333 GLU A N 1
ATOM 2667 C CA . GLU A 1 333 ? -20.356 -12.972 15.246 1.00 92.56 333 GLU A CA 1
ATOM 2668 C C . GLU A 1 333 ? -21.400 -11.881 15.041 1.00 92.56 333 GLU A C 1
ATOM 2670 O O . GLU A 1 333 ? -21.434 -11.204 14.008 1.00 92.56 333 GLU A O 1
ATOM 2675 N N . SER A 1 334 ? -22.240 -11.701 16.055 1.00 93.75 334 SER A N 1
ATOM 2676 C CA . SER A 1 334 ? -23.104 -10.535 16.123 1.00 93.75 334 SER A CA 1
ATOM 2677 C C . SER A 1 334 ? -22.277 -9.255 16.072 1.00 93.75 334 SER A C 1
ATOM 2679 O O . SER A 1 334 ? -21.254 -9.137 16.752 1.00 93.75 334 SER A O 1
ATOM 2681 N N . HIS A 1 335 ? -22.744 -8.284 15.301 1.00 95.31 335 HIS A N 1
ATOM 2682 C CA . HIS A 1 335 ? -22.061 -7.011 15.132 1.00 95.31 335 HIS A CA 1
ATOM 2683 C C . HIS A 1 335 ? -23.054 -5.875 14.921 1.00 95.31 335 HIS A C 1
ATOM 2685 O O . HIS A 1 335 ? -24.265 -6.078 14.853 1.00 95.31 335 HIS A O 1
ATOM 2691 N N . ILE A 1 336 ? -22.537 -4.655 14.881 1.00 96.50 336 ILE A N 1
ATOM 2692 C CA . ILE A 1 336 ? -23.321 -3.438 14.729 1.00 96.50 336 ILE A CA 1
ATOM 2693 C C . ILE A 1 336 ? -22.970 -2.833 13.379 1.00 96.50 336 ILE A C 1
ATOM 2695 O O . ILE A 1 336 ? -21.897 -2.261 13.214 1.00 96.50 336 ILE A O 1
ATOM 2699 N N . ASP A 1 337 ? -23.890 -2.945 12.429 1.00 95.50 337 ASP A N 1
ATOM 2700 C CA . ASP A 1 337 ? -23.752 -2.380 11.086 1.00 95.50 337 ASP A CA 1
ATOM 2701 C C . ASP A 1 337 ? -23.631 -0.849 11.155 1.00 95.50 337 ASP A C 1
ATOM 2703 O O . ASP A 1 337 ? -22.797 -0.231 10.497 1.00 95.50 337 ASP A O 1
ATOM 2707 N N . GLN A 1 338 ? -24.448 -0.211 12.002 1.00 95.00 338 GLN A N 1
ATOM 2708 C CA . GLN A 1 338 ? -24.476 1.246 12.150 1.00 95.00 338 GLN A CA 1
ATOM 2709 C C . GLN A 1 338 ? -24.792 1.650 13.587 1.00 95.00 338 GLN A C 1
ATOM 2711 O O . GLN A 1 338 ? -25.668 1.066 14.218 1.00 95.00 338 GLN A O 1
ATOM 2716 N N . ALA A 1 339 ? -24.125 2.689 14.087 1.00 94.88 339 ALA A N 1
ATOM 2717 C CA . ALA A 1 339 ? -24.461 3.341 15.349 1.00 94.88 339 ALA A CA 1
ATOM 2718 C C . ALA A 1 339 ? -24.082 4.825 15.303 1.00 94.88 339 ALA A C 1
ATOM 2720 O O . ALA A 1 339 ? -23.108 5.198 14.649 1.00 94.88 339 ALA A O 1
ATOM 2721 N N . ASN A 1 340 ? -24.815 5.667 16.033 1.00 92.88 340 ASN A N 1
ATOM 2722 C CA . ASN A 1 340 ? -24.459 7.079 16.245 1.00 92.88 340 ASN A CA 1
ATOM 2723 C C . ASN A 1 340 ? -23.672 7.334 17.541 1.00 92.88 340 ASN A C 1
ATOM 2725 O O . ASN A 1 340 ? -23.520 8.482 17.960 1.00 92.88 340 ASN A O 1
ATOM 2729 N N . PHE A 1 341 ? -23.170 6.278 18.178 1.00 91.38 341 PHE A N 1
ATOM 2730 C CA . PHE A 1 341 ? -22.395 6.343 19.411 1.00 91.38 341 PHE A CA 1
ATOM 2731 C C . PHE A 1 341 ? -21.216 5.365 19.377 1.00 91.38 341 PHE A C 1
ATOM 2733 O O . PHE A 1 341 ? -21.205 4.399 18.615 1.00 91.38 341 PHE A O 1
ATOM 2740 N N . SER A 1 342 ? -20.219 5.614 20.222 1.00 91.12 342 SER A N 1
ATOM 2741 C CA . SER A 1 342 ? -19.040 4.763 20.359 1.00 91.12 342 SER A CA 1
ATOM 2742 C C . SER A 1 342 ? -19.402 3.494 21.117 1.00 91.12 342 SER A C 1
ATOM 2744 O O . SER A 1 342 ? -19.782 3.562 22.285 1.00 91.12 342 SER A O 1
ATOM 2746 N N . VAL A 1 343 ? -19.253 2.335 20.483 1.00 93.62 343 VAL A N 1
ATOM 2747 C CA . VAL A 1 343 ? -19.546 1.040 21.107 1.00 93.62 343 VAL A CA 1
ATOM 2748 C C . VAL A 1 343 ? -18.321 0.512 21.854 1.00 93.62 343 VAL A C 1
ATOM 2750 O O . VAL A 1 343 ? -17.208 0.484 21.329 1.00 93.62 343 VAL A O 1
ATOM 2753 N N . GLU A 1 344 ? -18.527 0.057 23.087 1.00 92.38 344 GLU A N 1
ATOM 2754 C CA . GLU A 1 344 ? -17.480 -0.529 23.930 1.00 92.38 344 GLU A CA 1
ATOM 2755 C C . GLU A 1 344 ? -17.652 -2.027 24.158 1.00 92.38 344 GLU A C 1
ATOM 2757 O O . GLU A 1 344 ? -16.655 -2.735 24.298 1.00 92.38 344 GLU A O 1
ATOM 2762 N N . GLU A 1 345 ? -18.893 -2.510 24.206 1.00 93.88 345 GLU A N 1
ATOM 2763 C CA . GLU A 1 345 ? -19.207 -3.905 24.503 1.00 93.88 345 GLU A CA 1
ATOM 2764 C C . GLU A 1 345 ? -20.510 -4.313 23.812 1.00 93.88 345 GLU A C 1
ATOM 2766 O O . GLU A 1 345 ? -21.511 -3.598 23.897 1.00 93.88 345 GLU A O 1
ATOM 2771 N N . LEU A 1 346 ? -20.502 -5.491 23.187 1.00 93.75 346 LEU A N 1
ATOM 2772 C CA . LEU A 1 346 ? -21.682 -6.175 22.669 1.00 93.75 346 LEU A CA 1
ATOM 2773 C C . LEU A 1 346 ? -21.699 -7.597 23.231 1.00 93.75 346 LEU A C 1
ATOM 2775 O O . LEU A 1 346 ? -20.720 -8.332 23.110 1.00 93.75 346 LEU A O 1
ATOM 2779 N N . LYS A 1 347 ? -22.813 -7.986 23.848 1.00 92.88 347 LYS A N 1
ATOM 2780 C CA . LYS A 1 347 ? -23.067 -9.359 24.295 1.00 92.88 347 LYS A CA 1
ATOM 2781 C C . LYS A 1 347 ? -24.418 -9.814 23.776 1.00 92.88 347 LYS A C 1
ATOM 2783 O O . LYS A 1 347 ? -25.427 -9.177 24.071 1.00 92.88 347 LYS A O 1
ATOM 2788 N N . ALA A 1 348 ? -24.427 -10.919 23.044 1.00 88.44 348 ALA A N 1
ATOM 2789 C CA . ALA A 1 348 ? -25.638 -11.577 22.578 1.00 88.44 348 ALA A CA 1
ATOM 2790 C C . ALA A 1 348 ? -25.783 -12.931 23.288 1.00 88.44 348 ALA A C 1
ATOM 2792 O O . ALA A 1 348 ? -24.918 -13.797 23.182 1.00 88.44 348 ALA A O 1
ATOM 2793 N N . GLU A 1 349 ? -26.872 -13.105 24.036 1.00 87.56 349 GLU A N 1
ATOM 2794 C CA . GLU A 1 349 ? -27.244 -14.365 24.684 1.00 87.56 349 GLU A CA 1
ATOM 2795 C C . GLU A 1 349 ? -28.655 -14.756 24.227 1.00 87.56 349 GLU A C 1
ATOM 2797 O O . GLU A 1 349 ? -29.674 -14.342 24.798 1.00 87.56 349 GLU A O 1
ATOM 2802 N N . GLY A 1 350 ? -28.728 -15.529 23.139 1.00 81.56 350 GLY A N 1
ATOM 2803 C CA . GLY A 1 350 ? -29.986 -15.832 22.460 1.00 81.56 350 GLY A CA 1
ATOM 2804 C C . GLY A 1 350 ? -30.661 -14.549 21.971 1.00 81.56 350 GLY A C 1
ATOM 2805 O O . GLY A 1 350 ? -30.092 -13.798 21.194 1.00 81.56 350 GLY A O 1
ATOM 2806 N N . ARG A 1 351 ? -31.869 -14.257 22.468 1.00 80.81 351 ARG A N 1
ATOM 2807 C CA . ARG A 1 351 ? -32.623 -13.041 22.098 1.00 80.81 351 ARG A CA 1
ATOM 2808 C C . ARG A 1 351 ? -32.267 -11.797 22.916 1.00 80.81 351 ARG A C 1
ATOM 2810 O O . ARG A 1 351 ? -32.869 -10.746 22.712 1.00 80.81 351 ARG A O 1
ATOM 2817 N N . ARG A 1 352 ? -31.379 -11.908 23.907 1.00 88.69 352 ARG A N 1
ATOM 2818 C CA . ARG A 1 352 ? -30.978 -10.765 24.736 1.00 88.69 352 ARG A CA 1
ATOM 2819 C C . ARG A 1 352 ? -29.696 -10.170 24.185 1.00 88.69 352 ARG A C 1
ATOM 2821 O O . ARG A 1 352 ? -28.671 -10.841 24.162 1.00 88.69 352 ARG A O 1
ATOM 2828 N N . ILE A 1 353 ? -29.772 -8.901 23.803 1.00 88.69 353 ILE A N 1
ATOM 2829 C CA . ILE A 1 353 ? -28.628 -8.120 23.347 1.00 88.69 353 ILE A CA 1
ATOM 2830 C C . ILE A 1 353 ? -28.334 -7.070 24.415 1.00 88.69 353 ILE A C 1
ATOM 2832 O O . ILE A 1 353 ? -29.197 -6.261 24.758 1.00 88.69 353 ILE A O 1
ATOM 2836 N N . LEU A 1 354 ? -27.124 -7.103 24.963 1.00 91.69 354 LEU A N 1
ATOM 2837 C CA . LEU A 1 354 ? -26.595 -6.063 25.832 1.00 91.69 354 LEU A CA 1
ATOM 2838 C C . LEU A 1 354 ? -25.568 -5.257 25.044 1.00 91.69 354 LEU A C 1
ATOM 2840 O O . LEU A 1 354 ? -24.551 -5.794 24.606 1.00 91.69 354 LEU A O 1
ATOM 2844 N N . LEU A 1 355 ? -25.835 -3.963 24.918 1.00 91.81 355 LEU A N 1
ATOM 2845 C CA . LEU A 1 355 ? -24.986 -3.010 24.225 1.00 91.81 355 LEU A CA 1
ATOM 2846 C C . LEU A 1 355 ? -24.533 -1.936 25.212 1.00 91.81 355 LEU A C 1
ATOM 2848 O O . LEU A 1 355 ? -25.362 -1.344 25.904 1.00 91.81 355 LEU A O 1
ATOM 2852 N N . LYS A 1 356 ? -23.223 -1.697 25.296 1.00 92.25 356 LYS A N 1
ATOM 2853 C CA . LYS A 1 356 ? -22.655 -0.582 26.061 1.00 92.25 356 LYS A CA 1
ATOM 2854 C C . LYS A 1 356 ? -21.829 0.313 25.160 1.00 92.25 356 LYS A C 1
ATOM 2856 O O . LYS A 1 356 ? -21.079 -0.163 24.308 1.00 92.25 356 LYS A O 1
ATOM 2861 N N . GLY A 1 357 ? -21.940 1.609 25.398 1.00 91.56 357 GLY A N 1
ATOM 2862 C CA . GLY A 1 357 ? -21.228 2.623 24.649 1.00 91.56 357 GLY A CA 1
ATOM 2863 C C . GLY A 1 357 ? -21.463 4.011 25.221 1.00 91.56 357 GLY A C 1
ATOM 2864 O O . GLY A 1 357 ? -22.122 4.168 26.250 1.00 91.56 357 GLY A O 1
ATOM 2865 N N . TRP A 1 358 ? -20.922 5.015 24.545 1.00 89.62 358 TRP A N 1
ATOM 2866 C CA . TRP A 1 358 ? -21.053 6.414 24.934 1.00 89.62 358 TRP A CA 1
ATOM 2867 C C . TRP A 1 358 ? -21.170 7.323 23.710 1.00 89.62 358 TRP A C 1
ATOM 2869 O O . TRP A 1 358 ? -20.632 7.036 22.642 1.00 89.62 358 TRP A O 1
ATOM 2879 N N . GLN A 1 359 ? -21.856 8.450 23.878 1.00 87.19 359 GLN A N 1
ATOM 2880 C CA . GLN A 1 359 ? -22.014 9.494 22.868 1.00 87.19 359 GLN A CA 1
ATOM 2881 C C . GLN A 1 359 ? -21.709 10.850 23.505 1.00 87.19 359 GLN A C 1
ATOM 2883 O O . GLN A 1 359 ? -21.948 11.057 24.696 1.00 87.19 359 GLN A O 1
ATOM 2888 N N . LYS A 1 360 ? -21.199 11.796 22.714 1.00 82.06 360 LYS A N 1
ATOM 2889 C CA . LYS A 1 360 ? -21.206 13.211 23.094 1.00 82.06 360 LYS A CA 1
ATOM 2890 C C . LYS A 1 360 ? -22.553 13.823 22.695 1.00 82.06 360 LYS A C 1
ATOM 2892 O O . LYS A 1 360 ? -22.888 13.808 21.517 1.00 82.06 360 LYS A O 1
ATOM 2897 N N . GLY A 1 361 ? -23.284 14.399 23.648 1.00 80.56 361 GLY A N 1
ATOM 2898 C CA . GLY A 1 361 ? -24.556 15.088 23.391 1.00 80.56 361 GLY A CA 1
ATOM 2899 C C . GLY A 1 361 ? -25.762 14.400 24.032 1.00 80.56 361 GLY A C 1
ATOM 2900 O O . GLY A 1 361 ? -25.602 13.595 24.944 1.00 80.56 361 GLY A O 1
ATOM 2901 N N . GLY A 1 362 ? -26.964 14.772 23.588 1.00 79.38 362 GLY A N 1
ATOM 2902 C CA . GLY A 1 362 ? -28.240 14.264 24.112 1.00 79.38 362 GLY A CA 1
ATOM 2903 C C . GLY A 1 362 ? -29.213 13.822 23.018 1.00 79.38 362 GLY A C 1
ATOM 2904 O O . GLY A 1 362 ? -30.422 13.868 23.225 1.00 79.38 362 GLY A O 1
ATOM 2905 N N . GLU A 1 363 ? -28.700 13.476 21.838 1.00 86.50 363 GLU A N 1
ATOM 2906 C CA . GLU A 1 363 ? -29.511 12.908 20.758 1.00 86.50 363 GLU A CA 1
ATOM 2907 C C . GLU A 1 363 ? -29.964 11.488 21.123 1.00 86.50 363 GLU A C 1
ATOM 2909 O O . GLU A 1 363 ? -29.329 10.816 21.931 1.00 86.50 363 GLU A O 1
ATOM 2914 N N . SER A 1 364 ? -31.061 11.008 20.536 1.00 89.25 364 SER A N 1
ATOM 2915 C CA . SER A 1 364 ? -31.479 9.612 20.704 1.00 89.25 364 SER A CA 1
ATOM 2916 C C . SER A 1 364 ? -30.402 8.660 20.181 1.00 89.25 364 SER A C 1
ATOM 2918 O O . SER A 1 364 ? -29.884 8.848 19.078 1.00 89.25 364 SER A O 1
ATOM 2920 N N . LEU A 1 365 ? -30.098 7.617 20.948 1.00 92.06 365 LEU A N 1
ATOM 2921 C CA . LEU A 1 365 ? -29.167 6.567 20.554 1.00 92.06 365 LEU A CA 1
ATOM 2922 C C . LEU A 1 365 ? -29.874 5.616 19.594 1.00 92.06 365 LEU A C 1
ATOM 2924 O O . LEU A 1 365 ? -30.980 5.160 19.886 1.00 92.06 365 LEU A O 1
ATOM 2928 N N . PHE A 1 366 ? -29.221 5.274 18.489 1.00 94.62 366 PHE A N 1
ATOM 2929 C CA . PHE A 1 366 ? -29.673 4.200 17.616 1.00 94.62 366 PHE A CA 1
ATOM 2930 C C . PHE A 1 366 ? -28.519 3.266 17.264 1.00 94.62 366 PHE A C 1
ATOM 2932 O O . PHE A 1 366 ? -27.371 3.692 17.106 1.00 94.62 366 PHE A O 1
ATOM 2939 N N . ALA A 1 367 ? -28.839 1.984 17.128 1.00 95.75 367 ALA A N 1
ATOM 2940 C CA . ALA A 1 367 ? -27.937 0.978 16.601 1.00 95.75 367 ALA A CA 1
ATOM 2941 C C . ALA A 1 367 ? -28.695 0.012 15.689 1.00 95.75 367 ALA A C 1
ATOM 2943 O O . ALA A 1 367 ? -29.799 -0.434 16.003 1.00 95.75 367 ALA A O 1
ATOM 2944 N N . VAL A 1 368 ? -28.073 -0.329 14.568 1.00 96.38 368 VAL A N 1
ATOM 2945 C CA . VAL A 1 368 ? -28.475 -1.428 13.701 1.00 96.38 368 VAL A CA 1
ATOM 2946 C C . VAL A 1 368 ? -27.576 -2.609 14.031 1.00 96.38 368 VAL A C 1
ATOM 2948 O O . VAL A 1 368 ? -26.371 -2.537 13.815 1.00 96.38 368 VAL A O 1
ATOM 2951 N N . ILE A 1 369 ? -28.159 -3.679 14.556 1.00 94.94 369 ILE A N 1
ATOM 2952 C CA . ILE A 1 369 ? -27.444 -4.858 15.039 1.00 94.94 369 ILE A CA 1
ATOM 2953 C C . ILE A 1 369 ? -27.785 -6.034 14.133 1.00 94.94 369 ILE A C 1
ATOM 2955 O O . ILE A 1 369 ? -28.959 -6.279 13.862 1.00 94.94 369 ILE A O 1
ATOM 2959 N N . GLU A 1 370 ? -26.772 -6.763 13.693 1.00 93.75 370 GLU A N 1
ATOM 2960 C CA . GLU A 1 370 ? -26.932 -8.025 12.986 1.00 93.75 370 GLU A CA 1
ATOM 2961 C C . GLU A 1 370 ? -26.662 -9.176 13.960 1.00 93.75 370 GLU A C 1
ATOM 2963 O O . GLU A 1 370 ? -25.587 -9.261 14.561 1.00 93.75 370 GLU A O 1
ATOM 2968 N N . VAL A 1 371 ? -27.658 -10.038 14.165 1.00 91.81 371 VAL A N 1
ATOM 2969 C CA . VAL A 1 371 ? -27.582 -11.222 15.033 1.00 91.81 371 VAL A CA 1
ATOM 2970 C C . VAL A 1 371 ? -28.171 -12.391 14.264 1.00 91.81 371 VAL A C 1
ATOM 2972 O O . VAL A 1 371 ? -29.312 -12.307 13.831 1.00 91.81 371 VAL A O 1
ATOM 2975 N N . ASP A 1 372 ? -27.404 -13.469 14.087 1.00 88.25 372 ASP A N 1
ATOM 2976 C CA . ASP A 1 372 ? -27.852 -14.671 13.369 1.00 88.25 372 ASP A CA 1
ATOM 2977 C C . ASP A 1 372 ? -28.461 -14.368 11.981 1.00 88.25 372 ASP A C 1
ATOM 2979 O O . ASP A 1 372 ? -29.494 -14.925 11.620 1.00 88.25 372 ASP A O 1
ATOM 2983 N N . ASP A 1 373 ? -27.833 -13.462 11.215 1.00 88.38 373 ASP A N 1
ATOM 2984 C CA . ASP A 1 373 ? -28.299 -12.992 9.895 1.00 88.38 373 ASP A CA 1
ATOM 2985 C C . ASP A 1 373 ? -29.623 -12.196 9.905 1.00 88.38 373 ASP A C 1
ATOM 2987 O O . ASP A 1 373 ? -30.158 -11.840 8.853 1.00 88.38 373 ASP A O 1
ATOM 2991 N N . GLU A 1 374 ? -30.150 -11.859 11.085 1.00 92.00 374 GLU A N 1
ATOM 2992 C CA . GLU A 1 374 ? -31.302 -10.978 11.247 1.00 92.00 374 GLU A CA 1
ATOM 2993 C C . GLU A 1 374 ? -30.869 -9.561 11.643 1.00 92.00 374 GLU A C 1
ATOM 2995 O O . GLU A 1 374 ? -30.047 -9.341 12.536 1.00 92.00 374 GLU A O 1
ATOM 3000 N N . ARG A 1 375 ? -31.466 -8.566 10.976 1.00 93.69 375 ARG A N 1
ATOM 3001 C CA . ARG A 1 375 ? -31.217 -7.145 11.233 1.00 93.69 375 ARG A CA 1
ATOM 3002 C C . ARG A 1 375 ? -32.218 -6.608 12.253 1.00 93.69 375 ARG A C 1
ATOM 3004 O O . ARG A 1 375 ? -33.419 -6.552 11.989 1.00 93.69 375 ARG A O 1
ATOM 3011 N N . HIS A 1 376 ? -31.715 -6.133 13.385 1.00 93.31 376 HIS A N 1
ATOM 3012 C CA . HIS A 1 376 ? -32.492 -5.495 14.442 1.00 93.31 376 HIS A CA 1
ATOM 3013 C C . HIS A 1 376 ? -32.140 -4.012 14.551 1.00 93.31 376 HIS A C 1
ATOM 3015 O O . HIS A 1 376 ? -30.972 -3.637 14.532 1.00 93.31 376 HIS A O 1
ATOM 3021 N N . ILE A 1 377 ? -33.152 -3.160 14.702 1.00 94.44 377 ILE A N 1
ATOM 3022 C CA . ILE A 1 377 ? -32.966 -1.735 14.991 1.00 94.44 377 ILE A CA 1
ATOM 3023 C C . ILE A 1 377 ? -33.309 -1.524 16.460 1.00 94.44 377 ILE A C 1
ATOM 3025 O O . ILE A 1 377 ? -34.396 -1.898 16.904 1.00 94.44 377 ILE A O 1
ATOM 3029 N N . VAL A 1 378 ? -32.373 -0.952 17.211 1.00 92.00 378 VAL A N 1
ATOM 3030 C CA . VAL A 1 378 ? -32.543 -0.628 18.627 1.00 92.00 378 VAL A CA 1
ATOM 3031 C C . VAL A 1 378 ? -32.421 0.876 18.795 1.00 92.00 378 VAL A C 1
ATOM 3033 O O . VAL A 1 378 ? -31.448 1.476 18.343 1.00 92.00 378 VAL A O 1
ATOM 3036 N N . GLU A 1 379 ? -33.398 1.464 19.476 1.00 92.75 379 GLU A N 1
ATOM 3037 C CA . GLU A 1 379 ? -33.412 2.874 19.853 1.00 92.75 379 GLU A CA 1
ATOM 3038 C C . GLU A 1 379 ? -33.437 2.990 21.377 1.00 92.75 379 GLU A C 1
ATOM 3040 O O . GLU A 1 379 ? -34.108 2.214 22.064 1.00 92.75 379 GLU A O 1
ATOM 3045 N N . ALA A 1 380 ? -32.694 3.953 21.912 1.00 89.50 380 ALA A N 1
ATOM 3046 C CA . ALA A 1 380 ? -32.697 4.275 23.329 1.00 89.50 380 ALA A CA 1
ATOM 3047 C C . ALA A 1 380 ? -32.617 5.789 23.532 1.00 89.50 380 ALA A C 1
ATOM 3049 O O . ALA A 1 380 ? -31.973 6.513 22.772 1.00 89.50 380 ALA A O 1
ATOM 3050 N N . GLU A 1 381 ? -33.252 6.282 24.591 1.00 87.88 381 GLU A N 1
ATOM 3051 C CA . GLU A 1 381 ? -33.063 7.667 25.010 1.00 87.88 381 GLU A CA 1
ATOM 3052 C C . GLU A 1 381 ? -31.640 7.845 25.551 1.00 87.88 381 GLU A C 1
ATOM 3054 O O . GLU A 1 381 ? -31.140 7.008 26.313 1.00 87.88 381 GLU A O 1
ATOM 3059 N N . ALA A 1 382 ? -30.972 8.937 25.165 1.00 83.56 382 ALA A N 1
ATOM 3060 C CA . ALA A 1 382 ? -29.686 9.267 25.757 1.00 83.56 382 ALA A CA 1
ATOM 3061 C C . ALA A 1 382 ? -29.855 9.481 27.260 1.00 83.56 382 ALA A C 1
ATOM 3063 O O . ALA A 1 382 ? -30.744 10.200 27.724 1.00 83.56 382 ALA A O 1
ATOM 3064 N N . SER A 1 383 ? -28.956 8.873 28.030 1.00 80.88 383 SER A N 1
ATOM 3065 C CA . SER A 1 383 ? -28.845 9.208 29.443 1.00 80.88 383 SER A CA 1
ATOM 3066 C C . SER A 1 383 ? -28.462 10.684 29.569 1.00 80.88 383 SER A C 1
ATOM 3068 O O . SER A 1 383 ? -27.626 11.157 28.793 1.00 80.88 383 SER A O 1
ATOM 3070 N N . PRO A 1 384 ? -29.037 11.428 30.530 1.00 78.44 384 PRO A N 1
ATOM 3071 C CA . PRO A 1 384 ? -28.621 12.800 30.761 1.00 78.44 384 PRO A CA 1
ATOM 3072 C C . PRO A 1 384 ? -27.110 12.833 31.037 1.00 78.44 384 PRO A C 1
ATOM 3074 O O . PRO A 1 384 ? -26.592 11.917 31.690 1.00 78.44 384 PRO A O 1
ATOM 3077 N N . PRO A 1 385 ? -26.391 13.865 30.555 1.00 76.44 385 PRO A N 1
ATOM 3078 C CA . PRO A 1 385 ? -24.966 13.975 30.811 1.00 76.44 385 PRO A CA 1
ATOM 3079 C C . PRO A 1 385 ? -24.719 13.960 32.325 1.00 76.44 385 PRO A C 1
ATOM 3081 O O . PRO A 1 385 ? -25.517 14.531 33.082 1.00 76.44 385 PRO A O 1
ATOM 3084 N N . PRO A 1 386 ? -23.635 13.317 32.793 1.00 76.56 386 PRO A N 1
ATOM 3085 C CA . PRO A 1 386 ? -23.302 13.332 34.207 1.00 76.56 386 PRO A CA 1
ATOM 3086 C C . PRO A 1 386 ? -23.168 14.780 34.685 1.00 76.56 386 PRO A C 1
ATOM 3088 O O . PRO A 1 386 ? -22.680 15.648 33.955 1.00 76.56 386 PRO A O 1
ATOM 3091 N N . LEU A 1 387 ? -23.609 15.045 35.918 1.00 78.19 387 LEU A N 1
ATOM 3092 C CA . LEU A 1 387 ? -23.471 16.373 36.510 1.00 78.19 387 LEU A CA 1
ATOM 3093 C C . LEU A 1 387 ? -21.991 16.791 36.481 1.00 78.19 387 LEU A C 1
ATOM 3095 O O . LEU A 1 387 ? -21.133 15.973 36.834 1.00 78.19 387 LEU A O 1
ATOM 3099 N N . PRO A 1 388 ? -21.675 18.043 36.094 1.00 76.50 388 PRO A N 1
ATOM 3100 C CA . PRO A 1 388 ? -20.305 18.524 36.103 1.00 76.50 388 PRO A CA 1
ATOM 3101 C C . PRO A 1 388 ? -19.696 18.314 37.486 1.00 76.50 388 PRO A C 1
ATOM 3103 O O . PRO A 1 388 ? -20.265 18.742 38.496 1.00 76.50 388 PRO A O 1
ATOM 3106 N N . ILE A 1 389 ? -18.528 17.674 37.540 1.00 77.94 389 ILE A N 1
ATOM 3107 C CA . ILE A 1 389 ? -17.792 17.557 38.794 1.00 77.94 389 ILE A CA 1
ATOM 3108 C C . ILE A 1 389 ? -17.265 18.954 39.122 1.00 77.94 389 ILE A C 1
ATOM 3110 O O . ILE A 1 389 ? -16.295 19.431 38.537 1.00 77.94 389 ILE A O 1
ATOM 3114 N N . SER A 1 390 ? -17.948 19.631 40.042 1.00 72.69 390 SER A N 1
ATOM 3115 C CA . SER A 1 390 ? -17.517 20.930 40.543 1.00 72.69 390 SER A CA 1
ATOM 3116 C C . SER A 1 390 ? -16.363 20.715 41.509 1.00 72.69 390 SER A C 1
ATOM 3118 O O . SER A 1 390 ? -16.540 20.298 42.652 1.00 72.69 390 SER A O 1
ATOM 3120 N N . LEU A 1 391 ? -15.162 20.981 41.016 1.00 75.56 391 LEU A N 1
ATOM 3121 C CA . LEU A 1 391 ? -13.930 20.933 41.783 1.00 75.56 391 LEU A CA 1
ATOM 3122 C C . LEU A 1 391 ? -13.866 22.182 42.687 1.00 75.56 391 LEU A C 1
ATOM 3124 O O . LEU A 1 391 ? -13.248 23.177 42.337 1.00 75.56 391 LEU A O 1
ATOM 3128 N N . THR A 1 392 ? -14.562 22.172 43.830 1.00 71.62 392 THR A N 1
ATOM 3129 C CA . THR A 1 392 ? -14.740 23.353 44.711 1.00 71.62 392 THR A CA 1
ATOM 3130 C C . THR A 1 392 ? -13.527 23.702 45.581 1.00 71.62 392 THR A C 1
ATOM 3132 O O . THR A 1 392 ? -13.594 24.617 46.397 1.00 71.62 392 THR A O 1
ATOM 3135 N N . MET A 1 393 ? -12.440 22.949 45.459 1.00 78.62 393 MET A N 1
ATOM 3136 C CA . MET A 1 393 ? -11.209 23.096 46.238 1.00 78.62 393 MET A CA 1
ATOM 3137 C C . MET A 1 393 ? -10.032 23.201 45.271 1.00 78.62 393 MET A C 1
ATOM 3139 O O . MET A 1 393 ? -10.204 22.916 44.091 1.00 78.62 393 MET A O 1
ATOM 3143 N N . ASP A 1 394 ? -8.846 23.572 45.745 1.00 71.19 394 ASP A N 1
ATOM 3144 C CA . ASP A 1 394 ? -7.630 23.457 44.938 1.00 71.19 394 ASP A CA 1
ATOM 3145 C C . ASP A 1 394 ? -7.253 21.976 44.789 1.00 71.19 394 ASP A C 1
ATOM 3147 O O . ASP A 1 394 ? -7.207 21.230 45.771 1.00 71.19 394 ASP A O 1
ATOM 3151 N N . TRP A 1 395 ? -6.995 21.535 43.556 1.00 59.62 395 TRP A N 1
ATOM 3152 C CA . TRP A 1 395 ? -6.633 20.147 43.257 1.00 59.62 395 TRP A CA 1
ATOM 3153 C C . TRP A 1 395 ? -5.129 20.037 43.093 1.00 59.62 395 TRP A C 1
ATOM 3155 O O . TRP A 1 395 ? -4.502 20.843 42.408 1.00 59.62 395 TRP A O 1
ATOM 3165 N N . ASN A 1 396 ? -4.558 18.993 43.685 1.00 54.19 396 ASN A N 1
ATOM 3166 C CA . ASN A 1 396 ? -3.186 18.607 43.420 1.00 54.19 396 ASN A CA 1
ATOM 3167 C C . ASN A 1 396 ? -3.203 17.400 42.482 1.00 54.19 396 ASN A C 1
ATOM 3169 O O . ASN A 1 396 ? -3.479 16.277 42.905 1.00 54.19 396 ASN A O 1
ATOM 3173 N N . ILE A 1 397 ? -2.966 17.646 41.197 1.00 55.19 397 ILE A N 1
ATOM 3174 C CA . ILE A 1 397 ? -2.856 16.587 40.198 1.00 55.19 397 ILE A CA 1
ATOM 3175 C C . ILE A 1 397 ? -1.433 16.045 40.284 1.00 55.19 397 ILE A C 1
ATOM 3177 O O . ILE A 1 397 ? -0.479 16.721 39.903 1.00 55.19 397 ILE A O 1
ATOM 3181 N N . LYS A 1 398 ? -1.294 14.818 40.788 1.00 51.12 398 LYS A N 1
ATOM 3182 C CA . LYS A 1 398 ? -0.060 14.048 40.646 1.00 51.12 398 LYS A CA 1
ATOM 3183 C C . LYS A 1 398 ? -0.238 13.114 39.458 1.00 51.12 398 LYS A C 1
ATOM 3185 O O . LYS A 1 398 ? -1.060 12.204 39.562 1.00 51.12 398 LYS A O 1
ATOM 3190 N N . PRO A 1 399 ? 0.461 13.332 38.338 1.00 49.53 399 PRO A N 1
ATOM 3191 C CA . PRO A 1 399 ? 0.458 12.339 37.281 1.00 49.53 399 PRO A CA 1
ATOM 3192 C C . PRO A 1 399 ? 1.072 11.043 37.839 1.00 49.53 399 PRO A C 1
ATOM 3194 O O . PRO A 1 399 ? 2.002 11.090 38.646 1.00 49.53 399 PRO A O 1
ATOM 3197 N N . GLU A 1 400 ? 0.521 9.887 37.460 1.00 46.00 400 GLU A N 1
ATOM 3198 C CA . GLU A 1 400 ? 1.018 8.576 37.921 1.00 46.00 400 GLU A CA 1
ATOM 3199 C C . GLU A 1 400 ? 2.442 8.276 37.418 1.00 46.00 400 GLU A C 1
ATOM 3201 O O . GLU A 1 400 ? 3.129 7.420 37.969 1.00 46.00 400 GLU A O 1
ATOM 3206 N N . GLY A 1 401 ? 2.903 9.024 36.414 1.00 51.59 401 GLY A N 1
ATOM 3207 C CA . GLY A 1 401 ? 4.268 9.019 35.907 1.00 51.59 401 GLY A CA 1
ATOM 3208 C C . GLY A 1 401 ? 4.684 10.406 35.403 1.00 51.59 401 GLY A C 1
ATOM 3209 O O . GLY A 1 401 ? 3.935 11.374 35.562 1.00 51.59 401 GLY A O 1
ATOM 3210 N N . PRO A 1 402 ? 5.865 10.530 34.786 1.00 47.19 402 PRO A N 1
ATOM 3211 C CA . PRO A 1 402 ? 6.289 11.763 34.133 1.00 47.19 402 PRO A CA 1
ATOM 3212 C C . PRO A 1 402 ? 5.228 12.162 33.107 1.00 47.19 402 PRO A C 1
ATOM 3214 O O . PRO A 1 402 ? 4.765 11.332 32.321 1.00 47.19 402 PRO A O 1
ATOM 3217 N N . ASN A 1 403 ? 4.797 13.423 33.131 1.00 45.41 403 ASN A N 1
ATOM 3218 C CA . ASN A 1 403 ? 3.856 13.920 32.137 1.00 45.41 403 ASN A CA 1
ATOM 3219 C C . ASN A 1 403 ? 4.621 14.130 30.825 1.00 45.41 403 ASN A C 1
ATOM 3221 O O . ASN A 1 403 ? 5.128 15.216 30.561 1.00 45.41 403 ASN A O 1
ATOM 3225 N N . LEU A 1 404 ? 4.773 13.050 30.059 1.00 46.72 404 LEU A N 1
ATOM 3226 C CA . LEU A 1 404 ? 5.508 13.032 28.793 1.00 46.72 404 LEU A CA 1
ATOM 3227 C C . LEU A 1 404 ? 4.721 13.676 27.646 1.00 46.72 404 LEU A C 1
ATOM 3229 O O . LEU A 1 404 ? 5.292 13.876 26.585 1.00 46.72 404 LEU A O 1
ATOM 3233 N N . LEU A 1 405 ? 3.447 14.024 27.869 1.00 39.84 405 LEU A N 1
ATOM 3234 C CA . LEU A 1 405 ? 2.612 14.715 26.893 1.00 39.84 405 LEU A CA 1
ATOM 3235 C C . LEU A 1 405 ? 2.885 16.232 26.936 1.00 39.84 405 LEU A C 1
ATOM 3237 O O . LEU A 1 405 ? 2.568 16.885 27.944 1.00 39.84 405 LEU A O 1
ATOM 3241 N N . PRO A 1 406 ? 3.389 16.847 25.851 1.00 44.00 406 PRO A N 1
ATOM 3242 C CA . PRO A 1 406 ? 3.427 18.285 25.705 1.00 44.00 406 PRO A CA 1
ATOM 3243 C C . PRO A 1 406 ? 1.997 18.748 25.439 1.00 44.00 406 PRO A C 1
ATOM 3245 O O . PRO A 1 406 ? 1.538 18.859 24.304 1.00 44.00 406 PRO A O 1
ATOM 3248 N N . LEU A 1 407 ? 1.254 19.030 26.506 1.00 48.59 407 LEU A N 1
ATOM 3249 C CA . LEU A 1 407 ? 0.062 19.859 26.370 1.00 48.59 407 LEU A CA 1
ATOM 3250 C C . LEU A 1 407 ? 0.529 21.192 25.775 1.00 48.59 407 LEU A C 1
ATOM 3252 O O . LEU A 1 407 ? 1.401 21.856 26.332 1.00 48.59 407 LEU A O 1
ATOM 3256 N N . SER A 1 408 ? -0.032 21.575 24.634 1.00 45.56 408 SER A N 1
ATOM 3257 C CA . SER A 1 408 ? 0.470 22.666 23.790 1.00 45.56 408 SER A CA 1
ATOM 3258 C C . SER A 1 408 ? 0.479 24.053 24.449 1.00 45.56 408 SER A C 1
ATOM 3260 O O . SER A 1 408 ? 1.059 24.980 23.896 1.00 45.56 408 SER A O 1
ATOM 3262 N N . ASN A 1 409 ? -0.126 24.204 25.634 1.00 54.28 409 ASN A N 1
ATOM 3263 C CA . ASN A 1 409 ? -0.345 25.485 26.305 1.00 54.28 409 ASN A CA 1
ATOM 3264 C C . ASN A 1 409 ? -0.056 25.421 27.816 1.00 54.28 409 ASN A C 1
ATOM 3266 O O . ASN A 1 409 ? -0.937 25.686 28.644 1.00 54.28 409 ASN A O 1
ATOM 3270 N N . TRP A 1 410 ? 1.170 25.062 28.197 1.00 56.88 410 TRP A N 1
ATOM 3271 C CA . TRP A 1 410 ? 1.630 25.287 29.567 1.00 56.88 410 TRP A CA 1
ATOM 3272 C C . TRP A 1 410 ? 2.028 26.748 29.747 1.00 56.88 410 TRP A C 1
A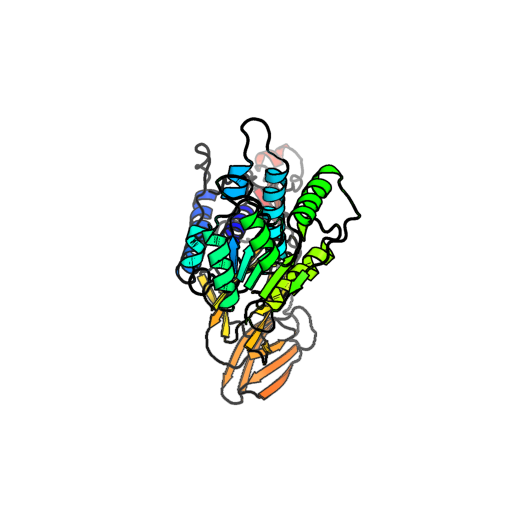TOM 3274 O O . TRP A 1 410 ? 2.812 27.288 28.972 1.00 56.88 410 TRP A O 1
ATOM 3284 N N . CYS A 1 411 ? 1.544 27.368 30.817 1.00 66.75 411 CYS A N 1
ATOM 3285 C CA . CYS A 1 411 ? 2.179 28.546 31.383 1.00 66.75 411 CYS A CA 1
ATOM 3286 C C . CYS A 1 411 ? 2.817 28.172 32.722 1.00 66.75 411 CYS A C 1
ATOM 3288 O O . CYS A 1 411 ? 2.281 27.361 33.479 1.00 66.75 411 CYS A O 1
ATOM 3290 N N . TYR A 1 412 ? 3.944 28.790 33.049 1.00 63.47 412 TYR A N 1
ATOM 3291 C CA . TYR A 1 412 ? 4.597 28.641 34.341 1.00 63.47 412 TYR A CA 1
ATOM 3292 C C . TYR A 1 412 ? 4.752 29.992 35.027 1.00 63.47 412 TYR A C 1
ATOM 3294 O O . TYR A 1 412 ? 4.815 31.050 34.399 1.00 63.47 412 TYR A O 1
ATOM 3302 N N . ARG A 1 413 ? 4.820 29.941 36.352 1.00 76.38 413 ARG A N 1
ATOM 3303 C CA . ARG A 1 413 ? 5.100 31.082 37.213 1.00 76.38 413 ARG A CA 1
ATOM 3304 C C . ARG A 1 413 ? 6.143 30.653 38.233 1.00 76.38 413 ARG A C 1
ATOM 3306 O O . ARG A 1 413 ? 5.888 29.770 39.051 1.00 76.38 413 ARG A O 1
ATOM 3313 N N . LYS A 1 414 ? 7.330 31.261 38.191 1.00 64.00 414 LYS A N 1
ATOM 3314 C CA . LYS A 1 414 ? 8.379 30.983 39.185 1.00 64.00 414 LYS A CA 1
ATOM 3315 C C . LYS A 1 414 ? 7.904 31.436 40.561 1.00 64.00 414 LYS A C 1
ATOM 3317 O O . LYS A 1 414 ? 7.406 32.551 40.707 1.00 64.00 414 LYS A O 1
ATOM 3322 N N . LYS A 1 415 ? 8.065 30.581 41.569 1.00 57.50 415 LYS A N 1
ATOM 3323 C CA . LYS A 1 415 ? 7.835 30.968 42.957 1.00 57.50 415 LYS A CA 1
ATOM 3324 C C . LYS A 1 415 ? 9.017 31.838 43.367 1.00 57.50 415 LYS A C 1
ATOM 3326 O O . LYS A 1 415 ? 10.148 31.362 43.458 1.00 57.50 415 LYS A O 1
ATOM 3331 N N . GLU A 1 416 ? 8.791 33.136 43.546 1.00 59.84 416 GLU A N 1
ATOM 3332 C CA . GLU A 1 416 ? 9.820 33.965 44.163 1.00 59.84 416 GLU A CA 1
ATOM 3333 C C . GLU A 1 416 ? 10.015 33.482 45.603 1.00 59.84 416 GLU A C 1
ATOM 3335 O O . GLU A 1 416 ? 9.051 33.247 46.333 1.00 59.84 416 GLU A O 1
ATOM 3340 N N . GLY A 1 417 ? 11.272 33.274 46.005 1.00 59.88 417 GLY A N 1
ATOM 3341 C CA . GLY A 1 417 ? 11.578 32.893 47.379 1.00 59.88 417 GLY A CA 1
ATOM 3342 C C . GLY A 1 417 ? 10.986 33.918 48.346 1.00 59.88 417 GLY A C 1
ATOM 3343 O O . GLY A 1 417 ? 11.088 35.117 48.098 1.00 59.88 417 GLY A O 1
ATOM 3344 N N . PHE A 1 418 ? 10.402 33.444 49.448 1.00 57.72 418 PHE A N 1
ATOM 3345 C CA . PHE A 1 418 ? 9.673 34.242 50.446 1.00 57.72 418 PHE A CA 1
ATOM 3346 C C . PHE A 1 418 ? 10.379 35.553 50.850 1.00 57.72 418 PHE A C 1
ATOM 3348 O O . PHE A 1 418 ? 9.747 36.590 51.021 1.00 57.72 418 PHE A O 1
ATOM 3355 N N . TRP A 1 419 ? 11.712 35.537 50.934 1.00 57.88 419 TRP A N 1
ATOM 3356 C CA . TRP A 1 419 ? 12.509 36.727 51.237 1.00 57.88 419 TRP A CA 1
ATOM 3357 C C . TRP A 1 419 ? 12.533 37.764 50.103 1.00 57.88 419 TRP A C 1
ATOM 3359 O O . TRP A 1 419 ? 12.512 38.958 50.377 1.00 57.88 419 TRP A O 1
ATOM 3369 N N . LYS A 1 420 ? 12.532 37.351 48.831 1.00 55.97 420 LYS A N 1
ATOM 3370 C CA . LYS A 1 420 ? 12.476 38.277 47.687 1.00 55.97 420 LYS A CA 1
ATOM 3371 C C . LYS A 1 420 ? 11.110 38.950 47.554 1.00 55.97 420 LYS A C 1
ATOM 3373 O O . LYS A 1 420 ? 11.090 40.145 47.277 1.00 55.97 420 LYS A O 1
ATOM 3378 N N . SER A 1 421 ? 10.006 38.243 47.812 1.00 56.28 421 SER A N 1
ATOM 3379 C CA . SER A 1 421 ? 8.660 38.833 47.715 1.00 56.28 421 SER A CA 1
ATOM 3380 C C . SER A 1 421 ? 8.384 39.862 48.821 1.00 56.28 421 SER A C 1
ATOM 3382 O O . SER A 1 421 ? 7.658 40.827 48.600 1.00 56.28 421 SER A O 1
ATOM 3384 N N . LEU A 1 422 ? 9.004 39.696 49.997 1.00 57.75 422 LEU A N 1
ATOM 3385 C CA . LEU A 1 422 ? 8.908 40.638 51.119 1.00 57.75 422 LEU A CA 1
ATOM 3386 C C . LEU A 1 422 ? 9.647 41.961 50.869 1.00 57.75 422 LEU A C 1
ATOM 3388 O O . LEU A 1 422 ? 9.186 43.005 51.326 1.00 57.75 422 LEU A O 1
ATOM 3392 N N . PHE A 1 423 ? 10.766 41.938 50.138 1.00 60.81 423 PHE A N 1
ATOM 3393 C CA . PHE A 1 423 ? 11.571 43.139 49.878 1.00 60.81 423 PHE A CA 1
ATOM 3394 C C . PHE A 1 423 ? 11.294 43.809 48.527 1.00 60.81 423 PHE A C 1
ATOM 3396 O O . PHE A 1 423 ? 11.646 44.974 48.353 1.00 60.81 423 PHE A O 1
ATOM 3403 N N . SER A 1 424 ? 10.689 43.111 47.560 1.00 55.12 424 SER A N 1
ATOM 3404 C CA . SER A 1 424 ? 10.527 43.639 46.197 1.00 55.12 424 SER A CA 1
ATOM 3405 C C . SER A 1 424 ? 9.245 44.446 45.980 1.00 55.12 424 SER A C 1
ATOM 3407 O O . SER A 1 424 ? 9.158 45.168 44.987 1.00 55.12 424 SER A O 1
ATOM 3409 N N . GLY A 1 425 ? 8.240 44.325 46.858 1.00 53.44 425 GLY A N 1
ATOM 3410 C CA . GLY A 1 425 ? 6.940 44.998 46.715 1.00 53.44 425 GLY A CA 1
ATOM 3411 C C . GLY A 1 425 ? 6.172 44.646 45.429 1.00 53.44 425 GLY A C 1
ATOM 3412 O O . GLY A 1 425 ? 5.114 45.221 45.167 1.00 53.44 425 GLY A O 1
ATOM 3413 N N . LYS A 1 426 ? 6.682 43.716 44.612 1.00 52.22 426 LYS A N 1
ATOM 3414 C CA . LYS A 1 426 ? 6.044 43.259 43.381 1.00 52.22 426 LYS A CA 1
ATOM 3415 C C . LYS A 1 426 ? 5.087 42.121 43.719 1.00 52.22 426 LYS A C 1
ATOM 3417 O O . LYS A 1 426 ? 5.470 41.146 44.358 1.00 52.22 426 LYS A O 1
ATOM 3422 N N . LYS A 1 427 ? 3.833 42.259 43.279 1.00 55.72 427 LYS A N 1
ATOM 3423 C CA . LYS A 1 427 ? 2.881 41.142 43.220 1.00 55.72 427 LYS A CA 1
ATOM 3424 C C . LYS A 1 427 ? 3.485 40.021 42.370 1.00 55.72 427 LYS A C 1
ATOM 3426 O O . LYS A 1 427 ? 4.222 40.321 41.431 1.00 55.72 427 LYS A O 1
ATOM 3431 N N . ASP A 1 428 ? 3.157 38.776 42.718 1.00 59.41 428 ASP A N 1
ATOM 3432 C CA . ASP A 1 428 ? 3.569 37.559 42.013 1.00 59.41 428 ASP A CA 1
ATOM 3433 C C . ASP A 1 428 ? 3.685 37.761 40.492 1.00 59.41 428 ASP A C 1
ATOM 3435 O O . ASP A 1 428 ? 2.783 38.326 39.871 1.00 59.41 428 ASP A O 1
ATOM 3439 N N . GLY A 1 429 ? 4.780 37.274 39.900 1.00 64.75 429 GLY A N 1
ATOM 3440 C CA . GLY A 1 429 ? 5.074 37.451 38.476 1.00 64.75 429 GLY A CA 1
ATOM 3441 C C . GLY A 1 429 ? 3.981 36.929 37.534 1.00 64.75 429 GLY A C 1
ATOM 3442 O O . GLY A 1 429 ? 3.200 36.041 37.882 1.00 64.75 429 GLY A O 1
ATOM 3443 N N . GLU A 1 430 ? 3.941 37.485 36.321 1.00 73.88 430 GLU A N 1
ATOM 3444 C CA . GLU A 1 430 ? 3.018 37.061 35.264 1.00 73.88 430 GLU A CA 1
ATOM 3445 C C . GLU A 1 430 ? 3.230 35.590 34.873 1.00 73.88 430 GLU A C 1
ATOM 3447 O O . GLU A 1 430 ? 4.335 35.049 34.951 1.00 73.88 430 GLU A O 1
ATOM 3452 N N . TRP A 1 431 ? 2.144 34.936 34.453 1.00 73.31 431 TRP A N 1
ATOM 3453 C CA . TRP A 1 431 ? 2.195 33.601 33.863 1.00 73.31 431 TRP A CA 1
ATOM 3454 C C . TRP A 1 431 ? 2.880 33.683 32.499 1.00 73.31 431 TRP A C 1
ATOM 3456 O O . TRP A 1 431 ? 2.350 34.307 31.583 1.00 73.31 431 TRP A O 1
ATOM 3466 N N . LEU A 1 432 ? 4.036 33.039 32.364 1.00 69.81 432 LEU A N 1
ATOM 3467 C CA . LEU A 1 432 ? 4.794 33.000 31.116 1.00 69.81 432 LEU A CA 1
ATOM 3468 C C . LEU A 1 432 ? 4.501 31.694 30.375 1.00 69.81 432 LEU A C 1
ATOM 3470 O O . LEU A 1 432 ? 4.418 30.658 31.037 1.00 69.81 432 LEU A O 1
ATOM 3474 N N . PRO A 1 433 ? 4.368 31.699 29.038 1.00 70.25 433 PRO A N 1
ATOM 3475 C CA . PRO A 1 433 ? 4.299 30.457 28.276 1.00 70.25 433 PRO A CA 1
ATOM 3476 C C . PRO A 1 433 ? 5.560 29.630 28.547 1.00 70.25 433 PRO A C 1
ATOM 3478 O O . PRO A 1 433 ? 6.664 30.174 28.577 1.00 70.25 433 PRO A O 1
ATOM 3481 N N . LEU A 1 434 ? 5.391 28.333 28.795 1.00 60.38 434 LEU A N 1
ATOM 3482 C CA . LEU A 1 434 ? 6.482 27.386 28.983 1.00 60.38 434 LEU A CA 1
ATOM 3483 C C . LEU A 1 434 ? 6.987 26.974 27.590 1.00 60.38 434 LEU A C 1
ATOM 3485 O O . LEU A 1 434 ? 6.237 26.328 26.856 1.00 60.38 434 LEU A O 1
ATOM 3489 N N . PRO A 1 435 ? 8.213 27.353 27.189 1.00 56.91 435 PRO A N 1
ATOM 3490 C CA . PRO A 1 435 ? 8.752 26.934 25.901 1.00 56.91 435 PRO A CA 1
ATOM 3491 C C . PRO A 1 435 ? 8.875 25.401 25.836 1.00 56.91 435 PRO A C 1
ATOM 3493 O O . PRO A 1 435 ? 9.167 24.783 26.867 1.00 56.91 435 PRO A O 1
ATOM 3496 N N . PRO A 1 436 ? 8.714 24.777 24.653 1.00 51.66 436 PRO A N 1
ATOM 3497 C CA . PRO A 1 436 ? 9.006 23.357 24.472 1.00 51.66 436 PRO A CA 1
ATOM 3498 C C . PRO A 1 436 ? 10.415 23.027 24.986 1.00 51.66 436 PRO A C 1
ATOM 3500 O O . PRO A 1 436 ? 11.366 23.748 24.689 1.00 51.66 436 PRO A O 1
ATOM 3503 N N . GLY A 1 437 ? 10.546 21.976 25.800 1.00 48.31 437 GLY A N 1
ATOM 3504 C CA . GLY A 1 437 ? 11.835 21.545 26.362 1.00 48.31 437 GLY A CA 1
ATOM 3505 C C . GLY A 1 437 ? 12.385 22.391 27.521 1.00 48.31 437 GLY A C 1
ATOM 3506 O O . GLY A 1 437 ? 13.474 22.106 28.014 1.00 48.31 437 GLY A O 1
ATOM 3507 N N . TYR A 1 438 ? 11.666 23.413 28.004 1.00 49.38 438 TYR A N 1
ATOM 3508 C CA . TYR A 1 438 ? 12.113 24.214 29.147 1.00 49.38 438 TYR A CA 1
ATOM 3509 C C . TYR A 1 438 ? 11.654 23.615 30.484 1.00 49.38 438 TYR A C 1
ATOM 3511 O O . TYR A 1 438 ? 10.461 23.581 30.782 1.00 49.38 438 TYR A O 1
ATOM 3519 N N . SER A 1 439 ? 12.608 23.227 31.336 1.00 51.84 439 SER A N 1
ATOM 3520 C CA . SER A 1 439 ? 12.362 22.922 32.751 1.00 51.84 439 SER A CA 1
ATOM 3521 C C . SER A 1 439 ? 12.826 24.104 33.615 1.00 51.84 439 SER A C 1
ATOM 3523 O O . SER A 1 439 ? 14.028 24.392 33.668 1.00 51.84 439 SER A O 1
ATOM 3525 N N . PRO A 1 440 ? 11.919 24.855 34.269 1.00 54.25 440 PRO A N 1
ATOM 3526 C CA . PRO A 1 440 ? 12.327 25.952 35.128 1.00 54.25 440 PRO A CA 1
ATOM 3527 C C . PRO A 1 440 ? 13.114 25.416 36.330 1.00 54.25 440 PRO A C 1
ATOM 3529 O O . PRO A 1 440 ? 12.613 24.610 37.105 1.00 54.25 440 PRO A O 1
ATOM 3532 N N . GLN A 1 441 ? 14.330 25.922 36.539 1.00 47.75 441 GLN A N 1
ATOM 3533 C CA . GLN A 1 441 ? 15.076 25.656 37.771 1.00 47.75 441 GLN A CA 1
ATOM 3534 C C . GLN A 1 441 ? 14.410 26.376 38.963 1.00 47.75 441 GLN A C 1
ATOM 3536 O O . GLN A 1 441 ? 14.284 27.606 38.951 1.00 47.75 441 GLN A O 1
ATOM 3541 N N . GLY A 1 442 ? 13.999 25.610 39.983 1.00 57.66 442 GLY A N 1
ATOM 3542 C CA . GLY A 1 442 ? 13.379 26.087 41.230 1.00 57.66 442 GLY A CA 1
ATOM 3543 C C . GLY A 1 442 ? 11.926 25.629 41.430 1.00 57.66 442 GLY A C 1
ATOM 3544 O O . GLY A 1 442 ? 11.338 24.987 40.566 1.00 57.66 442 GLY A O 1
ATOM 3545 N N . GLU A 1 443 ? 11.324 25.965 42.578 1.00 48.34 443 GLU A N 1
ATOM 3546 C CA . GLU A 1 443 ? 9.886 25.741 42.788 1.00 48.34 443 GLU A CA 1
ATOM 3547 C C . GLU A 1 443 ? 9.075 26.653 41.851 1.00 48.34 443 GLU A C 1
ATOM 3549 O O . GLU A 1 443 ? 9.250 27.875 41.825 1.00 48.34 443 GLU A O 1
ATOM 3554 N N . GLY A 1 444 ? 8.176 26.062 41.070 1.00 53.03 444 GLY A N 1
ATOM 3555 C CA . GLY A 1 444 ? 7.320 26.766 40.121 1.00 53.03 444 GLY A CA 1
ATOM 3556 C C . GLY A 1 444 ? 5.873 26.323 40.261 1.00 53.03 444 GLY A C 1
ATOM 3557 O O . GLY A 1 444 ? 5.589 25.172 40.582 1.00 53.03 444 GLY A O 1
ATOM 3558 N N . TRP A 1 445 ? 4.957 27.251 40.016 1.00 58.84 445 TRP A N 1
ATOM 3559 C CA . TRP A 1 445 ? 3.557 26.932 39.786 1.00 58.84 445 TRP A CA 1
ATOM 3560 C C . TRP A 1 445 ? 3.360 26.747 38.290 1.00 58.84 445 TRP A C 1
ATOM 3562 O O . TRP A 1 445 ? 3.862 27.545 37.497 1.00 58.84 445 TRP A O 1
ATOM 3572 N N . TYR A 1 446 ? 2.614 25.722 37.911 1.00 54.31 446 TYR A N 1
ATOM 3573 C CA . TYR A 1 446 ? 2.280 25.450 36.522 1.00 54.31 446 TYR A CA 1
ATOM 3574 C C . TYR A 1 446 ? 0.773 25.589 36.337 1.00 54.31 446 TYR A C 1
ATOM 3576 O O . TYR A 1 446 ? -0.005 25.205 37.210 1.00 54.31 446 TYR A O 1
ATOM 3584 N N . ARG A 1 447 ? 0.362 26.158 35.206 1.00 55.44 447 ARG A N 1
ATOM 3585 C CA . ARG A 1 447 ? -1.035 26.264 34.800 1.00 55.44 447 ARG A CA 1
ATOM 3586 C C . ARG A 1 447 ? -1.142 25.750 33.378 1.00 55.44 447 ARG A C 1
ATOM 3588 O O . ARG A 1 447 ? -0.564 26.333 32.466 1.00 55.44 447 ARG A O 1
ATOM 3595 N N . ALA A 1 448 ? -1.906 24.687 33.198 1.00 44.34 448 ALA A N 1
ATOM 3596 C CA . ALA A 1 448 ? -2.360 24.254 31.889 1.00 44.34 448 ALA A CA 1
ATOM 3597 C C . ALA A 1 448 ? -3.802 24.734 31.709 1.00 44.34 448 ALA A C 1
ATOM 3599 O O . ALA A 1 448 ? -4.622 24.624 32.624 1.00 44.34 448 ALA A O 1
ATOM 3600 N N . THR A 1 449 ? -4.099 25.316 30.550 1.00 40.88 449 THR A N 1
ATOM 3601 C CA . THR A 1 449 ? -5.473 25.689 30.202 1.00 40.88 449 THR A CA 1
ATOM 3602 C C . THR A 1 449 ? -6.011 24.590 29.303 1.00 40.88 449 THR A C 1
ATOM 3604 O O . THR A 1 449 ? -5.601 24.477 28.151 1.00 40.88 449 THR A O 1
ATOM 3607 N N . PHE A 1 450 ? -6.883 23.746 29.843 1.00 35.84 450 PHE A N 1
ATOM 3608 C CA . PHE A 1 450 ? -7.550 22.712 29.064 1.00 35.84 450 PHE A CA 1
ATOM 3609 C C . PHE A 1 450 ? -8.842 23.294 28.506 1.00 35.84 450 PHE A C 1
ATOM 3611 O O . PHE A 1 450 ? -9.687 23.786 29.252 1.00 35.84 450 PHE A O 1
ATOM 3618 N N . SER A 1 451 ? -8.992 23.241 27.191 1.00 28.41 451 SER A N 1
ATOM 3619 C CA . SER A 1 451 ? -10.292 23.364 26.549 1.00 28.41 451 SER A CA 1
ATOM 3620 C C . SER A 1 451 ? -10.844 21.947 26.454 1.00 28.41 451 SER A C 1
ATOM 3622 O O . SER A 1 451 ? -10.333 21.149 25.670 1.00 28.41 451 SER A O 1
ATOM 3624 N N . LEU A 1 452 ? -11.844 21.619 27.273 1.00 23.36 452 LEU A N 1
ATOM 3625 C CA . LEU A 1 452 ? -12.645 20.416 27.060 1.00 23.36 452 LEU A CA 1
ATOM 3626 C C . LEU A 1 452 ? -13.459 20.637 25.776 1.00 23.36 452 LEU A C 1
ATOM 3628 O O . LEU A 1 452 ? -14.453 21.360 25.801 1.00 23.36 452 LEU A O 1
ATOM 3632 N N . LEU A 1 453 ? -12.987 20.072 24.662 1.00 28.47 453 LEU A N 1
ATOM 3633 C CA . LEU A 1 453 ? -13.758 19.891 23.425 1.00 28.47 453 LEU A CA 1
ATOM 3634 C C . LEU A 1 453 ? -14.399 18.501 23.408 1.00 28.47 453 LEU A C 1
ATOM 3636 O O . LEU A 1 453 ? -13.724 17.503 23.752 1.00 28.47 453 LEU A O 1
#

Mean predicted aligned error: 10.01 Å

Secondary structure (DSSP, 8-state):
-EE--TTS-HHHHHHHHHHHHHTT-S---EE--TT-TT-HHHHHHHHHHHHHHHHHHHHHHHSPPP-SEEEEP-HHHHHHH--SSS--HHHHHHHHHHHHHHHHHHHTT---EEE-TTTGGG-TT--EEEE-S-SB--HHHHHHHHHHHHTT-EEEE-S----EETTEE-HHHHHHHHHHH-S-HHHHHHHHHHHHHH--S---PPPEEEE-SS-SSEEEE--GGG-S-HHHHHHHHHHHHHHHS--SSB-S-TTEEEEEETTTEEEEEE-SSS-EEEEEEES--SEEEEEETTTTEEEE--B-EE-TTS-EEEEEEE-TT-EEEEEEES----EEEEESSEEEEEEEETTEEEEEEE-SSSSPEEEEEEETTEEEEEEEPPPPPPPP----S------SS---S--TTEEEEE---HHHHHHH---S---EE--TT---SS-EEEEE-----

Solvent-accessible surface area (backbone atoms only — not comparable to full-atom values): 26021 Å² total; per-residue (Å²): 121,45,79,58,58,88,88,55,49,70,65,55,53,47,34,50,52,45,52,41,43,63,75,66,44,56,69,83,48,77,47,75,69,92,89,63,78,84,44,70,66,53,71,63,45,47,61,53,54,50,53,33,44,52,46,51,26,50,49,42,70,77,24,44,72,63,55,37,30,32,34,48,51,47,57,61,24,44,61,74,31,61,50,98,85,64,70,36,71,66,28,54,50,29,54,55,36,45,54,51,48,54,55,51,34,40,40,53,14,47,64,69,40,78,38,50,75,86,48,56,88,72,50,70,78,56,44,35,42,33,35,42,29,24,46,33,48,54,71,69,46,54,57,45,51,52,51,41,26,60,73,40,21,29,41,35,34,50,35,41,56,44,41,21,34,96,94,38,82,31,70,71,55,29,52,49,48,25,62,73,64,70,47,63,52,65,63,53,41,49,52,52,56,49,45,73,73,62,73,60,85,78,62,89,77,75,70,48,74,48,72,53,97,85,37,78,15,41,43,36,37,33,52,47,80,67,36,73,52,62,67,57,28,50,50,52,52,46,50,57,45,48,74,74,44,79,44,63,33,56,65,86,59,50,44,41,41,46,36,67,19,42,94,41,33,35,40,38,32,23,75,37,92,51,74,43,76,46,59,48,30,31,81,43,58,53,45,46,25,39,46,40,57,85,78,73,43,78,41,79,54,54,56,36,35,82,44,98,86,43,25,25,34,34,74,46,77,34,47,52,52,33,71,44,35,41,37,42,40,87,59,87,74,71,36,22,57,42,60,82,48,49,77,76,47,80,46,77,61,86,92,46,75,49,77,42,63,54,64,92,73,74,62,72,42,44,36,33,35,37,48,95,92,41,83,43,81,49,76,46,78,48,67,77,74,78,77,80,84,76,76,88,60,92,80,83,86,73,68,96,56,84,81,80,70,80,66,92,53,37,26,36,28,72,57,69,54,74,70,56,49,72,73,62,79,55,74,83,69,74,74,38,76,52,57,90,94,64,77,78,88,69,66,62,49,76,46,70,74,80,79,92,124

Radius of gyration: 28.25 Å; Cα contacts (8 Å, |Δi|>4): 786; chains: 1; bounding box: 64×62×83 Å

Foldseek 3Di:
DDEDDPLDALLNVLLVLLVVLLVLDLADDYDDDPPPPPDPLCVVSVVLVVLLSPLSNVLCVVFPAQAQEAEEDQVLQLVVQDDPPDGDLSNVLQVVQVVVVVLLCQLLQADYHYDYLVCVVVRPNYAEYEYTAHAEDAPVSLVVVVVCQQAQHEYEYQHQDYQAYSVGGDVVRQVSRCVQAVDNNVVRVVLSSCCSPPVDPDDDDDKDWDDDPNGNYTYIYHHLVSHNDVVVSSVVVSVSVVVRPNHQWRDNRSQWGWGGGHQFKIKIWRQDQAKDWAFTKGQADAWKWKQPSSVRDIAGQQEWDADPNHIITGTDIAHHSRIIMMGGDHDDAKGWPDWQFAWRDWDDDPPDIDTDTDDPDFDWIWTFIQHPNDTDIDIGGDDDPPDPPPPVDDDDDDDPDPPSDPLVWKWKFADDPPVCCVPVVDDGDDTHTQPSPDDDPHDMDMDDDDDPD